Protein AF-A0A955E9S6-F1 (afdb_monomer_lite)

Secondary structure (DSSP, 8-state):
-B-TTT--B-TT-SSSB-TTT--B--GGGS-B-TT-EEEE-TTT--EEE--STTS--SSSEEE-TTT--EEEGGGSEEEEPTT--GGGTB----GGG-TTS-HHHHHHHHHHHHHH-HHHHHHH--TTS-HHHHHHHHHHHHHHIIIIIIHHHHHHHHHHHHHTT---HHHHHHHHHHHHHHHHHHHHHHHHHHHHHHHHHHHHHHTTS---S-HHHHHHHHHHT-GGGGGGGSTTTIIIIIHHHHHHHHHHHHHHHHHHHH---HHHHHHHHHHHHHHHHHHHHHHHHHHHHHHHHHHHHHHHHHHHHHHHHHHHHHHHHHHHHHHHHHHHSTT-PPPSSTTHHHHTSSS-TGGGSGGG-HHHHHH-EETTEEGGGGGT-HHHHHHHHHTSPTTEEEEEETTEEE--TT--TTS-TTSEEEEE---GGG-BTTB--SEEEEEETTS-EEEEETTTHHHHHHHHHHHHHHTTPPPP--GGG-BTTB-EE-

Sequence (490 aa):
MRCKTCEYPLWTIRSRVCPECGSSFAPSDYEFNLNSVRFCCPHCDQQYFGTAPNGHLEPRAFECRNCRRFIDMDEMVLLPREGIDERMTEVRRLPWGNEERSFFSRFFGQVGWGMTRPQEVGRGITEQTSASSALGFGLLINIVSLVFGVGALVLLFVLPLAMGRGGGGAAVGGGLFGIGFVVGVSILGWLIGVAIWGALTHWFIGGIGRERVTIGQTVSALCLTSGPMLLIAVPCLGPYLLLSPATIWWVVSSVLAMHALHGCGGLRATLATIAPPLVLVAAIATLFFVVMFGAVATARTAATAAMTRANSRMDEFSAMALAGTVASYRMQQRGGQFPVHGVELMGGGALNAATMVSGGDPAREYGAKVNGHALGEFASDPALVREAIDALPSGVIAHRVGDFVFTWHGITPSTDPNLWIAVMVPPPSNAGPFGSSTTWWAVEADGDVTEVPLSTRASDLAAQNRLRAGYGLAPLPDLETVLDDQPATR

Structure (mmCIF, N/CA/C/O backbone):
data_AF-A0A955E9S6-F1
#
_entry.id   AF-A0A955E9S6-F1
#
loop_
_atom_site.group_PDB
_atom_site.id
_atom_site.type_symbol
_atom_site.label_atom_id
_atom_site.label_alt_id
_atom_site.label_comp_id
_atom_site.label_asym_id
_atom_site.label_entity_id
_atom_site.label_seq_id
_atom_site.pdbx_PDB_ins_code
_atom_site.Cartn_x
_atom_site.Cartn_y
_atom_site.Cartn_z
_atom_site.occupancy
_atom_site.B_iso_or_equiv
_atom_site.auth_seq_id
_atom_site.auth_comp_id
_atom_site.auth_asym_id
_atom_site.auth_atom_id
_atom_site.pdbx_PDB_model_num
ATOM 1 N N . MET A 1 1 ? -25.625 -4.772 43.532 1.00 91.56 1 MET A N 1
ATOM 2 C CA . MET A 1 1 ? -25.068 -4.501 44.880 1.00 91.56 1 MET A CA 1
ATOM 3 C C . MET A 1 1 ? -24.588 -5.816 45.484 1.00 91.56 1 MET A C 1
ATOM 5 O O . MET A 1 1 ? -25.411 -6.615 45.919 1.00 91.56 1 MET A O 1
ATOM 9 N N . ARG A 1 2 ? -23.280 -6.082 45.456 1.00 93.81 2 ARG A N 1
ATOM 10 C CA . ARG A 1 2 ? -22.671 -7.338 45.933 1.00 93.81 2 ARG A CA 1
ATOM 11 C C . ARG A 1 2 ? -21.598 -7.043 46.967 1.00 93.81 2 ARG A C 1
ATOM 13 O O . ARG A 1 2 ? -20.935 -6.023 46.856 1.00 93.81 2 ARG A O 1
ATOM 20 N N . CYS A 1 3 ? -21.420 -7.910 47.958 1.00 94.56 3 CYS A N 1
ATOM 21 C CA . CYS A 1 3 ? -20.398 -7.725 48.982 1.00 94.56 3 CYS A CA 1
ATOM 22 C C . CYS A 1 3 ? -19.001 -7.629 48.355 1.00 94.56 3 CYS A C 1
ATOM 24 O O . CYS A 1 3 ? -18.579 -8.552 47.665 1.00 94.56 3 CYS A O 1
ATOM 26 N N . LYS A 1 4 ? -18.255 -6.559 48.657 1.00 91.88 4 LYS A N 1
ATOM 27 C CA . LYS A 1 4 ? -16.885 -6.350 48.149 1.00 91.88 4 LYS A CA 1
ATOM 28 C C . LYS A 1 4 ? -15.878 -7.424 48.602 1.00 91.88 4 LYS A C 1
ATOM 30 O O . LYS A 1 4 ? -14.788 -7.494 48.047 1.00 91.88 4 LYS A O 1
ATOM 35 N N . THR A 1 5 ? -16.224 -8.235 49.607 1.00 92.56 5 THR A N 1
ATOM 36 C CA . THR A 1 5 ? -15.367 -9.305 50.145 1.00 92.56 5 THR A CA 1
ATOM 37 C C . THR A 1 5 ? -15.713 -10.685 49.582 1.00 92.56 5 THR A C 1
ATOM 39 O O . THR A 1 5 ? -14.802 -11.436 49.249 1.00 92.56 5 THR A O 1
ATOM 42 N N . CYS A 1 6 ? -17.001 -11.039 49.473 1.00 92.25 6 CYS A N 1
ATOM 43 C CA . CYS A 1 6 ? -17.437 -12.392 49.084 1.00 92.25 6 CYS A CA 1
ATOM 44 C C . CYS A 1 6 ? -18.441 -12.451 47.917 1.00 92.25 6 CYS A C 1
ATOM 46 O O . CYS A 1 6 ? -18.948 -13.525 47.610 1.00 92.25 6 CYS A O 1
ATOM 48 N N . GLU A 1 7 ? -18.762 -11.322 47.277 1.00 92.62 7 GLU A N 1
ATO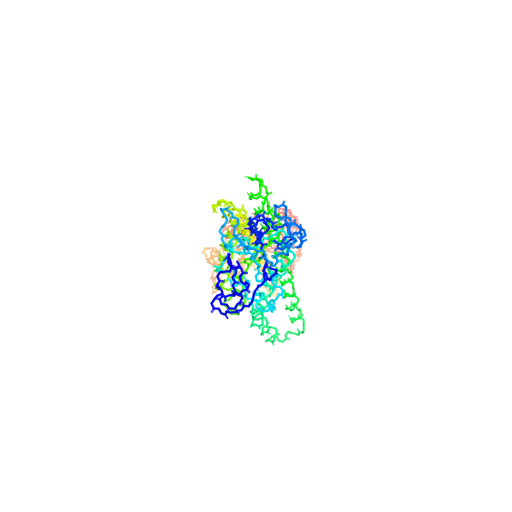M 49 C CA . GLU A 1 7 ? -19.683 -11.212 46.129 1.00 92.62 7 GLU A CA 1
ATOM 50 C C . GLU A 1 7 ? -21.154 -11.618 46.392 1.00 92.62 7 GLU A C 1
ATOM 52 O O . GLU A 1 7 ? -21.964 -11.672 45.454 1.00 92.62 7 GLU A O 1
ATOM 57 N N . TYR A 1 8 ? -21.538 -11.851 47.657 1.00 94.81 8 TYR A N 1
ATOM 58 C CA . TYR A 1 8 ? -22.924 -12.146 48.048 1.00 94.81 8 TYR A CA 1
ATOM 59 C C . TYR A 1 8 ? -23.863 -10.966 47.717 1.00 94.81 8 TYR A C 1
ATOM 61 O O . TYR A 1 8 ? -23.512 -9.824 48.033 1.00 94.81 8 TYR A O 1
ATOM 69 N N . PRO A 1 9 ? -25.042 -11.183 47.099 1.00 95.31 9 PRO A N 1
ATOM 70 C CA . PRO A 1 9 ? -26.005 -10.117 46.812 1.00 95.31 9 PRO A CA 1
ATOM 71 C C . PRO A 1 9 ? -26.537 -9.460 48.093 1.00 95.31 9 PRO A C 1
ATOM 73 O O . PRO A 1 9 ? -27.079 -10.127 48.966 1.00 95.31 9 PRO A O 1
ATOM 76 N N . LEU A 1 10 ? -26.423 -8.136 48.204 1.00 96.44 10 LEU A N 1
ATOM 77 C CA . LEU A 1 10 ? -26.766 -7.390 49.426 1.00 96.44 10 LEU A CA 1
ATOM 78 C C . LEU A 1 10 ? -28.153 -6.727 49.381 1.00 96.44 10 LEU A C 1
ATOM 80 O O . LEU A 1 10 ? -28.447 -5.811 50.152 1.00 96.44 10 LEU A O 1
ATOM 84 N N . TRP A 1 11 ? -29.017 -7.175 48.474 1.00 96.31 11 TRP A N 1
ATOM 85 C CA . TRP A 1 11 ? -30.380 -6.665 48.336 1.00 96.31 11 TRP A CA 1
ATOM 86 C C . TRP A 1 11 ? -31.237 -7.057 49.536 1.00 96.31 11 TRP A C 1
ATOM 88 O O . TRP A 1 11 ? -31.080 -8.144 50.081 1.00 96.31 11 TRP A O 1
ATOM 98 N N . THR A 1 12 ? -32.177 -6.200 49.941 1.00 95.75 12 THR A N 1
ATOM 99 C CA . THR A 1 12 ? -33.111 -6.432 51.071 1.00 95.75 12 THR A CA 1
ATOM 100 C C . THR A 1 12 ? -32.506 -6.551 52.480 1.00 95.75 12 THR A C 1
ATOM 102 O O . THR A 1 12 ? -33.250 -6.681 53.452 1.00 95.75 12 THR A O 1
ATOM 105 N N . ILE A 1 13 ? -31.184 -6.442 52.641 1.00 96.31 13 ILE A N 1
ATOM 106 C CA . ILE A 1 13 ? -30.520 -6.642 53.937 1.00 96.31 13 ILE A CA 1
ATOM 107 C C . ILE A 1 13 ? -30.574 -5.368 54.789 1.00 96.31 13 ILE A C 1
ATOM 109 O O . ILE A 1 13 ? -29.967 -4.350 54.458 1.00 96.31 13 ILE A O 1
ATOM 113 N N . ARG A 1 14 ? -31.273 -5.445 55.927 1.00 96.06 14 ARG A N 1
ATOM 114 C CA . ARG A 1 14 ? -31.440 -4.332 56.882 1.00 96.06 14 ARG A CA 1
ATOM 115 C C . ARG A 1 14 ? -30.284 -4.191 57.878 1.00 96.06 14 ARG A C 1
ATOM 117 O O . ARG A 1 14 ? -30.044 -3.094 58.363 1.00 96.06 14 ARG A O 1
ATOM 124 N N . SER A 1 15 ? -29.568 -5.276 58.178 1.00 95.75 15 SER A N 1
ATOM 125 C CA . SER A 1 15 ? -28.539 -5.323 59.232 1.00 95.75 15 SER A CA 1
ATOM 126 C C . SER A 1 15 ? -27.234 -4.596 58.894 1.00 95.75 15 SER A C 1
ATOM 128 O O . SER A 1 15 ? -26.414 -4.427 59.787 1.00 95.75 15 SER A O 1
ATOM 130 N N . ARG A 1 16 ? -27.014 -4.197 57.628 1.00 96.12 16 ARG A N 1
ATOM 131 C CA . ARG A 1 16 ? -25.745 -3.605 57.135 1.00 96.12 16 ARG A CA 1
ATOM 132 C C . ARG A 1 16 ? -24.512 -4.475 57.341 1.00 96.12 16 ARG A C 1
ATOM 134 O O . ARG A 1 16 ? -23.386 -3.989 57.327 1.00 96.12 16 ARG A O 1
ATOM 141 N N . VAL A 1 17 ? -24.736 -5.774 57.485 1.00 97.38 17 VAL A N 1
ATOM 142 C CA . VAL A 1 17 ? -23.702 -6.787 57.649 1.00 97.38 17 VAL A CA 1
ATOM 143 C C . VAL A 1 17 ? -23.971 -7.888 56.636 1.00 97.38 17 VAL A C 1
ATOM 145 O O . VAL A 1 17 ? -25.097 -8.379 56.534 1.00 97.38 17 VAL A O 1
ATOM 148 N N . CYS A 1 18 ? -22.953 -8.244 55.855 1.00 97.50 18 CYS A N 1
ATOM 149 C CA . CYS A 1 18 ? -23.033 -9.347 54.910 1.00 97.50 18 CYS A CA 1
ATOM 150 C C . CYS A 1 18 ? -23.301 -10.655 55.677 1.00 97.50 18 CYS A C 1
ATOM 152 O O . CYS A 1 18 ? -22.519 -10.989 56.568 1.00 97.50 18 CYS A O 1
ATOM 154 N N . PRO A 1 19 ? -24.362 -11.410 55.349 1.00 97.56 19 PRO A N 1
ATOM 155 C CA . PRO A 1 19 ? -24.728 -12.614 56.089 1.00 97.56 19 PRO A CA 1
ATOM 156 C C . PRO A 1 19 ? -23.727 -13.756 55.885 1.00 97.56 19 PRO A C 1
ATOM 158 O O . PRO A 1 19 ? -23.633 -14.620 56.746 1.00 97.56 19 PRO A O 1
ATOM 161 N N . GLU A 1 20 ? -22.966 -13.742 54.786 1.00 97.81 20 GLU A N 1
ATOM 162 C CA . GLU A 1 20 ? -21.970 -14.779 54.492 1.00 97.81 20 GLU A CA 1
ATOM 163 C C . GLU A 1 20 ? -20.633 -14.539 55.198 1.00 97.81 20 GLU A C 1
ATOM 165 O O . GLU A 1 20 ? -20.075 -15.443 55.810 1.00 97.81 20 GLU A O 1
ATOM 170 N N . CYS A 1 21 ? -20.086 -13.321 55.118 1.00 97.31 21 CYS A N 1
ATOM 171 C CA . CYS A 1 21 ? -18.725 -13.040 55.597 1.00 97.31 21 CYS A CA 1
ATOM 172 C C . CYS A 1 21 ? -18.655 -12.083 56.793 1.00 97.31 21 CYS A C 1
ATOM 174 O O . CYS A 1 21 ? -17.562 -11.786 57.269 1.00 97.31 21 CYS A O 1
ATOM 176 N N . GLY A 1 22 ? -19.787 -11.550 57.259 1.00 97.75 22 GLY A N 1
ATOM 177 C CA . GLY A 1 22 ? -19.842 -10.619 58.389 1.00 97.75 22 GLY A CA 1
ATOM 178 C C . GLY A 1 22 ? -19.282 -9.219 58.108 1.00 97.75 22 GLY A C 1
ATOM 179 O O . GLY A 1 22 ? -19.270 -8.379 59.004 1.00 97.75 22 GLY A O 1
ATOM 180 N N . SER A 1 23 ? -18.823 -8.929 56.888 1.00 97.56 23 SER A N 1
ATOM 181 C CA . SER A 1 23 ? -18.311 -7.601 56.532 1.00 97.56 23 SER A CA 1
ATOM 182 C C . SER A 1 23 ? -19.436 -6.567 56.539 1.00 97.56 23 SER A C 1
ATOM 184 O O . SER A 1 23 ? -20.510 -6.809 55.980 1.00 97.56 23 SER A O 1
ATOM 186 N N . SER A 1 24 ? -19.191 -5.409 57.155 1.00 97.69 24 SER A N 1
ATOM 187 C CA . SER A 1 24 ? -20.121 -4.284 57.099 1.00 97.69 24 SER A CA 1
ATOM 188 C C . SER A 1 24 ? -20.188 -3.698 55.689 1.00 97.69 24 SER A C 1
ATOM 190 O O . SER A 1 24 ? -19.247 -3.811 54.901 1.00 97.69 24 SER A O 1
ATOM 192 N N . PHE A 1 25 ? -21.322 -3.090 55.358 1.00 97.44 25 PHE A N 1
ATOM 193 C CA . PHE A 1 25 ? -21.488 -2.366 54.104 1.00 97.44 25 PHE A CA 1
ATOM 194 C C . PHE A 1 25 ? -22.510 -1.240 54.251 1.00 97.44 25 PHE A C 1
ATOM 196 O O . PHE A 1 25 ? -23.492 -1.365 54.987 1.00 97.44 25 PHE A O 1
ATOM 203 N N . ALA A 1 26 ? -22.328 -0.185 53.469 1.00 97.31 26 ALA A N 1
ATOM 204 C CA . ALA A 1 26 ? -23.259 0.919 53.336 1.00 97.31 26 ALA A CA 1
ATOM 205 C C . ALA A 1 26 ? -23.747 1.050 51.878 1.00 97.31 26 ALA A C 1
ATOM 207 O O . ALA A 1 26 ? -22.996 0.781 50.942 1.00 97.31 26 ALA A O 1
ATOM 208 N N . PRO A 1 27 ? -25.007 1.450 51.643 1.00 96.62 27 PRO A N 1
ATOM 209 C CA . PRO A 1 27 ? -25.515 1.859 50.330 1.00 96.62 27 PRO A CA 1
ATOM 210 C C . PRO A 1 27 ? -24.592 2.824 49.582 1.00 96.62 27 PRO A C 1
ATOM 212 O O . PRO A 1 27 ? -24.361 2.642 48.388 1.00 96.62 27 PRO A O 1
ATOM 215 N N . SER A 1 28 ? -24.025 3.797 50.296 1.00 96.50 28 SER A N 1
ATOM 216 C CA . SER A 1 28 ? -23.095 4.788 49.760 1.00 96.50 28 SER A CA 1
ATOM 217 C C . SER A 1 28 ? -21.751 4.209 49.295 1.00 96.50 28 SER A C 1
ATOM 219 O O . SER A 1 28 ? -21.069 4.853 48.500 1.00 96.50 28 SER A O 1
ATOM 221 N N . ASP A 1 29 ? -21.402 2.977 49.687 1.00 95.56 29 ASP A N 1
ATOM 222 C CA . ASP A 1 29 ? -20.187 2.288 49.227 1.00 95.56 29 ASP A CA 1
ATOM 223 C C . ASP A 1 29 ? -20.284 1.784 47.777 1.00 95.56 29 ASP A C 1
ATOM 225 O O . ASP A 1 29 ? -19.287 1.305 47.224 1.00 95.56 29 ASP A O 1
ATOM 229 N N . TYR A 1 30 ? -21.473 1.818 47.173 1.00 95.31 30 TYR A N 1
ATOM 230 C CA . TYR A 1 30 ? -21.754 1.267 45.848 1.00 95.31 30 TYR A CA 1
ATOM 231 C C . TYR A 1 30 ? -22.271 2.351 44.923 1.00 95.31 30 TYR A C 1
ATOM 233 O O . TYR A 1 30 ? -23.063 3.183 45.338 1.00 95.31 30 TYR A O 1
ATOM 241 N N . GLU A 1 31 ? -21.893 2.306 43.653 1.00 93.19 31 GLU A N 1
ATOM 242 C CA . GLU A 1 31 ? -22.473 3.177 42.632 1.00 93.19 31 GLU A CA 1
ATOM 243 C C . GLU A 1 31 ? -23.549 2.440 41.848 1.00 93.19 31 GLU A C 1
ATOM 245 O O . GLU A 1 31 ? -23.433 1.239 41.571 1.00 93.19 31 GLU A O 1
ATOM 250 N N . PHE A 1 32 ? -24.579 3.183 41.453 1.00 94.25 32 PHE A N 1
ATOM 251 C CA . PHE A 1 32 ? -25.708 2.650 40.711 1.00 94.25 32 PHE A CA 1
ATOM 252 C C . PHE A 1 32 ? -25.941 3.414 39.414 1.00 94.25 32 PHE A C 1
ATOM 254 O O . PHE A 1 32 ? -25.647 4.602 39.303 1.00 94.25 32 PHE A O 1
ATOM 261 N N . ASN A 1 33 ? -26.526 2.746 38.421 1.00 90.12 33 ASN A N 1
ATOM 262 C CA . ASN A 1 33 ? -27.067 3.470 37.275 1.00 90.12 33 ASN A CA 1
ATOM 263 C C . ASN A 1 33 ? -28.235 4.356 37.742 1.00 90.12 33 ASN A C 1
ATOM 265 O O . ASN A 1 33 ? -29.043 3.946 38.584 1.00 90.12 33 ASN A O 1
ATOM 269 N N . LEU A 1 34 ? -28.350 5.561 37.182 1.00 90.19 34 LEU A N 1
ATOM 270 C CA . LEU A 1 34 ? -29.425 6.507 37.495 1.00 90.19 34 LEU A CA 1
ATOM 271 C C . LEU A 1 34 ? -30.805 5.842 37.413 1.00 90.19 34 LEU A C 1
ATOM 273 O O . LEU A 1 34 ? -31.121 5.165 36.434 1.00 90.19 34 LEU A O 1
ATOM 277 N N . ASN A 1 35 ? -31.644 6.051 38.431 1.00 91.44 35 ASN A N 1
ATOM 278 C CA . ASN A 1 35 ? -33.005 5.506 38.510 1.00 91.44 35 ASN A CA 1
ATOM 279 C C . ASN A 1 35 ? -33.121 3.969 38.377 1.00 91.44 35 ASN A C 1
ATOM 281 O O . ASN A 1 35 ? -34.210 3.464 38.078 1.00 91.44 35 ASN A O 1
ATOM 285 N N . SER A 1 36 ? -32.030 3.218 38.575 1.00 94.00 36 SER A N 1
ATOM 286 C CA . SER A 1 36 ? -32.030 1.749 38.481 1.00 94.00 36 SER A CA 1
ATOM 287 C C . SER A 1 36 ? -32.334 1.050 39.810 1.00 94.00 36 SER A C 1
ATOM 289 O O . SER A 1 36 ? -32.806 -0.089 39.820 1.00 94.00 36 SER A O 1
ATOM 291 N N . VAL A 1 37 ? -32.120 1.747 40.928 1.00 96.81 37 VAL A N 1
ATOM 292 C CA . VAL A 1 37 ? -32.301 1.225 42.286 1.00 96.81 37 VAL A CA 1
ATOM 293 C C . VAL A 1 37 ? -33.347 2.032 43.042 1.00 96.81 37 VAL A C 1
ATOM 295 O O . VAL A 1 37 ? -33.407 3.260 42.952 1.00 96.81 37 VAL A O 1
ATOM 298 N N . ARG A 1 38 ? -34.177 1.308 43.789 1.00 97.56 38 ARG A N 1
ATOM 299 C CA . ARG A 1 38 ? -35.128 1.822 44.766 1.00 97.56 38 ARG A CA 1
ATOM 300 C C . ARG A 1 38 ? -34.473 1.849 46.133 1.00 97.56 38 ARG A C 1
ATOM 302 O O . ARG A 1 38 ? -34.083 0.806 46.654 1.00 97.56 38 ARG A O 1
ATOM 309 N N . PHE A 1 39 ? -34.430 3.026 46.729 1.00 98.25 39 PHE A N 1
ATOM 310 C CA . PHE A 1 39 ? -34.092 3.222 48.126 1.00 98.25 39 PHE A CA 1
ATOM 311 C C . PHE A 1 39 ? -35.399 3.246 48.915 1.00 98.25 39 PHE A C 1
ATOM 313 O O . PHE A 1 39 ? -36.206 4.162 48.762 1.00 98.25 39 PHE A O 1
ATOM 320 N N . CYS A 1 40 ? -35.642 2.221 49.725 1.00 98.31 40 CYS A N 1
ATOM 321 C CA . CYS A 1 40 ? -36.877 2.065 50.485 1.00 98.31 40 CYS A CA 1
ATOM 322 C C . CYS A 1 40 ? -36.664 2.533 51.927 1.00 98.31 40 CYS A C 1
ATOM 324 O O . CYS A 1 40 ? -35.723 2.098 52.595 1.00 98.31 40 CYS A O 1
ATOM 326 N N . CYS A 1 41 ? -37.534 3.422 52.411 1.00 97.94 41 CYS A N 1
ATOM 327 C CA . CYS A 1 41 ? -37.496 3.907 53.788 1.00 97.94 41 CYS A CA 1
ATOM 328 C C . CYS A 1 41 ? -37.539 2.722 54.770 1.00 97.94 41 CYS A C 1
ATOM 330 O O . CYS A 1 41 ? -38.464 1.913 54.683 1.00 97.94 41 CYS A O 1
ATOM 332 N N . PRO A 1 42 ? -36.622 2.629 55.750 1.00 97.31 42 PRO A N 1
ATOM 333 C 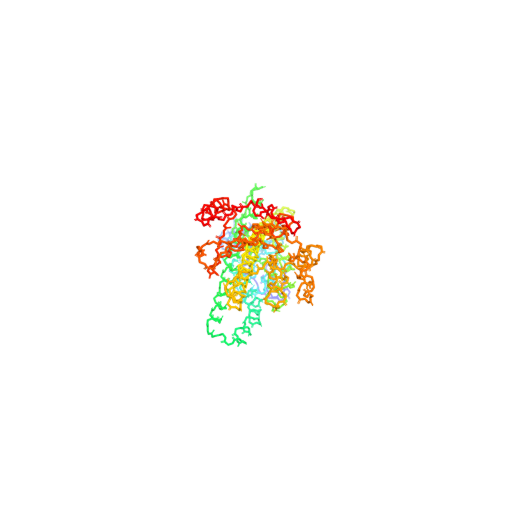CA . PRO A 1 42 ? -36.568 1.482 56.656 1.00 97.31 42 PRO A CA 1
ATOM 334 C C . PRO A 1 42 ? -37.804 1.356 57.562 1.00 97.31 42 PRO A C 1
ATOM 336 O O . PRO A 1 42 ? -38.026 0.291 58.134 1.00 97.31 42 PRO A O 1
ATOM 339 N N . HIS A 1 43 ? -38.608 2.416 57.699 1.00 97.56 43 HIS A N 1
ATOM 340 C CA . HIS A 1 43 ? -39.755 2.467 58.610 1.00 97.56 43 HIS A CA 1
ATOM 341 C C . HIS A 1 43 ? -41.116 2.226 57.949 1.00 97.56 43 HIS A C 1
ATOM 343 O O . HIS A 1 43 ? -42.051 1.840 58.642 1.00 97.56 43 HIS A O 1
ATOM 349 N N . CYS A 1 44 ? -41.257 2.507 56.650 1.00 97.62 44 CYS A N 1
ATOM 350 C CA . CYS A 1 44 ? -42.550 2.427 55.955 1.00 97.62 44 CYS A CA 1
ATOM 351 C C . CYS A 1 44 ? -42.459 1.939 54.503 1.00 97.62 44 CYS A C 1
ATOM 353 O O . CYS A 1 44 ? -43.442 2.035 53.775 1.00 97.62 44 CYS A O 1
ATOM 355 N N . ASP A 1 45 ? -41.275 1.503 54.064 1.00 97.81 45 ASP A N 1
ATOM 356 C CA . ASP A 1 45 ? -40.980 0.992 52.720 1.00 97.81 45 ASP A CA 1
ATOM 357 C C . ASP A 1 45 ? -41.315 1.953 51.554 1.00 97.81 45 ASP A C 1
ATOM 359 O O . ASP A 1 45 ? -41.290 1.561 50.387 1.00 97.81 45 ASP A O 1
ATOM 363 N N . GLN A 1 46 ? -41.553 3.243 51.840 1.00 98.12 46 GLN A N 1
ATOM 364 C CA . GLN A 1 46 ? -41.694 4.284 50.819 1.00 98.12 46 GLN A CA 1
ATOM 365 C C . GLN A 1 46 ? -40.449 4.321 49.926 1.00 98.12 46 GLN A C 1
ATOM 367 O O . GLN A 1 46 ? -39.326 4.429 50.423 1.00 98.12 46 GLN A O 1
ATOM 372 N N . GLN A 1 47 ? -40.664 4.262 48.614 1.00 98.00 47 GLN A N 1
ATOM 373 C CA . GLN A 1 47 ? -39.607 4.144 47.613 1.00 98.00 47 GLN A CA 1
ATOM 374 C C . GLN A 1 47 ? -39.138 5.520 47.130 1.00 98.00 47 GLN A C 1
ATOM 376 O O . GLN A 1 47 ? -39.953 6.418 46.895 1.00 98.00 47 GLN A O 1
ATOM 381 N N . TYR A 1 48 ? -37.828 5.639 46.940 1.00 97.94 48 TYR A N 1
ATOM 382 C CA . TYR A 1 48 ? -37.128 6.779 46.354 1.00 97.94 48 TYR A CA 1
ATOM 383 C C . TYR A 1 48 ? -36.138 6.274 45.300 1.00 97.94 48 TYR A C 1
ATOM 385 O O . TYR A 1 48 ? -35.699 5.125 45.363 1.00 97.94 48 TYR A O 1
ATOM 393 N N . PHE A 1 49 ? -35.781 7.115 44.332 1.00 97.19 49 PHE A N 1
ATOM 394 C CA . PHE A 1 49 ? -34.863 6.754 43.252 1.00 97.19 49 PHE A CA 1
ATOM 395 C C . PHE A 1 49 ? -33.653 7.673 43.264 1.00 97.19 49 PHE A C 1
ATOM 397 O O . PHE A 1 49 ? -33.789 8.877 43.473 1.00 97.19 49 PHE A O 1
ATOM 404 N N . GLY A 1 50 ? -32.479 7.087 43.045 1.00 93.50 50 GLY A N 1
ATOM 405 C CA . GLY A 1 50 ? -31.239 7.839 42.982 1.00 93.50 50 GLY A CA 1
ATOM 406 C C . GLY A 1 50 ? -31.129 8.650 41.695 1.00 93.50 50 GLY A C 1
ATOM 407 O O . GLY A 1 50 ? -31.157 8.086 40.595 1.00 93.50 50 GLY A O 1
ATOM 408 N N . THR A 1 51 ? -31.008 9.965 41.853 1.00 91.88 51 THR A N 1
ATOM 409 C CA . THR A 1 51 ? -30.889 10.951 40.772 1.00 91.88 51 THR A CA 1
ATOM 410 C C . THR A 1 51 ? -29.515 11.615 40.712 1.00 91.88 51 THR A C 1
ATOM 412 O O . THR A 1 51 ? -29.241 12.309 39.736 1.00 91.88 51 THR A O 1
ATOM 415 N N . ALA A 1 52 ? -28.654 11.402 41.713 1.00 92.56 52 ALA A N 1
ATOM 416 C CA . ALA A 1 52 ? -27.282 11.904 41.706 1.00 92.56 52 ALA A CA 1
ATOM 417 C C . ALA A 1 52 ? -26.447 11.205 40.611 1.00 92.56 52 ALA A C 1
ATOM 419 O O . ALA A 1 52 ? -26.755 10.064 40.259 1.00 92.56 52 ALA A O 1
ATOM 420 N N . PRO A 1 53 ? -25.352 11.805 40.104 1.00 85.44 53 PRO A N 1
ATOM 421 C CA . PRO A 1 53 ? -24.545 11.236 39.013 1.00 85.44 53 PRO A CA 1
ATOM 422 C C . PRO A 1 53 ? -24.026 9.804 39.231 1.00 85.44 53 PRO A C 1
ATOM 424 O O . PRO A 1 53 ? -23.786 9.090 38.261 1.00 85.44 53 PRO A O 1
ATOM 427 N N . ASN A 1 54 ? -23.869 9.377 40.484 1.00 89.94 54 ASN A N 1
ATOM 428 C CA . ASN A 1 54 ? -23.456 8.029 40.894 1.00 89.94 54 ASN A CA 1
ATOM 429 C C . ASN A 1 54 ? -24.644 7.097 41.237 1.00 89.94 54 ASN A C 1
ATOM 431 O O . ASN A 1 54 ? -24.459 6.043 41.848 1.00 89.94 54 ASN A O 1
ATOM 435 N N . GLY A 1 55 ? -25.871 7.508 40.903 1.00 93.50 55 GLY A N 1
ATOM 436 C CA . GLY A 1 55 ? -27.112 6.791 41.193 1.00 93.50 55 GLY A CA 1
ATOM 437 C C . GLY A 1 55 ? -27.544 6.828 42.658 1.00 93.50 55 GLY A C 1
ATOM 438 O O . GLY A 1 55 ? -28.354 5.994 43.065 1.00 93.50 55 GLY A O 1
ATOM 439 N N . HIS A 1 56 ? -27.015 7.757 43.459 1.00 96.94 56 HIS A N 1
ATOM 440 C CA . HIS A 1 56 ? -27.420 7.979 44.855 1.00 96.94 56 HIS A CA 1
ATOM 441 C C . HIS A 1 56 ? -28.608 8.938 44.973 1.00 96.94 56 HIS A C 1
ATOM 443 O O . HIS A 1 56 ? -29.011 9.585 44.005 1.00 96.94 56 HIS A O 1
ATOM 449 N N . LEU A 1 57 ? -29.186 9.024 46.173 1.00 97.19 57 LEU A N 1
ATOM 450 C CA . LEU A 1 57 ? -30.223 10.005 46.495 1.00 97.19 57 LEU A CA 1
ATOM 451 C C . LEU A 1 57 ? -29.633 11.413 46.608 1.00 97.19 57 LEU A C 1
ATOM 453 O O . LEU A 1 57 ? -28.572 11.609 47.198 1.00 97.19 57 LEU A O 1
ATOM 457 N N . GLU A 1 58 ? -30.368 12.396 46.092 1.00 96.44 58 GLU A N 1
ATOM 458 C CA . GLU A 1 58 ? -30.056 13.814 46.246 1.00 96.44 58 GLU A CA 1
ATOM 459 C C . GLU A 1 58 ? -31.323 14.552 46.722 1.00 96.44 58 GLU A C 1
ATOM 461 O O . GLU A 1 58 ? -32.289 14.646 45.960 1.00 96.44 58 GLU A O 1
ATOM 466 N N . PRO A 1 59 ? -31.378 15.030 47.983 1.00 97.06 59 PRO A N 1
ATOM 467 C CA . PRO A 1 59 ? -30.332 14.976 49.016 1.00 97.06 59 PRO A CA 1
ATOM 468 C C . PRO A 1 59 ? -30.109 13.567 49.610 1.00 97.06 59 PRO A C 1
ATOM 470 O O . PRO A 1 59 ? -31.007 12.727 49.592 1.00 97.06 59 PRO A O 1
ATOM 473 N N . ARG A 1 60 ? -28.921 13.331 50.194 1.00 97.62 60 ARG A N 1
ATOM 474 C CA . ARG A 1 60 ? -28.543 12.049 50.837 1.00 97.62 60 ARG A CA 1
ATOM 475 C C . ARG A 1 60 ? -29.370 11.727 52.087 1.00 97.62 60 ARG A C 1
ATOM 477 O O . ARG A 1 60 ? -29.687 10.565 52.319 1.00 97.62 60 ARG A O 1
ATOM 484 N N . ALA A 1 61 ? -29.712 12.742 52.874 1.00 98.19 61 ALA A N 1
ATOM 485 C CA . ALA A 1 61 ? -30.524 12.612 54.079 1.00 98.19 61 ALA A CA 1
ATOM 486 C C . ALA A 1 61 ? -31.721 13.561 54.000 1.00 98.19 61 ALA A C 1
ATOM 488 O O . ALA A 1 61 ? -31.585 14.706 53.559 1.00 98.19 61 ALA A O 1
ATOM 489 N N . PHE A 1 62 ? -32.899 13.080 54.385 1.00 98.19 62 PHE A N 1
ATOM 490 C CA . PHE A 1 62 ? -34.144 13.840 54.293 1.00 98.19 62 PHE A CA 1
ATOM 491 C C . PHE A 1 62 ? -35.239 13.245 55.178 1.00 98.19 62 PHE A C 1
ATOM 493 O O . PHE A 1 62 ? -35.131 12.142 55.705 1.00 98.19 62 PHE A O 1
ATOM 500 N N . GLU A 1 63 ? -36.337 13.977 55.326 1.00 98.56 63 GLU A N 1
ATOM 501 C CA . GLU A 1 63 ? -37.524 13.492 56.021 1.00 98.56 63 GLU A CA 1
ATOM 502 C C . GLU A 1 63 ? -38.406 12.654 55.082 1.00 98.56 63 GLU A C 1
ATOM 504 O O . GLU A 1 63 ? -38.850 13.121 54.027 1.00 98.56 63 GLU A O 1
ATOM 509 N N . CYS A 1 64 ? -38.686 11.402 55.455 1.00 98.38 64 CYS A N 1
ATOM 510 C CA . CYS A 1 64 ? -39.539 10.524 54.663 1.00 98.38 64 CYS A CA 1
ATOM 511 C C . CYS A 1 64 ? -40.938 11.132 54.493 1.00 98.38 64 CYS A C 1
ATOM 513 O O . CYS A 1 64 ? -41.659 11.366 55.460 1.00 98.38 64 CYS A O 1
ATOM 515 N N . ARG A 1 65 ? -41.367 11.311 53.242 1.00 98.12 65 ARG A N 1
ATOM 516 C CA . ARG A 1 65 ? -42.670 11.904 52.898 1.00 98.12 65 ARG A CA 1
ATOM 517 C C . ARG A 1 65 ? -43.877 11.149 53.458 1.00 98.12 65 ARG A C 1
ATOM 519 O O . ARG A 1 65 ? -44.912 11.775 53.658 1.00 98.12 65 ARG A O 1
ATOM 526 N N . ASN A 1 66 ? -43.754 9.841 53.684 1.00 98.25 66 ASN A N 1
ATOM 527 C CA . ASN A 1 66 ? -44.849 9.022 54.199 1.00 98.25 66 ASN A CA 1
ATOM 528 C C . ASN A 1 66 ? -44.858 8.996 55.738 1.00 98.25 66 ASN A C 1
ATOM 530 O O . ASN A 1 66 ? -45.815 9.443 56.359 1.00 98.25 66 ASN A O 1
ATOM 534 N N . CYS A 1 67 ? -43.772 8.533 56.370 1.00 98.19 67 CYS A N 1
ATOM 535 C CA . CYS A 1 67 ? -43.735 8.344 57.826 1.00 98.19 67 CYS A CA 1
ATOM 536 C C . CYS A 1 67 ? -43.133 9.509 58.627 1.00 98.19 67 CYS A C 1
ATOM 538 O O . CYS A 1 67 ? -43.030 9.394 59.846 1.00 98.19 67 CYS A O 1
ATOM 540 N N . ARG A 1 68 ? -42.689 10.591 57.970 1.00 98.19 68 ARG A N 1
ATOM 541 C CA . ARG A 1 68 ? -42.144 11.815 58.595 1.00 98.19 68 ARG A CA 1
ATOM 542 C C . ARG A 1 68 ? -40.894 11.624 59.464 1.00 98.19 68 ARG A C 1
ATOM 544 O O . ARG A 1 68 ? -40.502 12.506 60.217 1.00 98.19 68 ARG A O 1
ATOM 551 N N . ARG A 1 69 ? -40.236 10.466 59.377 1.00 98.38 69 ARG A N 1
ATOM 552 C CA . ARG A 1 69 ? -38.962 10.221 60.069 1.00 98.38 69 ARG A CA 1
ATOM 553 C C . ARG A 1 69 ? -37.810 10.740 59.223 1.00 98.38 69 ARG A C 1
ATOM 555 O O . ARG A 1 69 ? -37.813 10.538 58.009 1.00 98.38 69 ARG A O 1
ATOM 562 N N . PHE A 1 70 ? -36.841 11.382 59.867 1.00 98.25 70 PHE A N 1
ATOM 563 C CA . PHE A 1 70 ? -35.565 11.706 59.240 1.00 98.25 70 PHE A CA 1
ATOM 564 C C . PHE A 1 70 ? -34.821 10.404 58.937 1.00 98.25 70 PHE A C 1
ATOM 566 O O . PHE A 1 70 ? -34.738 9.542 59.809 1.00 98.25 70 PHE A O 1
ATOM 573 N N . ILE A 1 71 ? -34.360 10.244 57.700 1.00 98.06 71 ILE A N 1
ATOM 574 C CA . ILE A 1 71 ? -33.670 9.047 57.221 1.00 98.06 71 ILE A CA 1
ATOM 575 C C . ILE A 1 71 ? -32.409 9.447 56.457 1.00 98.06 71 ILE A C 1
ATOM 577 O O . ILE A 1 71 ? -32.425 10.416 55.693 1.00 98.06 71 ILE A O 1
ATOM 581 N N . ASP A 1 72 ? -31.335 8.683 56.644 1.00 98.38 72 ASP A N 1
ATOM 582 C CA . ASP A 1 72 ? -30.144 8.739 55.790 1.00 98.38 72 ASP A CA 1
ATOM 583 C C . ASP A 1 72 ? -30.197 7.623 54.737 1.00 98.38 72 ASP A C 1
ATOM 585 O O . ASP A 1 72 ? -30.694 6.524 55.002 1.00 98.38 72 ASP A O 1
ATOM 589 N N . MET A 1 73 ? -29.676 7.883 53.535 1.00 98.00 73 MET A N 1
ATOM 590 C CA . MET A 1 73 ? -29.572 6.896 52.458 1.00 98.00 73 MET A CA 1
ATOM 591 C C . MET A 1 73 ? -28.935 5.579 52.921 1.00 98.00 73 MET A C 1
ATOM 593 O O . MET A 1 73 ? -29.370 4.511 52.480 1.00 98.00 73 MET A O 1
ATOM 597 N N . ASP A 1 74 ? -27.948 5.629 53.822 1.00 98.12 74 ASP A N 1
ATOM 598 C CA . ASP A 1 74 ? -27.271 4.427 54.302 1.00 98.12 74 ASP A CA 1
ATOM 599 C C . ASP A 1 74 ? -28.141 3.545 55.205 1.00 98.12 74 ASP A C 1
ATOM 601 O O . ASP A 1 74 ? -27.860 2.358 55.375 1.00 98.12 74 ASP A O 1
ATOM 605 N N . GLU A 1 75 ? -29.248 4.075 55.723 1.00 97.19 75 GLU A N 1
ATOM 606 C CA . GLU A 1 75 ? -30.231 3.337 56.518 1.00 97.19 75 GLU A CA 1
ATOM 607 C C . GLU A 1 75 ? -31.309 2.675 55.645 1.00 97.19 75 GLU A C 1
ATOM 609 O O . GLU A 1 75 ? -32.005 1.765 56.102 1.00 97.19 75 GLU A O 1
ATOM 614 N N . MET A 1 76 ? -31.406 3.029 54.358 1.00 97.94 76 MET A N 1
ATOM 615 C CA . MET A 1 76 ? -32.487 2.609 53.454 1.00 97.94 76 MET A CA 1
ATOM 616 C C . MET A 1 76 ? -32.276 1.246 52.793 1.00 97.94 76 MET A C 1
ATOM 618 O O . MET A 1 76 ? -31.177 0.898 52.365 1.00 97.94 76 MET A O 1
ATOM 622 N N . VAL A 1 77 ? -33.336 0.451 52.672 1.00 97.38 77 VAL A N 1
ATOM 623 C CA . VAL A 1 77 ? -33.270 -0.886 52.062 1.00 97.38 77 VAL A CA 1
ATOM 624 C C . VAL A 1 77 ? -33.253 -0.758 50.542 1.00 97.38 77 VAL A C 1
ATOM 626 O O . VAL A 1 77 ? -34.134 -0.122 49.969 1.00 97.38 77 VAL A O 1
ATOM 629 N N . LEU A 1 78 ? -32.266 -1.364 49.880 1.00 97.56 78 LEU A N 1
ATOM 630 C CA . LEU A 1 78 ? -32.116 -1.266 48.430 1.00 97.56 78 LEU A CA 1
ATOM 631 C C . LEU A 1 78 ? -32.792 -2.446 47.746 1.00 97.56 78 LEU A C 1
ATOM 633 O O . LEU A 1 78 ? -32.634 -3.603 48.150 1.00 97.56 78 LEU A O 1
ATOM 637 N N . LEU A 1 79 ? -33.511 -2.125 46.679 1.00 96.75 79 LEU A N 1
ATOM 638 C CA . LEU A 1 79 ? -34.157 -3.066 45.778 1.00 96.75 79 LEU A CA 1
ATOM 639 C C . LEU A 1 79 ? -33.905 -2.622 44.336 1.00 96.75 79 LEU A C 1
ATOM 641 O O . LEU A 1 79 ? -33.990 -1.426 44.059 1.00 96.75 79 LEU A O 1
ATOM 645 N N . PRO A 1 80 ? -33.686 -3.535 43.382 1.00 96.19 80 PRO A N 1
ATOM 646 C CA . PRO A 1 80 ? -33.776 -3.180 41.972 1.00 96.19 80 PRO A CA 1
ATOM 647 C C . PRO A 1 80 ? -35.146 -2.565 41.671 1.00 96.19 80 PRO A C 1
ATOM 649 O O . PRO A 1 80 ? -36.166 -2.919 42.287 1.00 96.19 80 PRO A O 1
ATOM 652 N N . ARG A 1 81 ? -35.184 -1.616 40.737 1.00 95.62 81 ARG A N 1
ATOM 653 C CA . ARG A 1 81 ? -36.447 -1.108 40.199 1.00 95.62 81 ARG A CA 1
ATOM 654 C C . ARG A 1 81 ? -37.220 -2.244 39.531 1.00 95.62 81 ARG A C 1
ATOM 656 O O . ARG A 1 81 ? -36.635 -3.141 38.934 1.00 95.62 81 ARG A O 1
ATOM 663 N N . GLU A 1 82 ? -38.545 -2.199 39.624 1.00 93.94 82 GLU A N 1
ATOM 664 C CA . GLU A 1 82 ? -39.401 -3.183 38.959 1.00 93.94 82 GLU A CA 1
ATOM 665 C C . GLU A 1 82 ? -39.112 -3.250 37.457 1.00 93.94 82 GLU A C 1
ATOM 667 O O . GLU A 1 82 ? -39.010 -2.224 36.781 1.00 93.94 82 GLU A O 1
ATOM 672 N N . GLY A 1 83 ? -38.936 -4.475 36.957 1.00 91.38 83 GLY A N 1
ATOM 673 C CA . GLY A 1 83 ? -38.569 -4.744 35.567 1.00 91.38 83 GLY A CA 1
ATOM 674 C C . GLY A 1 83 ? -37.086 -4.547 35.227 1.00 91.38 83 GLY A C 1
ATOM 675 O O . GLY A 1 83 ? -36.713 -4.783 34.081 1.00 91.38 83 GLY A O 1
ATOM 676 N N . ILE A 1 84 ? -36.235 -4.145 36.181 1.00 88.94 84 ILE A N 1
ATOM 677 C CA . ILE A 1 84 ? -34.786 -4.009 35.985 1.00 88.94 84 ILE A CA 1
ATOM 678 C C . ILE A 1 84 ? -34.062 -5.180 36.660 1.00 88.94 84 ILE A C 1
ATOM 680 O O . ILE A 1 84 ? -34.210 -5.406 37.859 1.00 88.94 84 ILE A O 1
ATOM 684 N N . ASP A 1 85 ? -33.259 -5.917 35.888 1.00 87.50 85 ASP A N 1
ATOM 685 C CA . ASP A 1 85 ? -32.380 -6.974 36.406 1.00 87.50 85 ASP A CA 1
ATOM 686 C C . ASP A 1 85 ? -31.308 -6.366 37.329 1.00 87.50 85 ASP A C 1
ATOM 688 O O . ASP A 1 85 ? -30.744 -5.312 37.027 1.00 87.50 85 ASP A O 1
ATOM 692 N N . GLU A 1 86 ? -30.977 -7.041 38.433 1.00 88.25 86 GLU A N 1
ATOM 693 C CA . GLU A 1 86 ? -29.928 -6.623 39.372 1.00 88.25 86 GLU A CA 1
ATOM 694 C C . GLU A 1 86 ? -28.614 -6.236 38.678 1.00 88.25 86 GLU A C 1
ATOM 696 O O . GLU A 1 86 ? -27.962 -5.271 39.073 1.00 88.25 86 GLU A O 1
ATOM 701 N N . ARG A 1 87 ? -28.226 -6.941 37.613 1.00 80.94 87 ARG A N 1
ATOM 702 C CA . ARG A 1 87 ? -26.991 -6.682 36.854 1.00 80.94 87 ARG A CA 1
ATOM 703 C C . ARG A 1 87 ? -27.002 -5.341 36.126 1.00 80.94 87 ARG A C 1
ATOM 705 O O . ARG A 1 87 ? -25.935 -4.820 35.816 1.00 80.94 87 ARG A O 1
ATOM 712 N N . MET A 1 88 ? -28.183 -4.799 35.834 1.00 82.12 88 MET A N 1
ATOM 713 C CA . MET A 1 88 ? -28.349 -3.481 35.217 1.00 82.12 88 MET A CA 1
ATOM 714 C C . MET A 1 88 ? -28.281 -2.347 36.243 1.00 82.12 88 MET A C 1
ATOM 716 O O . MET A 1 88 ? -28.263 -1.182 35.856 1.00 82.12 88 MET A O 1
ATOM 720 N N . THR A 1 89 ? -28.245 -2.660 37.541 1.00 88.19 89 THR A N 1
ATOM 721 C CA . THR A 1 89 ? -28.086 -1.643 38.587 1.00 88.19 89 THR A CA 1
ATOM 722 C C . THR A 1 89 ? -26.634 -1.232 38.793 1.00 88.19 89 THR A C 1
ATOM 724 O O . THR A 1 89 ? -26.385 -0.129 39.260 1.00 88.19 89 THR A O 1
ATOM 727 N N . GLU A 1 90 ? -25.674 -2.084 38.427 1.00 86.50 90 GLU A N 1
ATOM 728 C CA . GLU A 1 90 ? -24.247 -1.827 38.622 1.00 86.50 90 GLU A CA 1
ATOM 729 C C . GLU A 1 90 ? -23.704 -0.846 37.576 1.00 86.50 90 GLU A C 1
ATOM 731 O O . GLU A 1 90 ? -23.898 -1.028 36.368 1.00 86.50 90 GLU A O 1
ATOM 736 N N . VAL A 1 91 ? -22.964 0.168 38.037 1.00 83.44 91 VAL A N 1
ATOM 737 C CA . VAL A 1 91 ? -22.176 1.032 37.149 1.00 83.44 91 VAL A CA 1
ATOM 738 C C . VAL A 1 91 ? -21.012 0.213 36.604 1.00 83.44 91 VAL A C 1
ATOM 740 O O . VAL A 1 91 ? -20.001 -0.015 37.271 1.00 83.44 91 VAL A O 1
ATOM 743 N N . ARG A 1 92 ? -21.148 -0.265 35.366 1.00 83.56 92 ARG A N 1
ATOM 744 C CA . ARG A 1 92 ? -20.064 -0.972 34.679 1.00 83.56 92 ARG A CA 1
ATOM 745 C C . ARG A 1 92 ? -19.016 0.028 34.215 1.00 83.56 92 ARG A C 1
ATOM 747 O O . ARG A 1 92 ? -19.066 0.525 33.095 1.00 83.56 92 ARG A O 1
ATOM 754 N N . ARG A 1 93 ? -18.038 0.294 35.080 1.00 89.31 93 ARG A N 1
ATOM 755 C CA . ARG A 1 93 ? -16.853 1.074 34.715 1.00 89.31 93 ARG A CA 1
ATOM 756 C C . ARG A 1 93 ? -15.974 0.265 33.763 1.00 89.31 93 ARG A C 1
ATOM 758 O O . ARG A 1 93 ? -15.559 -0.854 34.074 1.00 89.31 93 ARG A O 1
ATOM 765 N N . LEU A 1 94 ? -15.660 0.850 32.612 1.00 95.88 94 LEU A N 1
ATOM 766 C CA . LEU A 1 94 ? -14.698 0.281 31.674 1.00 95.88 94 LEU A CA 1
ATOM 767 C C . LEU A 1 94 ? -13.314 0.186 32.335 1.00 95.88 94 LEU A C 1
ATOM 769 O O . LEU A 1 94 ? -12.910 1.142 33.004 1.00 95.88 94 LEU A O 1
ATOM 773 N N . PRO A 1 95 ? -12.550 -0.905 32.129 1.00 97.12 95 PRO A N 1
ATOM 774 C CA . PRO A 1 95 ? -11.219 -1.043 32.710 1.00 97.12 95 PRO A CA 1
ATOM 775 C C . PRO A 1 95 ? -10.310 0.157 32.440 1.00 97.12 95 PRO A C 1
ATOM 777 O O . PRO A 1 95 ? -9.630 0.605 33.356 1.00 97.12 95 PRO A O 1
ATOM 780 N N . TRP A 1 96 ? -10.334 0.717 31.225 1.00 97.69 96 TRP A N 1
ATOM 781 C CA . TRP A 1 96 ? -9.505 1.876 30.887 1.00 97.69 96 TRP A CA 1
ATOM 782 C C . TRP A 1 96 ? -9.880 3.143 31.660 1.00 97.69 96 TRP A C 1
ATOM 784 O O . TRP A 1 96 ? -8.992 3.905 32.029 1.00 97.69 96 TRP A O 1
ATOM 794 N N . GLY A 1 97 ? -11.165 3.361 31.942 1.00 94.75 97 GLY A N 1
ATOM 795 C CA . GLY A 1 97 ? -11.658 4.537 32.667 1.00 94.75 97 GLY A CA 1
ATOM 796 C C . GLY A 1 97 ? -11.613 4.406 34.192 1.00 94.75 97 GLY A C 1
ATOM 797 O O . GLY A 1 97 ? -11.915 5.369 34.883 1.00 94.75 97 GLY A O 1
ATOM 798 N N . ASN A 1 98 ? -11.261 3.236 34.731 1.00 93.88 98 ASN A N 1
ATOM 799 C CA . ASN A 1 98 ? -11.273 3.008 36.173 1.00 93.88 98 ASN A CA 1
ATOM 800 C C . ASN A 1 98 ? -9.957 3.460 36.830 1.00 93.88 98 ASN A C 1
ATOM 802 O O . ASN A 1 98 ? -8.974 2.720 36.824 1.00 93.88 98 ASN A O 1
ATOM 806 N N . GLU A 1 99 ? -9.953 4.658 37.413 1.00 92.38 99 GLU A N 1
ATOM 807 C CA . GLU A 1 99 ? -8.784 5.263 38.070 1.00 92.38 99 GLU A CA 1
ATOM 808 C C . GLU A 1 99 ? -8.323 4.527 39.336 1.00 92.38 99 GLU A C 1
ATOM 810 O O . GLU A 1 99 ? -7.157 4.631 39.704 1.00 92.38 99 GLU A O 1
ATOM 815 N N . GLU A 1 100 ? -9.184 3.711 39.952 1.00 91.12 100 GLU A N 1
ATOM 816 C CA . GLU A 1 100 ? -8.832 2.896 41.126 1.00 91.12 100 GLU A CA 1
ATOM 817 C C . GLU A 1 100 ? -7.871 1.747 40.773 1.00 91.12 100 GLU A C 1
ATOM 819 O O . GLU A 1 100 ? -7.247 1.147 41.649 1.00 91.12 100 GLU A O 1
ATOM 824 N N . ARG A 1 101 ? -7.744 1.408 39.483 1.00 92.94 101 ARG A N 1
ATOM 825 C CA . ARG A 1 101 ? -6.836 0.363 38.998 1.00 92.94 101 ARG A CA 1
ATOM 826 C C . ARG A 1 101 ? -5.499 0.960 38.563 1.00 92.94 101 ARG A C 1
ATOM 828 O O . ARG A 1 101 ? -5.435 2.031 37.966 1.00 92.94 101 ARG A O 1
ATOM 835 N N . SER A 1 102 ? -4.417 0.206 38.761 1.00 97.00 102 SER A N 1
ATOM 836 C CA . SER A 1 102 ? -3.104 0.570 38.214 1.00 97.00 102 SER A CA 1
ATOM 837 C C . SER A 1 102 ? -3.137 0.652 36.684 1.00 97.00 102 SER A C 1
ATOM 839 O O . SER A 1 102 ? -3.922 -0.039 36.031 1.00 97.00 102 SER A O 1
ATOM 841 N N . PHE A 1 103 ? -2.251 1.456 36.094 1.00 97.00 103 PHE A N 1
ATOM 842 C CA . PHE A 1 103 ? -2.188 1.656 34.641 1.00 97.00 103 PHE A CA 1
ATOM 843 C C . PHE A 1 103 ? -2.151 0.339 33.846 1.00 97.00 103 PHE A C 1
ATOM 845 O O . PHE A 1 103 ? -2.945 0.154 32.927 1.00 97.00 103 PHE A O 1
ATOM 852 N N . PHE A 1 104 ? -1.294 -0.613 34.230 1.00 97.25 104 PHE A N 1
ATOM 853 C CA . PHE A 1 104 ? -1.198 -1.908 33.548 1.00 97.25 104 PHE A CA 1
ATOM 854 C C . PHE A 1 104 ? -2.473 -2.746 33.692 1.00 97.25 104 PHE A C 1
ATOM 856 O O . PHE A 1 104 ? -2.908 -3.368 32.726 1.00 97.25 104 PHE A O 1
ATOM 863 N N . SER A 1 105 ? -3.108 -2.727 34.868 1.00 96.94 105 SER A N 1
ATOM 864 C CA . SER A 1 105 ? -4.383 -3.418 35.098 1.00 96.94 105 SER A CA 1
ATOM 865 C C . SER A 1 105 ? -5.515 -2.813 34.258 1.00 96.94 105 SER A C 1
ATOM 867 O O . SER A 1 105 ? -6.316 -3.543 33.673 1.00 96.94 105 SER A O 1
ATOM 869 N N . ARG A 1 106 ? -5.544 -1.480 34.119 1.00 97.50 106 ARG A N 1
ATOM 870 C CA . ARG A 1 106 ? -6.465 -0.761 33.223 1.00 97.50 106 ARG A CA 1
ATOM 871 C C . ARG A 1 106 ? -6.219 -1.134 31.764 1.00 97.50 106 ARG A C 1
ATOM 873 O O . ARG A 1 106 ? -7.158 -1.505 31.065 1.00 97.50 106 ARG A O 1
ATOM 880 N N . PHE A 1 107 ? -4.962 -1.071 31.327 1.00 98.25 107 PHE A N 1
ATOM 881 C CA . PHE A 1 107 ? -4.547 -1.340 29.952 1.00 98.25 107 PHE A CA 1
ATOM 882 C C . PHE A 1 107 ? -4.860 -2.779 29.530 1.00 98.25 107 PHE A C 1
ATOM 884 O O . PHE A 1 107 ? -5.654 -2.991 28.615 1.00 98.25 107 PHE A O 1
ATOM 891 N N . PHE A 1 108 ? -4.305 -3.777 30.224 1.00 98.06 108 PHE A N 1
ATOM 892 C CA . PHE A 1 108 ? -4.530 -5.183 29.881 1.00 98.06 108 PHE A CA 1
ATOM 893 C C . PHE A 1 108 ? -5.965 -5.630 30.170 1.00 98.06 108 PHE A C 1
ATOM 895 O O . PHE A 1 108 ? -6.512 -6.447 29.430 1.00 98.06 108 PHE A O 1
ATOM 902 N N . GLY A 1 109 ? -6.617 -5.049 31.183 1.00 97.88 109 GLY A N 1
ATOM 903 C CA . GLY A 1 109 ? -8.044 -5.247 31.419 1.00 97.88 109 GLY A CA 1
ATOM 904 C C . GLY A 1 109 ? -8.891 -4.781 30.235 1.00 97.88 109 GLY A C 1
ATOM 905 O O . GLY A 1 109 ? -9.790 -5.505 29.809 1.00 97.88 109 GLY A O 1
ATOM 906 N N . GLN A 1 110 ? -8.578 -3.613 29.662 1.00 98.44 110 GLN A N 1
ATOM 907 C CA . GLN A 1 110 ? -9.283 -3.087 28.494 1.00 98.44 110 GLN A CA 1
ATOM 908 C C . GLN A 1 110 ? -8.988 -3.905 27.237 1.00 98.44 110 GLN A C 1
ATOM 910 O O . GLN A 1 110 ? -9.915 -4.200 26.489 1.00 98.44 110 GLN A O 1
ATOM 915 N N . VAL A 1 111 ? -7.736 -4.324 27.026 1.00 98.38 111 VAL A N 1
ATOM 916 C CA . VAL A 1 111 ? -7.364 -5.237 25.932 1.00 98.38 111 VAL A CA 1
ATOM 917 C C . VAL A 1 111 ? -8.188 -6.523 26.015 1.00 98.38 111 VAL A C 1
ATOM 919 O O . VAL A 1 111 ? -8.864 -6.884 25.052 1.00 98.38 111 VAL A O 1
ATOM 922 N N . GLY A 1 112 ? -8.217 -7.165 27.188 1.00 98.06 112 GLY A N 1
ATOM 923 C CA . GLY A 1 112 ? -8.991 -8.385 27.412 1.00 98.06 112 GLY A CA 1
ATOM 924 C C . GLY A 1 112 ? -10.490 -8.188 27.180 1.00 98.06 112 GLY A C 1
ATOM 925 O O . GLY A 1 112 ? -11.128 -9.025 26.538 1.00 98.06 112 GLY A O 1
ATOM 926 N N . TRP A 1 113 ? -11.058 -7.066 27.634 1.00 98.12 113 TRP A N 1
ATOM 927 C CA . TRP A 1 113 ? -12.466 -6.731 27.392 1.00 98.12 113 TRP A CA 1
ATOM 928 C C . TRP A 1 113 ? -12.761 -6.469 25.914 1.00 98.12 113 TRP A C 1
ATOM 930 O O . TRP A 1 113 ? -13.737 -7.005 25.396 1.00 98.12 113 TRP A O 1
ATOM 940 N N . GLY A 1 114 ? -11.909 -5.718 25.215 1.00 97.94 114 GLY A N 1
ATOM 941 C CA . GLY A 1 114 ? -12.053 -5.461 23.782 1.00 97.94 114 GLY A CA 1
ATOM 942 C C . GLY A 1 114 ? -11.999 -6.741 22.942 1.00 97.94 114 GLY A C 1
ATOM 943 O O . GLY A 1 114 ? -12.697 -6.844 21.937 1.00 97.94 114 GLY A O 1
ATOM 944 N N . MET A 1 115 ? -11.227 -7.740 23.376 1.00 97.75 115 MET A N 1
ATOM 945 C CA . MET A 1 115 ? -11.097 -9.032 22.693 1.00 97.75 115 MET A CA 1
ATOM 946 C C . MET A 1 115 ? -12.237 -10.010 23.014 1.00 97.75 115 MET A C 1
ATOM 948 O O . MET A 1 115 ? -12.746 -10.673 22.114 1.00 97.75 115 MET A O 1
ATOM 952 N N . THR A 1 116 ? -12.629 -10.124 24.288 1.00 98.06 116 THR A N 1
ATOM 953 C CA . THR A 1 116 ? -13.494 -11.224 24.770 1.00 98.06 116 THR A CA 1
ATOM 954 C C . THR A 1 116 ? -14.895 -10.790 25.191 1.00 98.06 116 THR A C 1
ATOM 956 O O . THR A 1 116 ? -15.801 -11.618 25.261 1.00 98.06 116 THR A O 1
ATOM 959 N N . ARG A 1 117 ? -15.099 -9.500 25.484 1.00 97.44 117 ARG A N 1
ATOM 960 C CA . ARG A 1 117 ? -16.373 -8.938 25.961 1.00 97.44 117 ARG A CA 1
ATOM 961 C C . ARG A 1 117 ? -16.729 -7.617 25.257 1.00 97.44 117 ARG A C 1
ATOM 963 O O . ARG A 1 117 ? -17.092 -6.651 25.929 1.00 97.44 117 ARG A O 1
ATOM 970 N N . PRO A 1 118 ? -16.679 -7.537 23.915 1.00 97.81 118 PRO A N 1
ATOM 971 C CA . PRO A 1 118 ? -16.896 -6.279 23.199 1.00 97.81 118 PRO A CA 1
ATOM 972 C C . PRO A 1 118 ? -18.284 -5.662 23.432 1.00 97.81 118 PRO A C 1
ATOM 974 O O . PRO A 1 118 ? -18.412 -4.444 23.504 1.00 97.81 118 PRO A O 1
ATOM 977 N N . GLN A 1 119 ? -19.325 -6.478 23.626 1.00 96.94 119 GLN A N 1
ATOM 978 C CA . GLN A 1 119 ? -20.658 -5.968 23.975 1.00 96.94 119 GLN A CA 1
ATOM 979 C C . GLN A 1 119 ? -20.657 -5.213 25.310 1.00 96.94 119 GLN A C 1
ATOM 981 O O . GLN A 1 119 ? -21.364 -4.222 25.456 1.00 96.94 119 GLN A O 1
ATOM 986 N N . GLU A 1 120 ? -19.847 -5.660 26.273 1.00 95.00 120 GLU A N 1
ATOM 987 C CA . GLU A 1 120 ? -19.713 -4.983 27.563 1.00 95.00 120 GLU A CA 1
ATOM 988 C C . GLU A 1 120 ? -18.948 -3.671 27.448 1.00 95.00 120 GLU A C 1
ATOM 990 O O . GLU A 1 120 ? -19.275 -2.715 28.146 1.00 95.00 120 GLU A O 1
ATOM 995 N N . VAL A 1 121 ? -17.999 -3.590 26.509 1.00 97.56 121 VAL A N 1
ATOM 996 C CA . VAL A 1 121 ? -17.374 -2.315 26.143 1.00 97.56 121 VAL A CA 1
ATOM 997 C C . VAL A 1 121 ? -18.426 -1.351 25.593 1.00 97.56 121 VAL A C 1
ATOM 999 O O . VAL A 1 121 ? -18.502 -0.221 26.057 1.00 97.56 121 VAL A O 1
ATOM 1002 N N . GLY A 1 122 ? -19.282 -1.804 24.671 1.00 96.25 122 GLY A N 1
ATOM 1003 C CA . GLY A 1 122 ? -20.362 -0.984 24.112 1.00 96.25 122 GLY A CA 1
ATOM 1004 C C . GLY A 1 122 ? -21.357 -0.476 25.162 1.00 96.25 122 GLY A C 1
ATOM 1005 O O . GLY A 1 122 ? -21.677 0.707 25.170 1.00 96.25 122 GLY A O 1
ATOM 1006 N N . ARG A 1 123 ? -21.806 -1.341 26.085 1.00 93.19 123 ARG A N 1
ATOM 1007 C CA . ARG A 1 123 ? -22.739 -0.962 27.170 1.00 93.19 123 ARG A CA 1
ATOM 1008 C C . ARG A 1 123 ? -22.111 -0.061 28.232 1.00 93.19 123 ARG A C 1
ATOM 1010 O O . ARG A 1 123 ? -22.823 0.716 28.853 1.00 93.19 123 ARG A O 1
ATOM 1017 N N . GLY A 1 124 ? -20.807 -0.199 28.473 1.00 93.25 124 GLY A N 1
ATOM 1018 C CA . GLY A 1 124 ? -20.080 0.599 29.463 1.00 93.25 124 GLY A CA 1
ATOM 1019 C C . GLY A 1 124 ? -19.766 2.026 29.007 1.00 93.25 124 GLY A C 1
ATOM 1020 O O . GLY A 1 124 ? -19.317 2.830 29.819 1.00 93.25 124 GLY A O 1
ATOM 1021 N N . ILE A 1 125 ? -19.982 2.353 27.728 1.00 95.31 125 ILE A N 1
ATOM 1022 C CA . ILE A 1 125 ? -19.803 3.710 27.206 1.00 95.31 125 ILE A CA 1
ATOM 1023 C C . ILE A 1 125 ? -21.028 4.553 27.569 1.00 95.31 125 ILE A C 1
ATOM 1025 O O . ILE A 1 125 ? -22.135 4.327 27.088 1.00 95.31 125 ILE A O 1
ATOM 1029 N N . THR A 1 126 ? -20.803 5.562 28.402 1.00 91.38 126 THR A N 1
ATOM 1030 C CA . THR A 1 126 ? -21.810 6.521 28.879 1.00 91.38 126 THR A CA 1
ATOM 1031 C C . THR A 1 126 ? -21.512 7.927 28.355 1.00 91.38 126 THR A C 1
ATOM 1033 O O . THR A 1 126 ? -20.509 8.141 27.674 1.00 91.38 126 THR A O 1
ATOM 1036 N N . GLU A 1 127 ? -22.368 8.910 28.641 1.00 89.12 127 GLU A N 1
ATOM 1037 C CA . GLU A 1 127 ? -22.109 10.3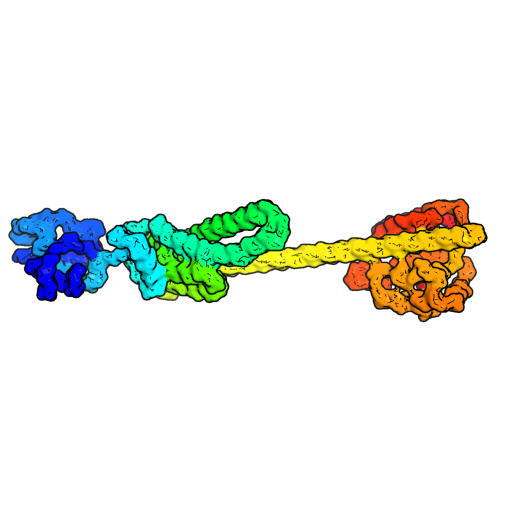25 28.302 1.00 89.12 127 GLU A CA 1
ATOM 1038 C C . GLU A 1 127 ? -20.860 10.879 29.005 1.00 89.12 127 GLU A C 1
ATOM 1040 O O . GLU A 1 127 ? -20.206 11.785 28.501 1.00 89.12 127 GLU A O 1
ATOM 1045 N N . GLN A 1 128 ? -20.484 10.287 30.142 1.00 88.44 128 GLN A N 1
ATOM 1046 C CA . GLN A 1 128 ? -19.279 10.644 30.894 1.00 88.44 128 GLN A CA 1
ATOM 1047 C C . GLN A 1 128 ? -18.005 10.015 30.306 1.00 88.44 128 GLN A C 1
ATOM 1049 O O . GLN A 1 128 ? -16.895 10.352 30.720 1.00 88.44 128 GLN A O 1
ATOM 1054 N N . THR A 1 129 ? -18.126 9.089 29.347 1.00 93.56 129 THR A N 1
ATOM 1055 C CA . THR A 1 129 ? -16.957 8.460 28.725 1.00 93.56 129 THR A CA 1
ATOM 1056 C C . THR A 1 129 ? -16.257 9.457 27.807 1.00 93.56 129 THR A C 1
ATOM 1058 O O . THR A 1 129 ? -16.717 9.750 26.705 1.00 93.56 129 THR A O 1
ATOM 1061 N N . SER A 1 130 ? -15.109 9.964 28.257 1.00 95.44 130 SER A N 1
ATOM 1062 C CA . SER A 1 130 ? -14.296 10.902 27.486 1.00 95.44 130 SER A CA 1
ATOM 1063 C C . SER A 1 130 ? -13.744 10.267 26.203 1.00 95.44 130 SER A C 1
ATOM 1065 O O . SER A 1 130 ? -12.939 9.331 26.246 1.00 95.44 130 SER A O 1
ATOM 1067 N N . ALA A 1 131 ? -14.121 10.832 25.052 1.00 96.38 131 ALA A N 1
ATOM 1068 C CA . ALA A 1 131 ? -13.629 10.404 23.743 1.00 96.38 131 ALA A CA 1
ATOM 1069 C C . ALA A 1 131 ? -12.107 10.557 23.601 1.00 96.38 131 ALA A C 1
ATOM 1071 O O . ALA A 1 131 ? -11.462 9.714 22.979 1.00 96.38 131 ALA A O 1
ATOM 1072 N N . SER A 1 132 ? -11.507 11.585 24.212 1.00 96.69 132 SER A N 1
ATOM 1073 C CA . SER A 1 132 ? -10.051 11.773 24.188 1.00 96.69 132 SER A CA 1
ATOM 1074 C C . SER A 1 132 ? -9.321 10.697 24.992 1.00 96.69 132 SER A C 1
ATOM 1076 O O . SER A 1 132 ? -8.279 10.213 24.553 1.00 96.69 132 SER A O 1
ATOM 1078 N N . SER A 1 133 ? -9.891 10.254 26.119 1.00 97.31 133 SER A N 1
ATOM 1079 C CA . SER A 1 133 ? -9.345 9.136 26.900 1.00 97.31 133 SER A CA 1
ATOM 1080 C C . SER A 1 133 ? -9.380 7.829 26.104 1.00 97.31 133 SER A C 1
ATOM 1082 O O . SER A 1 133 ? -8.387 7.100 26.060 1.00 97.31 133 SER A O 1
ATOM 1084 N N . ALA A 1 134 ? -10.489 7.556 25.408 1.00 97.81 134 ALA A N 1
ATOM 1085 C CA . ALA A 1 134 ? -10.611 6.391 24.536 1.00 97.81 134 ALA A CA 1
ATOM 1086 C C . ALA A 1 134 ? -9.651 6.455 23.334 1.00 97.81 134 ALA A C 1
ATOM 1088 O O . ALA A 1 134 ? -8.979 5.469 23.039 1.00 97.81 134 ALA A O 1
ATOM 1089 N N . LEU A 1 135 ? -9.527 7.616 22.678 1.00 97.75 135 LEU A N 1
ATOM 1090 C CA . LEU A 1 135 ? -8.526 7.850 21.629 1.00 97.75 135 LEU A CA 1
ATOM 1091 C C . LEU A 1 135 ? -7.103 7.610 22.143 1.00 97.75 135 LEU A C 1
ATOM 1093 O O . LEU A 1 135 ? -6.317 6.971 21.450 1.00 97.75 135 LEU A O 1
ATOM 1097 N N . GLY A 1 136 ? -6.791 8.045 23.367 1.00 97.75 136 GLY A N 1
ATOM 1098 C CA . GLY A 1 136 ? -5.511 7.778 24.021 1.00 97.75 136 GLY A CA 1
ATOM 1099 C C . GLY A 1 136 ? -5.215 6.282 24.169 1.00 97.75 136 GLY A C 1
ATOM 1100 O O . GLY A 1 136 ? -4.097 5.857 23.885 1.00 97.75 136 GLY A O 1
ATOM 1101 N N . PHE A 1 137 ? -6.212 5.466 24.534 1.00 98.38 137 PHE A N 1
ATOM 1102 C CA . PHE A 1 137 ? -6.066 4.005 24.566 1.00 98.38 137 PHE A CA 1
ATOM 1103 C C . PHE A 1 137 ? -5.767 3.423 23.180 1.00 98.38 137 PHE A C 1
ATOM 1105 O O . PHE A 1 137 ? -4.808 2.668 23.021 1.00 98.38 137 PHE A O 1
ATOM 1112 N N . GLY A 1 138 ? -6.564 3.790 22.172 1.00 97.94 138 GLY A N 1
ATOM 1113 C CA . GLY A 1 138 ? -6.371 3.293 20.808 1.00 97.94 138 GLY A CA 1
ATOM 1114 C C . GLY A 1 138 ? -5.012 3.702 20.227 1.00 97.94 138 GLY A C 1
ATOM 1115 O O . GLY A 1 138 ? -4.323 2.879 19.624 1.00 97.94 138 GLY A O 1
ATOM 1116 N N . LEU A 1 139 ? -4.580 4.942 20.486 1.00 97.56 139 LEU A N 1
ATOM 1117 C CA . LEU A 1 139 ? -3.276 5.456 20.074 1.00 97.56 139 LEU A CA 1
ATOM 1118 C C . LEU A 1 139 ? -2.137 4.710 20.772 1.00 97.56 139 LEU A C 1
ATOM 1120 O O . LEU A 1 139 ? -1.164 4.343 20.121 1.00 97.56 139 LEU A O 1
ATOM 1124 N N . LEU A 1 140 ? -2.262 4.436 22.072 1.00 97.62 140 LEU A N 1
ATOM 1125 C CA . LEU A 1 140 ? -1.282 3.639 22.807 1.00 97.62 140 LEU A CA 1
ATOM 1126 C C . LEU A 1 140 ? -1.145 2.233 22.207 1.00 97.62 140 LEU A C 1
ATOM 1128 O O . LEU A 1 140 ? -0.028 1.774 21.984 1.00 97.62 140 LEU A O 1
ATOM 1132 N N . ILE A 1 141 ? -2.261 1.569 21.889 1.00 97.62 141 ILE A N 1
ATOM 1133 C CA . ILE A 1 141 ? -2.248 0.265 21.210 1.00 97.62 141 ILE A CA 1
ATOM 1134 C C . ILE A 1 141 ? -1.553 0.361 19.847 1.00 97.62 141 ILE A C 1
ATOM 1136 O O . ILE A 1 141 ? -0.738 -0.504 19.515 1.00 97.62 141 ILE A O 1
ATOM 1140 N N . ASN A 1 142 ? -1.835 1.411 19.071 1.00 95.69 142 ASN A N 1
ATOM 1141 C CA . ASN A 1 142 ? -1.200 1.642 17.776 1.00 95.69 142 ASN A CA 1
ATOM 1142 C C . ASN A 1 142 ? 0.320 1.840 17.916 1.00 95.69 142 ASN A C 1
ATOM 1144 O O . ASN A 1 142 ? 1.084 1.151 17.244 1.00 95.69 142 ASN A O 1
ATOM 1148 N N . ILE A 1 143 ? 0.759 2.695 18.845 1.00 95.56 143 ILE A N 1
ATOM 1149 C CA . ILE A 1 143 ? 2.178 2.961 19.118 1.00 95.56 143 ILE A CA 1
ATOM 1150 C C . ILE A 1 143 ? 2.895 1.683 19.552 1.00 95.56 143 ILE A C 1
ATOM 1152 O O . ILE A 1 143 ? 3.951 1.372 19.013 1.00 95.56 143 ILE A O 1
ATOM 1156 N N . VAL A 1 144 ? 2.327 0.912 20.483 1.00 95.75 144 VAL A N 1
ATOM 1157 C CA . VAL A 1 144 ? 2.916 -0.363 20.928 1.00 95.75 144 VAL A CA 1
ATOM 1158 C C . VAL A 1 144 ? 3.040 -1.333 19.747 1.00 95.75 144 VAL A C 1
ATOM 1160 O O . VAL A 1 144 ? 4.103 -1.911 19.528 1.00 95.75 144 VAL A O 1
ATOM 1163 N N . SER A 1 145 ? 1.996 -1.458 18.929 1.00 94.56 145 SER A N 1
ATOM 1164 C CA . SER A 1 145 ? 2.012 -2.327 17.743 1.00 94.56 145 SER A CA 1
ATOM 1165 C C . SER A 1 145 ? 3.076 -1.908 16.726 1.00 94.56 145 SER A C 1
ATOM 1167 O O . SER A 1 145 ? 3.769 -2.750 16.159 1.00 94.56 145 SER A O 1
ATOM 1169 N N . LEU A 1 146 ? 3.249 -0.605 16.525 1.00 92.38 146 LEU A N 1
ATOM 1170 C CA . LEU A 1 146 ? 4.209 -0.036 15.589 1.00 92.38 146 LEU A CA 1
ATOM 1171 C C . LEU A 1 146 ? 5.654 -0.174 16.087 1.00 92.38 146 LEU A C 1
ATOM 1173 O O . LEU A 1 146 ? 6.520 -0.634 15.347 1.00 92.38 146 LEU A O 1
ATOM 1177 N N . VAL A 1 147 ? 5.913 0.172 17.349 1.00 92.06 147 VAL A N 1
ATOM 1178 C CA . VAL A 1 147 ? 7.252 0.113 17.952 1.00 92.06 147 VAL A CA 1
ATOM 1179 C C . VAL A 1 147 ? 7.751 -1.327 18.034 1.00 92.06 147 VAL A C 1
ATOM 1181 O O . VAL A 1 147 ? 8.867 -1.605 17.603 1.00 92.06 147 VAL A O 1
ATOM 1184 N N . PHE A 1 148 ? 6.938 -2.258 18.539 1.00 93.88 148 PHE A N 1
ATOM 1185 C CA . PHE A 1 148 ? 7.382 -3.643 18.721 1.00 93.88 148 PHE A CA 1
ATOM 1186 C C . PHE A 1 148 ? 7.215 -4.500 17.461 1.00 93.88 148 PHE A C 1
ATOM 1188 O O . PHE A 1 148 ? 8.083 -5.320 17.167 1.00 93.88 148 PHE A O 1
ATOM 1195 N N . GLY A 1 149 ? 6.153 -4.289 16.680 1.00 90.88 149 GLY A N 1
ATOM 1196 C CA . GLY A 1 149 ? 5.921 -5.026 15.438 1.00 90.88 149 GLY A CA 1
ATOM 1197 C C . GLY A 1 149 ? 6.832 -4.551 14.306 1.00 90.88 149 GLY A C 1
ATOM 1198 O O . GLY A 1 149 ? 7.650 -5.316 13.795 1.00 90.88 149 GLY A O 1
ATOM 1199 N N . VAL A 1 150 ? 6.713 -3.277 13.916 1.00 86.31 150 VAL A N 1
ATOM 1200 C CA . VAL A 1 150 ? 7.464 -2.703 12.782 1.00 86.31 150 VAL A CA 1
ATOM 1201 C C . VAL A 1 150 ? 8.887 -2.323 13.184 1.00 86.31 150 VAL A C 1
ATOM 1203 O O . VAL A 1 150 ? 9.824 -2.598 12.436 1.00 86.31 150 VAL A O 1
ATOM 1206 N N . GLY A 1 151 ? 9.080 -1.745 14.372 1.00 87.56 151 GLY A N 1
ATOM 1207 C CA . GLY A 1 151 ? 10.410 -1.346 14.844 1.00 87.56 151 GLY A CA 1
ATOM 1208 C C . GLY A 1 151 ? 11.393 -2.517 14.942 1.00 87.56 151 GLY A C 1
ATOM 1209 O O . GLY A 1 151 ? 12.557 -2.365 14.575 1.00 87.56 151 GLY A O 1
ATOM 1210 N N . ALA A 1 152 ? 10.929 -3.713 15.320 1.00 88.69 152 ALA A N 1
ATOM 1211 C CA . ALA A 1 152 ? 11.768 -4.912 15.311 1.00 88.69 152 ALA A CA 1
ATOM 1212 C C . ALA A 1 152 ? 12.246 -5.292 13.897 1.00 88.69 152 ALA A C 1
ATOM 1214 O O . ALA A 1 152 ? 13.403 -5.665 13.721 1.00 88.69 152 ALA A O 1
ATOM 1215 N N . LEU A 1 153 ? 11.394 -5.154 12.875 1.00 84.31 153 LEU A N 1
ATOM 1216 C CA . LEU A 1 153 ? 11.773 -5.426 11.482 1.00 84.31 153 LEU A CA 1
ATOM 1217 C C . LEU A 1 153 ? 12.776 -4.409 10.962 1.00 84.31 153 LEU A C 1
ATOM 1219 O O . LEU A 1 153 ? 13.753 -4.767 10.313 1.00 84.31 153 LEU A O 1
ATOM 1223 N N . VAL A 1 154 ? 12.558 -3.142 11.287 1.00 83.12 154 VAL A N 1
ATOM 1224 C CA . VAL A 1 154 ? 13.500 -2.079 10.957 1.00 83.12 154 VAL A CA 1
ATOM 1225 C C . VAL A 1 154 ? 14.875 -2.380 11.557 1.00 83.12 154 VAL A C 1
ATOM 1227 O O . VAL A 1 154 ? 15.873 -2.338 10.842 1.00 83.12 154 VAL A O 1
ATOM 1230 N N . LEU A 1 155 ? 14.938 -2.744 12.840 1.00 85.06 155 LEU A N 1
ATOM 1231 C CA . LEU A 1 155 ? 16.197 -3.109 13.490 1.00 85.06 155 LEU A CA 1
ATOM 1232 C C . LEU A 1 155 ? 16.853 -4.334 12.841 1.00 85.06 155 LEU A C 1
ATOM 1234 O O . LEU A 1 155 ? 18.068 -4.344 12.672 1.00 85.06 155 LEU A O 1
ATOM 1238 N N . LEU A 1 156 ? 16.072 -5.340 12.443 1.00 85.25 156 LEU A N 1
ATOM 1239 C CA . LEU A 1 156 ? 16.597 -6.566 11.835 1.00 85.25 156 LEU A CA 1
ATOM 1240 C C . LEU A 1 156 ? 17.083 -6.383 10.392 1.00 85.25 156 LEU A C 1
ATOM 1242 O O . LEU A 1 156 ? 18.062 -7.016 10.011 1.00 85.25 156 LEU A O 1
ATOM 1246 N N . PHE A 1 157 ? 16.430 -5.543 9.585 1.00 81.19 157 PHE A N 1
ATOM 1247 C CA . PHE A 1 157 ? 16.729 -5.429 8.152 1.00 81.19 157 PHE A CA 1
ATOM 1248 C C . PHE A 1 157 ? 17.479 -4.149 7.782 1.00 81.19 157 PHE A C 1
ATOM 1250 O O . PHE A 1 157 ? 18.400 -4.188 6.970 1.00 81.19 157 PHE A O 1
ATOM 1257 N N . VAL A 1 158 ? 17.123 -3.008 8.375 1.00 78.75 158 VAL A N 1
ATOM 1258 C CA . VAL A 1 158 ? 17.700 -1.707 8.003 1.00 78.75 158 VAL A CA 1
ATOM 1259 C C . VAL A 1 158 ? 19.058 -1.506 8.667 1.00 78.75 158 VAL A C 1
ATOM 1261 O O . VAL A 1 158 ? 19.984 -1.015 8.023 1.00 78.75 158 VAL A O 1
ATOM 1264 N N . LEU A 1 159 ? 19.213 -1.922 9.929 1.00 79.81 159 LEU A N 1
ATOM 1265 C CA . LEU A 1 159 ? 20.458 -1.708 10.669 1.00 79.81 159 LEU A CA 1
ATOM 1266 C C . LEU A 1 159 ? 21.650 -2.478 10.063 1.00 79.81 159 LEU A C 1
ATOM 1268 O O . LEU A 1 159 ? 22.691 -1.851 9.856 1.00 79.81 159 LEU A O 1
ATOM 1272 N N . PRO A 1 160 ? 21.532 -3.767 9.677 1.00 81.25 160 PRO A N 1
ATOM 1273 C CA . PRO A 1 160 ? 22.638 -4.470 9.026 1.00 81.25 160 PRO A CA 1
ATOM 1274 C C . PRO A 1 160 ? 22.962 -3.919 7.635 1.00 81.25 160 PRO A C 1
ATOM 1276 O O . PRO A 1 160 ? 24.130 -3.867 7.265 1.00 81.25 160 PRO A O 1
ATOM 1279 N N . LEU A 1 161 ? 21.961 -3.457 6.874 1.00 74.88 161 LEU A N 1
ATOM 1280 C CA . LEU A 1 161 ? 22.189 -2.812 5.575 1.00 74.88 161 LEU A CA 1
ATOM 1281 C C . LEU A 1 161 ? 22.927 -1.475 5.720 1.00 74.88 161 LEU A C 1
ATOM 1283 O O . LEU A 1 161 ? 23.788 -1.161 4.899 1.00 74.88 161 LEU A O 1
ATOM 1287 N N . ALA A 1 162 ? 22.625 -0.716 6.774 1.00 71.88 162 ALA A N 1
ATOM 1288 C CA . ALA A 1 162 ? 23.314 0.531 7.084 1.00 71.88 162 ALA A CA 1
ATOM 1289 C C . ALA A 1 162 ? 24.751 0.295 7.586 1.00 71.88 162 ALA A C 1
ATOM 1291 O O . ALA A 1 162 ? 25.646 1.065 7.252 1.00 71.88 162 ALA A O 1
ATOM 1292 N N . MET A 1 163 ? 24.992 -0.776 8.351 1.00 78.75 163 MET A N 1
ATOM 1293 C CA . MET A 1 163 ? 26.319 -1.104 8.890 1.00 78.75 163 MET A CA 1
ATOM 1294 C C . MET A 1 163 ? 27.220 -1.865 7.903 1.00 78.75 163 MET A C 1
ATOM 1296 O O . MET A 1 163 ? 28.437 -1.706 7.932 1.00 78.75 163 MET A O 1
ATOM 1300 N N . GLY A 1 164 ? 26.650 -2.684 7.016 1.00 72.75 164 GLY A N 1
ATOM 1301 C CA . GLY A 1 164 ? 27.394 -3.647 6.197 1.00 72.75 164 GLY A CA 1
ATOM 1302 C C . GLY A 1 164 ? 28.037 -3.092 4.926 1.00 72.75 164 GLY A C 1
ATOM 1303 O O . GLY A 1 164 ? 28.727 -3.834 4.231 1.00 72.75 164 GLY A O 1
ATOM 1304 N N . ARG A 1 165 ? 27.817 -1.817 4.578 1.00 57.19 165 ARG A N 1
ATOM 1305 C CA . ARG A 1 165 ? 28.179 -1.301 3.248 1.00 57.19 165 ARG A CA 1
ATOM 1306 C C . ARG A 1 165 ? 29.004 -0.023 3.235 1.00 57.19 165 ARG A C 1
ATOM 1308 O O . ARG A 1 165 ? 28.851 0.751 2.305 1.00 57.19 165 ARG A O 1
ATOM 1315 N N . GLY A 1 166 ? 29.843 0.234 4.242 1.00 64.31 166 GLY A N 1
ATOM 1316 C CA . GLY A 1 166 ? 30.772 1.385 4.252 1.00 64.31 166 GLY A CA 1
ATOM 1317 C C . GLY A 1 166 ? 30.122 2.762 4.018 1.00 64.31 166 GLY A C 1
ATOM 1318 O O . GLY A 1 166 ? 30.818 3.756 3.828 1.00 64.31 166 GLY A O 1
ATOM 1319 N N . GLY A 1 167 ? 28.789 2.825 4.007 1.00 52.22 167 GLY A N 1
ATOM 1320 C CA . GLY A 1 167 ? 28.006 4.017 3.768 1.00 52.22 167 GLY A CA 1
ATOM 1321 C C . GLY A 1 167 ? 27.984 4.789 5.065 1.00 52.22 167 GLY A C 1
ATOM 1322 O O . GLY A 1 167 ? 27.394 4.337 6.042 1.00 52.22 167 GLY A O 1
ATOM 1323 N N . GLY A 1 168 ? 28.680 5.923 5.084 1.00 57.59 168 GLY A N 1
ATOM 1324 C CA . GLY A 1 168 ? 28.766 6.802 6.243 1.00 57.59 168 GLY A CA 1
ATOM 1325 C C . GLY A 1 168 ? 27.401 7.280 6.754 1.00 57.59 168 GLY A C 1
ATOM 1326 O O . GLY A 1 168 ? 26.342 6.920 6.237 1.00 57.59 168 GLY A O 1
ATOM 1327 N N . GLY A 1 169 ? 27.429 8.152 7.766 1.00 72.44 169 GLY A N 1
ATOM 1328 C CA . GLY A 1 169 ? 26.255 8.620 8.519 1.00 72.44 169 GLY A CA 1
ATOM 1329 C C . GLY A 1 169 ? 25.045 9.107 7.703 1.00 72.44 169 GLY A C 1
ATOM 1330 O O . GLY A 1 169 ? 23.946 9.148 8.246 1.00 72.44 169 GLY A O 1
ATOM 1331 N N . ALA A 1 170 ? 25.192 9.394 6.406 1.00 73.75 170 ALA A N 1
ATOM 1332 C CA . ALA A 1 170 ? 24.086 9.670 5.490 1.00 73.75 170 ALA A CA 1
ATOM 1333 C C . ALA A 1 170 ? 23.100 8.491 5.331 1.00 73.75 170 ALA A C 1
ATOM 1335 O O . ALA A 1 170 ? 21.893 8.720 5.294 1.00 73.75 170 ALA A O 1
ATOM 1336 N N . ALA A 1 171 ? 23.571 7.237 5.290 1.00 70.12 171 ALA A N 1
ATOM 1337 C CA . ALA A 1 171 ? 22.691 6.068 5.169 1.00 70.12 171 ALA A CA 1
ATOM 1338 C C . ALA A 1 171 ? 21.884 5.831 6.457 1.00 70.12 171 ALA A C 1
ATOM 1340 O O . ALA A 1 171 ? 20.679 5.585 6.412 1.00 70.12 171 ALA A O 1
ATOM 1341 N N . VAL A 1 172 ? 22.537 5.986 7.614 1.00 76.88 172 VAL A N 1
ATOM 1342 C CA . VAL A 1 172 ? 21.888 5.918 8.933 1.00 76.88 172 VAL A CA 1
ATOM 1343 C C . VAL A 1 172 ? 20.889 7.066 9.102 1.00 76.88 172 VAL A C 1
ATOM 1345 O O . VAL A 1 172 ? 19.756 6.833 9.516 1.00 76.88 172 VAL A O 1
ATOM 1348 N N . GLY A 1 173 ? 21.272 8.291 8.723 1.00 79.38 173 GLY A N 1
ATOM 1349 C CA . GLY A 1 173 ? 20.400 9.466 8.768 1.00 79.38 173 GLY A CA 1
ATOM 1350 C C . GLY A 1 173 ? 19.163 9.320 7.880 1.00 79.38 173 GLY A C 1
ATOM 1351 O O . GLY A 1 173 ? 18.049 9.566 8.340 1.00 79.38 173 GLY A O 1
ATOM 1352 N N . GLY A 1 174 ? 19.334 8.839 6.643 1.00 79.44 174 GLY A N 1
ATOM 1353 C CA . GLY A 1 174 ? 18.224 8.539 5.736 1.00 79.44 174 GLY A CA 1
ATOM 1354 C C . GLY A 1 174 ? 17.301 7.439 6.270 1.00 79.44 174 GLY A C 1
ATOM 1355 O O . GLY A 1 174 ? 16.080 7.576 6.203 1.00 79.44 174 GLY A O 1
ATOM 1356 N N . GLY A 1 175 ? 17.868 6.388 6.873 1.00 76.94 175 GLY A N 1
ATOM 1357 C CA . GLY A 1 175 ? 17.104 5.320 7.521 1.00 76.94 175 GLY A CA 1
ATOM 1358 C C . GLY A 1 175 ? 16.254 5.826 8.690 1.00 76.94 175 GLY A C 1
ATOM 1359 O O . GLY A 1 175 ? 15.050 5.580 8.722 1.00 76.94 175 GLY A O 1
ATOM 1360 N N . LEU A 1 176 ? 16.850 6.586 9.616 1.00 82.00 176 LEU A N 1
ATOM 1361 C CA . LEU A 1 176 ? 16.144 7.171 10.765 1.00 82.00 176 LEU A CA 1
ATOM 1362 C C . LEU A 1 176 ? 15.039 8.141 10.339 1.00 82.00 176 LEU A C 1
ATOM 1364 O O . LEU A 1 176 ? 13.935 8.082 10.884 1.00 82.00 176 LEU A O 1
ATOM 1368 N N . PHE A 1 177 ? 15.303 8.988 9.340 1.00 83.25 177 PHE A N 1
ATOM 1369 C CA . PHE A 1 177 ? 14.286 9.870 8.773 1.00 83.25 177 PHE A CA 1
ATOM 1370 C C . PHE A 1 177 ? 13.127 9.075 8.159 1.00 83.25 177 PHE A C 1
ATOM 1372 O O . PHE A 1 177 ? 11.967 9.365 8.446 1.00 83.25 177 PHE A O 1
ATOM 1379 N N . GLY A 1 178 ? 13.427 8.032 7.377 1.00 77.75 178 GLY A N 1
ATOM 1380 C CA . GLY A 1 178 ? 12.415 7.156 6.787 1.00 77.75 178 GLY A CA 1
ATOM 1381 C C . GLY A 1 178 ? 11.532 6.482 7.840 1.00 77.75 178 GLY A C 1
ATOM 1382 O O . GLY A 1 178 ? 10.312 6.463 7.696 1.00 77.75 178 GLY A O 1
ATOM 1383 N N . ILE A 1 179 ? 12.122 6.003 8.939 1.00 82.25 179 ILE A N 1
ATOM 1384 C CA . ILE A 1 179 ? 11.379 5.410 10.062 1.00 82.25 179 ILE A CA 1
ATOM 1385 C C . ILE A 1 179 ? 10.476 6.453 10.719 1.00 82.25 179 ILE A C 1
ATOM 1387 O O . ILE A 1 179 ? 9.288 6.198 10.902 1.00 82.25 179 ILE A O 1
ATOM 1391 N N . GLY A 1 180 ? 11.017 7.632 11.046 1.00 84.12 180 GLY A N 1
ATOM 1392 C CA . GLY A 1 180 ? 10.246 8.721 11.646 1.00 84.12 180 GLY A CA 1
ATOM 1393 C C . GLY A 1 180 ? 9.072 9.151 10.765 1.00 84.12 180 GLY A C 1
ATOM 1394 O O . GLY A 1 180 ? 7.961 9.331 11.262 1.00 84.12 180 GLY A O 1
ATOM 1395 N N . PHE A 1 181 ? 9.291 9.227 9.451 1.00 84.56 181 PHE A N 1
ATOM 1396 C CA . PHE A 1 181 ? 8.252 9.530 8.473 1.00 84.56 181 PHE A CA 1
ATOM 1397 C C . PHE A 1 181 ? 7.169 8.445 8.431 1.00 84.56 181 PHE A C 1
ATOM 1399 O O . PHE A 1 181 ? 5.990 8.763 8.566 1.00 84.56 181 PHE A O 1
ATOM 1406 N N . VAL A 1 182 ? 7.545 7.165 8.318 1.00 83.81 182 VAL A N 1
ATOM 1407 C CA . VAL A 1 182 ? 6.588 6.042 8.314 1.00 83.81 182 VAL A CA 1
ATOM 1408 C C . VAL A 1 182 ? 5.785 6.004 9.610 1.00 83.81 182 VAL A C 1
ATOM 1410 O O . VAL A 1 182 ? 4.568 5.824 9.567 1.00 83.81 182 VAL A O 1
ATOM 1413 N N . VAL A 1 183 ? 6.431 6.217 10.758 1.00 87.50 183 VAL A N 1
ATOM 1414 C CA . VAL A 1 183 ? 5.764 6.247 12.063 1.00 87.50 183 VAL A CA 1
ATOM 1415 C C . VAL A 1 183 ? 4.779 7.409 12.153 1.00 87.50 183 VAL A C 1
ATOM 1417 O O . VAL A 1 183 ? 3.620 7.202 12.510 1.00 87.50 183 VAL A O 1
ATOM 1420 N N . GLY A 1 184 ? 5.209 8.615 11.775 1.00 88.81 184 GLY A N 1
ATOM 1421 C CA . GLY A 1 184 ? 4.367 9.810 11.790 1.00 88.81 184 GLY A CA 1
ATOM 1422 C C . GLY A 1 184 ? 3.155 9.682 10.868 1.00 88.81 184 GLY A C 1
ATOM 1423 O O . GLY A 1 184 ? 2.029 9.940 11.293 1.00 88.81 184 GLY A O 1
ATOM 1424 N N . VAL A 1 185 ? 3.364 9.208 9.636 1.00 90.00 185 VAL A N 1
ATOM 1425 C CA . VAL A 1 185 ? 2.286 8.956 8.668 1.00 90.00 185 VAL A CA 1
ATOM 1426 C C . VAL A 1 185 ? 1.348 7.854 9.159 1.00 90.00 185 VAL A C 1
ATOM 1428 O O . VAL A 1 185 ? 0.138 7.986 9.000 1.00 90.00 185 VAL A O 1
ATOM 1431 N N . SER A 1 186 ? 1.863 6.803 9.803 1.00 89.12 186 SER A N 1
ATOM 1432 C CA . SER A 1 186 ? 1.034 5.717 10.346 1.00 89.12 186 SER A CA 1
ATOM 1433 C C . SER A 1 186 ? 0.148 6.190 11.498 1.00 89.12 186 SER A C 1
ATOM 1435 O O . SER A 1 186 ? -1.042 5.880 11.516 1.00 89.12 186 SER A O 1
ATOM 1437 N N . ILE A 1 187 ? 0.692 6.979 12.431 1.00 93.44 187 ILE A N 1
ATOM 1438 C CA . ILE A 1 187 ? -0.069 7.547 13.554 1.00 93.44 187 ILE A CA 1
ATOM 1439 C C . ILE A 1 187 ? -1.130 8.524 13.040 1.00 93.44 187 ILE A C 1
ATOM 1441 O O . ILE A 1 187 ? -2.301 8.418 13.409 1.00 93.44 187 ILE A O 1
ATOM 1445 N N . LEU A 1 188 ? -0.742 9.454 12.163 1.00 93.88 188 LEU A N 1
ATOM 1446 C CA . LEU A 1 188 ? -1.664 10.430 11.587 1.00 93.88 188 LEU A CA 1
ATOM 1447 C C . LEU A 1 188 ? -2.753 9.742 10.753 1.00 93.88 188 LEU A C 1
ATOM 1449 O O . LEU A 1 188 ? -3.934 10.048 10.903 1.00 93.88 188 LEU A O 1
ATOM 1453 N N . GLY A 1 189 ? -2.365 8.778 9.919 1.00 91.94 189 GLY A N 1
ATOM 1454 C CA . GLY A 1 189 ? -3.277 7.971 9.116 1.00 91.94 189 GLY A CA 1
ATOM 1455 C C . GLY A 1 189 ? -4.247 7.162 9.973 1.00 91.94 189 GLY A C 1
ATOM 1456 O O . GLY A 1 189 ? -5.429 7.105 9.650 1.00 91.94 189 GLY A O 1
ATOM 1457 N N . TRP A 1 190 ? -3.794 6.601 11.099 1.00 95.00 190 TRP A N 1
ATOM 1458 C CA . TRP A 1 190 ? -4.666 5.911 12.051 1.00 95.00 190 TRP A CA 1
ATOM 1459 C C . TRP A 1 190 ? -5.666 6.868 12.713 1.00 95.00 190 TRP A C 1
ATOM 1461 O O . TRP A 1 190 ? -6.852 6.551 12.769 1.00 95.00 190 TRP A O 1
ATOM 1471 N N . LEU A 1 191 ? -5.224 8.053 13.155 1.00 95.50 191 LEU A N 1
ATOM 1472 C CA . LEU A 1 191 ? -6.102 9.065 13.758 1.00 95.50 191 LEU A CA 1
ATOM 1473 C C . LEU A 1 191 ? -7.185 9.532 12.779 1.00 95.50 191 LEU A C 1
ATOM 1475 O O . LEU A 1 191 ? -8.370 9.527 13.115 1.00 95.50 191 LEU A O 1
ATOM 1479 N N . ILE A 1 192 ? -6.784 9.888 11.556 1.00 94.50 192 ILE A N 1
ATOM 1480 C CA . ILE A 1 192 ? -7.707 10.273 10.483 1.00 94.50 192 ILE A CA 1
ATOM 1481 C C . ILE A 1 192 ? -8.634 9.099 10.147 1.00 94.50 192 ILE A C 1
ATOM 1483 O O . ILE A 1 192 ? -9.845 9.280 10.035 1.00 94.50 192 ILE A O 1
ATOM 1487 N N . GLY A 1 193 ? -8.087 7.887 10.044 1.00 93.25 193 GLY A N 1
ATOM 1488 C CA . GLY A 1 193 ? -8.830 6.672 9.729 1.00 93.25 193 GLY A CA 1
ATOM 1489 C C . GLY A 1 193 ? -9.915 6.356 10.755 1.00 93.25 193 GLY A C 1
ATOM 1490 O O . GLY A 1 193 ? -11.057 6.130 10.371 1.00 93.25 193 GLY A O 1
ATOM 1491 N N . VAL A 1 194 ? -9.603 6.398 12.054 1.00 95.81 194 VAL A N 1
ATOM 1492 C CA . VAL A 1 194 ? -10.586 6.179 13.128 1.00 95.81 194 VAL A CA 1
ATOM 1493 C C . VAL A 1 194 ? -11.623 7.300 13.178 1.00 95.81 194 VAL A C 1
ATOM 1495 O O . VAL A 1 194 ? -12.799 7.014 13.394 1.00 95.81 194 VAL A O 1
ATOM 1498 N N . ALA A 1 195 ? -11.232 8.555 12.941 1.00 95.44 195 ALA A N 1
ATOM 1499 C CA . ALA A 1 195 ? -12.176 9.670 12.883 1.00 95.44 195 ALA A CA 1
ATOM 1500 C C . ALA A 1 195 ? -13.172 9.510 11.722 1.00 95.44 195 ALA A C 1
ATOM 1502 O O . ALA A 1 195 ? -14.382 9.590 11.937 1.00 95.44 195 ALA A O 1
ATOM 1503 N N . ILE A 1 196 ? -12.681 9.210 10.513 1.00 95.06 196 ILE A N 1
ATOM 1504 C CA . ILE A 1 196 ? -13.517 8.947 9.332 1.00 95.06 196 ILE A CA 1
ATOM 1505 C C . ILE A 1 196 ? -14.384 7.706 9.560 1.00 95.06 196 ILE A C 1
ATOM 1507 O O . ILE A 1 196 ? -15.587 7.740 9.307 1.00 95.06 196 ILE A O 1
ATOM 1511 N N . TRP A 1 197 ? -13.808 6.619 10.076 1.00 96.75 197 TRP A N 1
ATOM 1512 C CA . TRP A 1 197 ? -14.540 5.381 10.332 1.00 96.75 197 TRP A CA 1
ATOM 1513 C C . TRP A 1 197 ? -15.642 5.579 11.377 1.00 96.75 197 TRP A C 1
ATOM 1515 O O . TRP A 1 197 ? -16.777 5.148 11.165 1.00 96.75 197 TRP A O 1
ATOM 1525 N N . GLY A 1 198 ? -15.343 6.281 12.471 1.00 96.69 198 GLY A N 1
ATOM 1526 C CA . GLY A 1 198 ? -16.309 6.638 13.503 1.00 96.69 198 GLY A CA 1
ATOM 1527 C C . GLY A 1 198 ? -17.426 7.526 12.966 1.00 96.69 198 GLY A C 1
ATOM 1528 O O . GLY A 1 198 ? -18.591 7.224 13.206 1.00 96.69 198 GLY A O 1
ATOM 1529 N N . ALA A 1 199 ? -17.092 8.559 12.186 1.00 95.88 199 ALA A N 1
ATOM 1530 C CA . ALA A 1 199 ? -18.067 9.460 11.574 1.00 95.88 199 ALA A CA 1
ATOM 1531 C C . ALA A 1 199 ? -18.994 8.734 10.592 1.00 95.88 199 ALA A C 1
ATOM 1533 O O . ALA A 1 199 ? -20.210 8.892 10.670 1.00 95.88 199 ALA A O 1
ATOM 1534 N N . LEU A 1 200 ? -18.444 7.896 9.709 1.00 95.25 200 LEU A N 1
ATOM 1535 C CA . LEU A 1 200 ? -19.237 7.124 8.754 1.00 95.25 200 LEU A CA 1
ATOM 1536 C C . LEU A 1 200 ? -20.107 6.083 9.464 1.00 95.25 200 LEU A C 1
ATOM 1538 O O . LEU A 1 200 ? -21.299 6.007 9.186 1.00 95.25 200 LEU A O 1
ATOM 1542 N N . THR A 1 201 ? -19.553 5.330 10.421 1.00 95.94 201 THR A N 1
ATOM 1543 C CA . THR A 1 201 ? -20.326 4.359 11.219 1.00 95.94 201 THR A CA 1
ATOM 1544 C C . THR A 1 201 ? -21.472 5.056 11.948 1.00 95.94 201 THR A C 1
ATOM 1546 O O . THR A 1 201 ? -22.609 4.586 11.912 1.00 95.94 201 THR A O 1
ATOM 1549 N N . HIS A 1 202 ? -21.183 6.200 12.573 1.00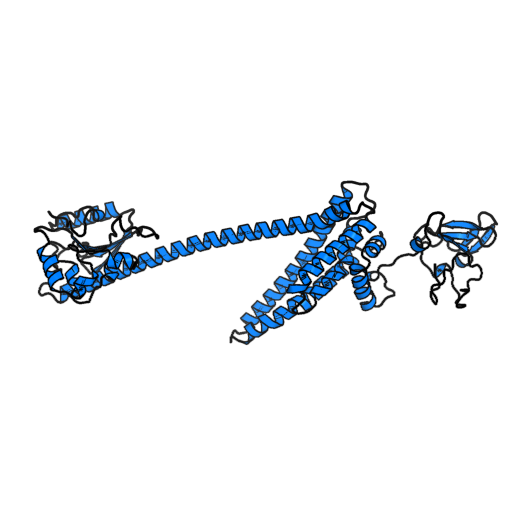 96.25 202 HIS A N 1
ATOM 1550 C CA . HIS A 1 202 ? -22.172 7.012 13.264 1.00 96.25 202 HIS A CA 1
ATOM 1551 C C . HIS A 1 202 ? -23.255 7.501 12.302 1.00 96.25 202 HIS A C 1
ATOM 1553 O O . HIS A 1 202 ? -24.422 7.293 12.585 1.00 96.25 202 HIS A O 1
ATOM 1559 N N . TRP A 1 203 ? -22.892 8.041 11.136 1.00 94.69 203 TRP A N 1
ATOM 1560 C CA . TRP A 1 203 ? -23.843 8.506 10.124 1.00 94.69 203 TRP A CA 1
ATOM 1561 C C . TRP A 1 203 ? -24.729 7.378 9.570 1.00 94.69 203 TRP A C 1
ATOM 1563 O O . TRP A 1 203 ? -25.942 7.547 9.472 1.00 94.69 203 TRP A O 1
ATOM 1573 N N . PHE A 1 204 ? -24.169 6.200 9.275 1.00 92.94 204 PHE A N 1
ATOM 1574 C CA . PHE A 1 204 ? -24.940 5.042 8.799 1.00 92.94 204 PHE A CA 1
ATOM 1575 C C . PHE A 1 204 ? -25.934 4.521 9.849 1.00 92.94 204 PHE A C 1
ATOM 1577 O O . PHE A 1 204 ? -27.036 4.083 9.509 1.00 92.94 204 PHE A O 1
ATOM 1584 N N . ILE A 1 205 ? -25.563 4.552 11.133 1.00 93.12 205 ILE A N 1
ATOM 1585 C CA . ILE A 1 205 ? -26.471 4.167 12.220 1.00 93.12 205 ILE A CA 1
ATOM 1586 C C . ILE A 1 205 ? -27.430 5.314 12.561 1.00 93.12 205 ILE A C 1
ATOM 1588 O O . ILE A 1 205 ? -28.585 5.053 12.862 1.00 93.12 205 ILE A O 1
ATOM 1592 N N . GLY A 1 206 ? -27.012 6.566 12.479 1.00 88.00 206 GLY A N 1
ATOM 1593 C CA . GLY A 1 206 ? -27.777 7.747 12.864 1.00 88.00 206 GLY A CA 1
ATOM 1594 C C . GLY A 1 206 ? -28.828 8.164 11.842 1.00 88.00 206 GLY A C 1
ATOM 1595 O O . GLY A 1 206 ? -29.993 8.352 12.179 1.00 88.00 206 GLY A O 1
ATOM 1596 N N . GLY A 1 207 ? -28.476 8.160 10.554 1.00 83.94 207 GLY A N 1
ATOM 1597 C CA . GLY A 1 207 ? -29.348 8.597 9.457 1.00 83.94 207 GLY A CA 1
ATOM 1598 C C . GLY A 1 207 ? -30.646 7.795 9.285 1.00 83.94 207 GLY A C 1
ATOM 1599 O O . GLY A 1 207 ? -31.526 8.209 8.537 1.00 83.94 207 GLY A O 1
ATOM 1600 N N . ILE A 1 208 ? -30.797 6.662 9.982 1.00 72.56 208 ILE A N 1
ATOM 1601 C CA . ILE A 1 208 ? -31.976 5.781 9.922 1.00 72.56 208 ILE A CA 1
ATOM 1602 C C . ILE A 1 208 ? -32.697 5.727 11.299 1.00 72.56 208 ILE A C 1
ATOM 1604 O O . ILE A 1 208 ? -33.451 4.797 11.585 1.00 72.56 208 ILE A O 1
ATOM 1608 N N . GLY A 1 209 ? -32.452 6.654 12.238 1.00 68.44 209 GLY A N 1
ATOM 1609 C CA . GLY A 1 209 ? -33.131 6.645 13.545 1.00 68.44 209 GLY A CA 1
ATOM 1610 C C . GLY A 1 209 ? -32.922 7.890 14.414 1.00 68.44 209 GLY A C 1
ATOM 1611 O O . GLY A 1 209 ? -32.146 8.773 14.090 1.00 68.44 209 GLY A O 1
ATOM 1612 N N . ARG A 1 210 ? -33.635 7.973 15.548 1.00 64.75 210 ARG A N 1
ATOM 1613 C CA . ARG A 1 210 ? -33.392 9.011 16.567 1.00 64.75 210 ARG A CA 1
ATOM 1614 C C . ARG A 1 210 ? -32.131 8.662 17.358 1.00 64.75 210 ARG A C 1
ATOM 1616 O O . ARG A 1 210 ? -32.104 7.635 18.035 1.00 64.75 210 ARG A O 1
ATOM 1623 N N . GLU A 1 211 ? -31.117 9.515 17.288 1.00 67.88 211 GLU A N 1
ATOM 1624 C CA . GLU A 1 211 ? -29.838 9.305 17.968 1.00 67.88 211 GLU A CA 1
ATOM 1625 C C . GLU A 1 211 ? -29.958 9.558 19.478 1.00 67.88 211 GLU A C 1
ATOM 1627 O O . GLU A 1 211 ? -30.322 10.646 19.919 1.00 67.88 211 GLU A O 1
ATOM 1632 N N . ARG A 1 212 ? -29.648 8.533 20.281 1.00 84.81 212 ARG A N 1
ATOM 1633 C CA . ARG A 1 212 ? -29.375 8.660 21.729 1.00 84.81 212 ARG A CA 1
ATOM 1634 C C . ARG A 1 212 ? -27.876 8.634 22.045 1.00 84.81 212 ARG A C 1
ATOM 1636 O O . ARG A 1 212 ? -27.494 8.784 23.196 1.00 84.81 212 ARG A O 1
ATOM 1643 N N . VAL A 1 213 ? -27.047 8.382 21.034 1.00 94.31 213 VAL A N 1
ATOM 1644 C CA . VAL A 1 213 ? -25.606 8.155 21.152 1.00 94.31 213 VAL A CA 1
ATOM 1645 C C . VAL A 1 213 ? -24.898 9.233 20.350 1.00 94.31 213 VAL A C 1
ATOM 1647 O O . VAL A 1 213 ? -25.289 9.507 19.225 1.00 94.31 213 VAL A O 1
ATOM 1650 N N . THR A 1 214 ? -23.848 9.823 20.905 1.00 95.31 214 THR A N 1
ATOM 1651 C CA . THR A 1 214 ? -23.029 10.844 20.242 1.00 95.31 214 THR A CA 1
ATOM 1652 C C . THR A 1 214 ? -21.951 10.222 19.345 1.00 95.31 214 THR A C 1
ATOM 1654 O O . THR A 1 214 ? -21.518 9.077 19.535 1.00 95.31 214 THR A O 1
ATOM 1657 N N . ILE A 1 215 ? -21.427 11.001 18.394 1.00 96.44 215 ILE A N 1
ATOM 1658 C CA . ILE A 1 215 ? -20.255 10.598 17.600 1.00 96.44 215 ILE A CA 1
ATOM 1659 C C . ILE A 1 215 ? -19.046 10.259 18.488 1.00 96.44 215 ILE A C 1
ATOM 1661 O O . ILE A 1 215 ? -18.343 9.285 18.222 1.00 96.44 215 ILE A O 1
ATOM 1665 N N . GLY A 1 216 ? -18.845 10.996 19.588 1.00 97.19 216 GLY A N 1
ATOM 1666 C CA . GLY A 1 216 ? -17.761 10.749 20.540 1.00 97.19 216 GLY A CA 1
ATOM 1667 C C . GLY A 1 216 ? -17.851 9.366 21.185 1.00 97.19 216 GLY A C 1
ATOM 1668 O O . GLY A 1 216 ? -16.842 8.678 21.302 1.00 97.19 216 GLY A O 1
ATOM 1669 N N . GLN A 1 217 ? -19.056 8.906 21.523 1.00 97.19 217 GLN A N 1
ATOM 1670 C CA . GLN A 1 217 ? -19.281 7.553 22.045 1.00 97.19 217 GLN A CA 1
ATOM 1671 C C . GLN A 1 217 ? -19.034 6.472 20.983 1.00 97.19 217 GLN A C 1
ATOM 1673 O O . GLN A 1 217 ? -18.482 5.417 21.295 1.00 97.19 217 GLN A O 1
ATOM 1678 N N . THR A 1 218 ? -19.366 6.752 19.720 1.00 97.62 218 THR A N 1
ATOM 1679 C CA . THR A 1 218 ? -19.067 5.847 18.596 1.00 97.62 218 THR A CA 1
ATOM 1680 C C . THR A 1 218 ? -17.551 5.708 18.404 1.00 97.62 218 THR A C 1
ATOM 1682 O O . THR A 1 218 ? -17.025 4.597 18.369 1.00 97.62 218 THR A O 1
ATOM 1685 N N . VAL A 1 219 ? -16.814 6.821 18.369 1.00 97.88 219 VAL A N 1
ATOM 1686 C CA . VAL A 1 219 ? -15.342 6.803 18.297 1.00 97.88 219 VAL A CA 1
ATOM 1687 C C . VAL A 1 219 ? -14.742 6.085 19.510 1.00 97.88 219 VAL A C 1
ATOM 1689 O O . VAL A 1 219 ? -13.861 5.240 19.345 1.00 97.88 219 VAL A O 1
ATOM 1692 N N . SER A 1 220 ? -15.267 6.338 20.714 1.00 98.06 220 SER A N 1
ATOM 1693 C CA . SER A 1 220 ? -14.851 5.636 21.932 1.00 98.06 220 SER A CA 1
ATOM 1694 C C . SER A 1 220 ? -14.977 4.120 21.797 1.00 98.06 220 SER A C 1
ATOM 1696 O O . SER A 1 220 ? -14.045 3.406 22.157 1.00 98.06 220 SER A O 1
ATOM 1698 N N . ALA A 1 221 ? -16.078 3.616 21.230 1.00 98.19 221 ALA A N 1
ATOM 1699 C CA . ALA A 1 221 ? -16.278 2.183 21.017 1.00 98.19 221 ALA A CA 1
ATOM 1700 C C . ALA A 1 221 ? -15.245 1.577 20.058 1.00 98.19 221 ALA A C 1
ATOM 1702 O O . ALA A 1 221 ? -14.704 0.508 20.351 1.00 98.19 221 ALA A O 1
ATOM 1703 N N . LEU A 1 222 ? -14.923 2.253 18.949 1.00 98.00 222 LEU A N 1
ATOM 1704 C CA . LEU A 1 222 ? -13.893 1.784 18.011 1.00 98.00 222 LEU A CA 1
ATOM 1705 C C . LEU A 1 222 ? -12.522 1.687 18.687 1.00 98.00 222 LEU A C 1
ATOM 1707 O O . LEU A 1 222 ? -11.855 0.656 18.589 1.00 98.00 222 LEU A O 1
ATOM 1711 N N . CYS A 1 223 ? -12.127 2.728 19.422 1.00 98.38 223 CYS A N 1
ATOM 1712 C CA . CYS A 1 223 ? -10.840 2.759 20.111 1.00 98.38 223 CYS A CA 1
ATOM 1713 C C . CYS A 1 223 ? -10.770 1.734 21.246 1.00 98.38 223 CYS A C 1
ATOM 1715 O O . CYS A 1 223 ? -9.822 0.969 21.334 1.00 98.38 223 CYS A O 1
ATOM 1717 N N . LEU A 1 224 ? -11.785 1.663 22.107 1.00 98.44 224 LEU A N 1
ATOM 1718 C CA . LEU A 1 224 ? -11.782 0.770 23.271 1.00 98.44 224 LEU A CA 1
ATOM 1719 C C . LEU A 1 224 ? -11.904 -0.714 22.898 1.00 98.44 224 LEU A C 1
ATOM 1721 O O . LEU A 1 224 ? -11.577 -1.579 23.714 1.00 98.44 224 LEU A O 1
ATOM 1725 N N . THR A 1 225 ? -12.343 -1.017 21.674 1.00 98.44 225 THR A N 1
ATOM 1726 C CA . THR A 1 225 ? -12.342 -2.377 21.117 1.00 98.44 225 THR A CA 1
ATOM 1727 C C . THR A 1 225 ? -11.064 -2.733 20.363 1.00 98.44 225 THR A C 1
ATOM 1729 O O . THR A 1 225 ? -10.943 -3.876 19.933 1.00 98.44 225 THR A O 1
ATOM 1732 N N . SER A 1 226 ? -10.074 -1.836 20.258 1.00 98.12 226 SER A N 1
ATOM 1733 C CA . SER A 1 226 ? -8.829 -2.081 19.511 1.00 98.12 226 SER A CA 1
ATOM 1734 C C . SER A 1 226 ? -7.863 -3.067 20.175 1.00 98.12 226 SER A C 1
ATOM 1736 O O . SER A 1 226 ? -6.779 -3.294 19.650 1.00 98.12 226 SER A O 1
ATOM 1738 N N . GLY A 1 227 ? -8.239 -3.688 21.298 1.00 97.69 227 GLY A N 1
ATOM 1739 C CA . GLY A 1 227 ? -7.438 -4.692 22.010 1.00 97.69 227 GLY A CA 1
ATOM 1740 C C . GLY A 1 227 ? -6.796 -5.772 21.121 1.00 97.69 227 GLY A C 1
ATOM 1741 O O . GLY A 1 227 ? -5.595 -5.996 21.272 1.00 97.69 227 GLY A O 1
ATOM 1742 N N . PRO A 1 228 ? -7.513 -6.387 20.152 1.00 98.31 228 PRO A N 1
ATOM 1743 C CA . PRO A 1 228 ? -6.928 -7.381 19.250 1.00 98.31 228 PRO A CA 1
ATOM 1744 C C . PRO A 1 228 ? -5.707 -6.883 18.462 1.00 98.31 228 PRO A C 1
ATOM 1746 O O . PRO A 1 228 ? -4.838 -7.685 18.130 1.00 98.31 228 PRO A O 1
ATOM 1749 N N . MET A 1 229 ? -5.598 -5.574 18.197 1.00 97.50 229 MET A N 1
ATOM 1750 C CA . MET A 1 229 ? -4.455 -4.990 17.480 1.00 97.50 229 MET A CA 1
ATOM 1751 C C . MET A 1 229 ? -3.130 -5.194 18.214 1.00 97.50 229 MET A C 1
ATOM 1753 O O . MET A 1 229 ? -2.093 -5.243 17.563 1.00 97.50 229 MET A O 1
ATOM 1757 N N . LEU A 1 230 ? -3.143 -5.405 19.536 1.00 97.25 230 LEU A N 1
ATOM 1758 C CA . LEU A 1 230 ? -1.930 -5.686 20.304 1.00 97.25 230 LEU A CA 1
ATOM 1759 C C . LEU A 1 230 ? -1.198 -6.951 19.817 1.00 97.25 230 LEU A C 1
ATOM 1761 O O . LEU A 1 230 ? 0.012 -7.056 19.988 1.00 97.25 230 LEU A O 1
ATOM 1765 N N . LEU A 1 231 ? -1.892 -7.887 19.156 1.00 96.44 231 LEU A N 1
ATOM 1766 C CA . LEU A 1 231 ? -1.269 -9.070 18.547 1.00 96.44 231 LEU A CA 1
ATOM 1767 C C . LEU A 1 231 ? -0.261 -8.707 17.439 1.00 96.44 231 LEU A C 1
ATOM 1769 O O . LEU A 1 231 ? 0.663 -9.471 17.172 1.00 96.44 231 LEU A O 1
ATOM 1773 N N . ILE A 1 232 ? -0.386 -7.525 16.829 1.00 96.06 232 ILE A N 1
ATOM 1774 C CA . ILE A 1 232 ? 0.550 -7.014 15.815 1.00 96.06 232 ILE A CA 1
ATOM 1775 C C . ILE A 1 232 ? 1.888 -6.604 16.451 1.00 96.06 232 ILE A C 1
ATOM 1777 O O . ILE A 1 232 ? 2.912 -6.580 15.772 1.00 96.06 232 ILE A O 1
ATOM 1781 N N . ALA A 1 233 ? 1.912 -6.342 17.761 1.00 95.94 233 ALA A N 1
ATOM 1782 C CA . ALA A 1 233 ? 3.131 -6.000 18.488 1.00 95.94 233 ALA A CA 1
ATOM 1783 C C . ALA A 1 233 ? 4.119 -7.174 18.602 1.00 95.94 233 ALA A C 1
ATOM 1785 O O . ALA A 1 233 ? 5.264 -6.955 18.983 1.00 95.94 233 ALA A O 1
ATOM 1786 N N . VAL A 1 234 ? 3.707 -8.412 18.293 1.00 95.62 234 VAL A N 1
ATOM 1787 C CA . VAL A 1 234 ? 4.598 -9.578 18.330 1.00 95.62 234 VAL A CA 1
ATOM 1788 C C . VAL A 1 234 ? 5.671 -9.429 17.242 1.00 95.62 234 VAL A C 1
ATOM 1790 O O . VAL A 1 234 ? 5.330 -9.436 16.056 1.00 95.62 234 VAL A O 1
ATOM 1793 N N . PRO A 1 235 ? 6.967 -9.331 17.590 1.00 92.50 235 PRO A N 1
ATOM 1794 C CA . PRO A 1 235 ? 8.028 -9.184 16.600 1.00 92.50 235 PRO A CA 1
ATOM 1795 C C . PRO A 1 235 ? 8.012 -10.325 15.578 1.00 92.50 235 PRO A C 1
ATOM 1797 O O . PRO A 1 235 ? 7.816 -11.484 15.939 1.00 92.50 235 PRO A O 1
ATOM 1800 N N . CYS A 1 236 ? 8.238 -10.001 14.303 1.00 86.44 236 CYS A N 1
ATOM 1801 C CA . CYS A 1 236 ? 8.307 -10.936 13.165 1.00 86.44 236 CYS A CA 1
ATOM 1802 C C . CYS A 1 236 ? 7.027 -11.722 12.821 1.00 86.44 236 CYS A C 1
ATOM 1804 O O . CYS A 1 236 ? 6.841 -12.062 11.661 1.00 86.44 236 CYS A O 1
ATOM 1806 N N . LEU A 1 237 ? 6.131 -12.005 13.768 1.00 92.00 237 LEU A N 1
ATOM 1807 C CA . LEU A 1 237 ? 4.850 -12.675 13.497 1.00 92.00 237 LEU A CA 1
ATOM 1808 C C . LEU A 1 237 ? 3.716 -11.667 13.315 1.00 92.00 237 LEU A C 1
ATOM 1810 O O . LEU A 1 237 ? 2.819 -11.882 12.504 1.00 92.00 237 LEU A O 1
ATOM 1814 N N . GLY A 1 238 ? 3.774 -10.558 14.050 1.00 91.50 238 GLY A N 1
ATOM 1815 C CA . GLY A 1 238 ? 2.745 -9.533 14.125 1.00 91.50 238 GLY A CA 1
ATOM 1816 C C . GLY A 1 238 ? 2.380 -8.955 12.759 1.00 91.50 238 GLY A C 1
ATOM 1817 O O . GLY A 1 238 ? 1.282 -9.223 12.272 1.00 91.50 238 GLY A O 1
ATOM 1818 N N . PRO A 1 239 ? 3.296 -8.226 12.096 1.00 89.31 239 PRO A N 1
ATOM 1819 C CA . PRO A 1 239 ? 3.016 -7.590 10.808 1.00 89.31 239 PRO A CA 1
ATOM 1820 C C . PRO A 1 239 ? 2.674 -8.552 9.659 1.00 89.31 239 PRO A C 1
ATOM 1822 O O . PRO A 1 239 ? 2.021 -8.134 8.709 1.00 89.31 239 PRO A O 1
ATOM 1825 N N . TYR A 1 240 ? 3.095 -9.820 9.730 1.00 86.38 240 TYR A N 1
ATOM 1826 C CA . TYR A 1 240 ? 2.950 -10.771 8.620 1.00 86.38 240 TYR A CA 1
ATOM 1827 C C . TYR A 1 240 ? 1.791 -11.752 8.803 1.00 86.38 240 TYR A C 1
ATOM 1829 O O . TYR A 1 240 ? 0.981 -11.919 7.898 1.00 86.38 240 TYR A O 1
ATOM 1837 N N . LEU A 1 241 ? 1.717 -12.418 9.958 1.00 91.94 241 LEU A N 1
ATOM 1838 C CA . LEU A 1 241 ? 0.765 -13.505 10.205 1.00 91.94 241 LEU A CA 1
ATOM 1839 C C . LEU A 1 241 ? -0.415 -13.061 11.063 1.00 91.94 241 LEU A C 1
ATOM 1841 O O . LEU A 1 241 ? -1.525 -13.553 10.875 1.00 91.94 241 LEU A O 1
ATOM 1845 N N . LEU A 1 242 ? -0.188 -12.147 12.011 1.00 94.25 242 LEU A N 1
ATOM 1846 C CA . LEU A 1 242 ? -1.222 -11.737 12.963 1.00 94.25 242 LEU A CA 1
ATOM 1847 C C . LEU A 1 242 ? -1.953 -10.461 12.548 1.00 94.25 242 LEU A C 1
ATOM 1849 O O . LEU A 1 242 ? -3.024 -10.210 13.090 1.00 94.25 242 LEU A O 1
ATOM 1853 N N . LEU A 1 243 ? -1.453 -9.706 11.563 1.00 94.25 243 LEU A N 1
ATOM 1854 C CA . LEU A 1 243 ? -2.099 -8.493 11.062 1.00 94.25 243 LEU A CA 1
ATOM 1855 C C . LEU A 1 243 ? -3.533 -8.767 10.598 1.00 94.25 243 LEU A C 1
ATOM 1857 O O . LEU A 1 243 ? -4.469 -8.174 11.128 1.00 94.25 243 LEU A O 1
ATOM 1861 N N . SER A 1 244 ? -3.735 -9.707 9.669 1.00 93.62 244 SER A N 1
ATOM 1862 C CA . SER A 1 244 ? -5.075 -9.990 9.140 1.00 93.62 244 SER A CA 1
ATOM 1863 C C . SER A 1 244 ? -6.028 -10.564 10.201 1.00 93.62 244 SER A C 1
ATOM 1865 O O . SER A 1 244 ? -7.122 -10.013 10.349 1.00 93.62 244 SER A O 1
ATOM 1867 N N . PRO A 1 245 ? -5.654 -11.593 10.995 1.00 96.50 245 PRO A N 1
ATOM 1868 C CA . PRO A 1 245 ? -6.512 -12.095 12.069 1.00 96.50 245 PRO A CA 1
ATOM 1869 C C . PRO A 1 245 ? -6.838 -11.037 13.128 1.00 96.50 245 PRO A C 1
ATOM 1871 O O . PRO A 1 245 ? -7.989 -10.938 13.549 1.00 96.50 245 PRO A O 1
ATOM 1874 N N . ALA A 1 246 ? -5.862 -10.214 13.529 1.00 96.50 246 ALA A N 1
ATOM 1875 C CA . ALA A 1 246 ? -6.083 -9.140 14.491 1.00 96.50 246 ALA A CA 1
ATOM 1876 C C . ALA A 1 246 ? -7.072 -8.106 13.947 1.00 96.50 246 ALA A C 1
ATOM 1878 O O . ALA A 1 246 ? -7.972 -7.690 14.676 1.00 96.50 246 ALA A O 1
ATOM 1879 N N . THR A 1 247 ? -6.938 -7.694 12.679 1.00 95.31 247 THR A N 1
ATOM 1880 C CA . THR A 1 247 ? -7.829 -6.695 12.062 1.00 95.31 247 THR A CA 1
ATOM 1881 C C . THR A 1 247 ? -9.244 -7.225 11.930 1.00 95.31 247 THR A C 1
ATOM 1883 O O . THR A 1 247 ? -10.185 -6.527 12.300 1.00 95.31 247 THR A O 1
ATOM 1886 N N . ILE A 1 248 ? -9.404 -8.473 11.490 1.00 95.75 248 ILE A N 1
ATOM 1887 C CA . ILE A 1 248 ? -10.716 -9.124 11.424 1.00 95.75 248 ILE A CA 1
ATOM 1888 C C . ILE A 1 248 ? -11.339 -9.199 12.823 1.00 95.75 248 ILE A C 1
ATOM 1890 O O . ILE A 1 248 ? -12.499 -8.828 12.997 1.00 95.75 248 ILE A O 1
ATOM 1894 N N . TRP A 1 249 ? -10.569 -9.609 13.835 1.00 98.00 249 TRP A N 1
ATOM 1895 C CA . TRP A 1 249 ? -11.057 -9.680 15.212 1.00 98.00 249 TRP A CA 1
ATOM 1896 C C . TRP A 1 249 ? -11.452 -8.298 15.743 1.00 98.00 249 TRP A C 1
ATOM 1898 O O . TRP A 1 249 ? -12.540 -8.149 16.291 1.00 98.00 249 TRP A O 1
ATOM 1908 N N . TRP A 1 250 ? -10.642 -7.261 15.522 1.00 97.94 250 TRP A N 1
ATOM 1909 C CA . TRP A 1 250 ? -11.001 -5.897 15.917 1.00 97.94 250 TRP A CA 1
ATOM 1910 C C . TRP A 1 250 ? -12.306 -5.441 15.270 1.00 97.94 250 TRP A C 1
ATOM 1912 O O . TRP A 1 250 ? -13.187 -4.963 15.978 1.00 97.94 250 TRP A O 1
ATOM 1922 N N . VAL A 1 251 ? -12.480 -5.665 13.965 1.00 97.50 251 VAL A N 1
ATOM 1923 C CA . VAL A 1 251 ? -13.721 -5.323 13.259 1.00 97.50 251 VAL A CA 1
ATOM 1924 C C . VAL A 1 251 ? -14.921 -6.057 13.866 1.00 97.50 251 VAL A C 1
ATOM 1926 O O . VAL A 1 251 ? -15.942 -5.428 14.139 1.00 97.50 251 VAL A O 1
ATOM 1929 N N . VAL A 1 252 ? -14.802 -7.359 14.151 1.00 97.88 252 VAL A N 1
ATOM 1930 C CA . VAL A 1 252 ? -15.864 -8.137 14.818 1.00 97.88 252 VAL A CA 1
ATOM 1931 C C . VAL A 1 252 ? -16.175 -7.574 16.209 1.00 97.88 252 VAL A C 1
ATOM 1933 O O . VAL A 1 252 ? -17.343 -7.373 16.548 1.00 97.88 252 VAL A O 1
ATOM 1936 N N . SER A 1 253 ? -15.150 -7.262 17.005 1.00 98.31 253 SER A N 1
ATOM 1937 C CA . SER A 1 253 ? -15.312 -6.637 18.319 1.00 98.31 253 SER A CA 1
ATOM 1938 C C . SER A 1 253 ? -16.002 -5.276 18.222 1.00 98.31 253 SER A C 1
ATOM 1940 O O . SER A 1 253 ? -16.920 -4.995 18.992 1.00 98.31 253 SER A O 1
ATOM 1942 N N . SER A 1 254 ? -15.629 -4.447 17.249 1.00 98.25 254 SER A N 1
ATOM 1943 C CA . SER A 1 254 ? -16.281 -3.165 17.000 1.00 98.25 254 SER A CA 1
ATOM 1944 C C . SER A 1 254 ? -17.753 -3.343 16.619 1.00 98.25 254 SER A C 1
ATOM 1946 O O . SER A 1 254 ? -18.594 -2.669 17.202 1.00 98.25 254 SER A O 1
ATOM 1948 N N . VAL A 1 255 ? -18.105 -4.292 15.743 1.00 98.31 255 VAL A N 1
ATOM 1949 C CA . VAL A 1 255 ? -19.509 -4.590 15.385 1.00 98.31 255 VAL A CA 1
ATOM 1950 C C . VAL A 1 255 ? -20.340 -4.941 16.622 1.00 98.31 255 VAL A C 1
ATOM 1952 O O . VAL A 1 255 ? -21.431 -4.402 16.818 1.00 98.31 255 VAL A O 1
ATOM 1955 N N . LEU A 1 256 ? -19.824 -5.825 17.482 1.00 97.94 256 LEU A N 1
ATOM 1956 C CA . LEU A 1 256 ? -20.518 -6.257 18.698 1.00 97.94 256 LEU A CA 1
ATOM 1957 C C . LEU A 1 256 ? -20.674 -5.118 19.716 1.00 97.94 256 LEU A C 1
ATOM 1959 O O . LEU A 1 256 ? -21.725 -5.008 20.352 1.00 97.94 256 LEU A O 1
ATOM 1963 N N . ALA A 1 257 ? -19.661 -4.260 19.855 1.00 97.88 257 ALA A N 1
ATOM 1964 C CA . ALA A 1 257 ? -19.746 -3.071 20.696 1.00 97.88 257 ALA A CA 1
ATOM 1965 C C . ALA A 1 257 ? -20.745 -2.048 20.139 1.00 97.88 257 ALA A C 1
ATOM 1967 O O . ALA A 1 257 ? -21.544 -1.517 20.902 1.00 97.88 257 ALA A O 1
ATOM 1968 N N . MET A 1 258 ? -20.763 -1.818 18.822 1.00 97.38 258 MET A N 1
ATOM 1969 C CA . MET A 1 258 ? -21.703 -0.898 18.171 1.00 97.38 258 MET A CA 1
ATOM 1970 C C . MET A 1 258 ? -23.147 -1.366 18.292 1.00 97.38 258 MET A C 1
ATOM 1972 O O . MET A 1 258 ? -24.021 -0.559 18.597 1.00 97.38 258 MET A O 1
ATOM 1976 N N . HIS A 1 259 ? -23.394 -2.666 18.112 1.00 96.25 259 HIS A N 1
ATOM 1977 C CA . HIS A 1 259 ? -24.703 -3.271 18.346 1.00 96.25 259 HIS A CA 1
ATOM 1978 C C . HIS A 1 259 ? -25.207 -2.975 19.764 1.00 96.25 259 HIS A C 1
ATOM 1980 O O . HIS A 1 259 ? -26.345 -2.545 19.943 1.00 96.25 259 HIS A O 1
ATOM 1986 N N . ALA A 1 260 ? -24.344 -3.166 20.765 1.00 94.94 260 ALA A N 1
ATOM 1987 C CA . ALA A 1 260 ? -24.700 -2.963 22.161 1.00 94.94 260 ALA A CA 1
ATOM 1988 C C . ALA A 1 260 ? -24.842 -1.477 22.541 1.00 94.94 260 ALA A C 1
ATOM 1990 O O . ALA A 1 260 ? -25.761 -1.137 23.280 1.00 94.94 260 ALA A O 1
ATOM 1991 N N . LEU A 1 261 ? -23.969 -0.609 22.021 1.00 95.12 261 LEU A N 1
ATOM 1992 C CA . LEU A 1 261 ? -23.972 0.834 22.276 1.00 95.12 261 LEU A CA 1
ATOM 1993 C C . LEU A 1 261 ? -25.193 1.521 21.651 1.00 95.12 261 LEU A C 1
ATOM 1995 O O . LEU A 1 261 ? -25.889 2.282 22.313 1.00 95.12 261 LEU A O 1
ATOM 1999 N N . HIS A 1 262 ? -25.464 1.251 20.372 1.00 94.44 262 HIS A N 1
ATOM 2000 C CA . HIS A 1 262 ? -26.553 1.900 19.632 1.00 94.44 262 HIS A CA 1
ATOM 2001 C C . HIS A 1 262 ? -27.905 1.200 19.797 1.00 94.44 262 HIS A C 1
ATOM 2003 O O . HIS A 1 262 ? -28.928 1.750 19.393 1.00 94.44 262 HIS A O 1
ATOM 2009 N N . GLY A 1 263 ? -27.932 -0.021 20.344 1.00 92.00 263 GLY A N 1
ATOM 2010 C CA . GLY A 1 263 ? -29.157 -0.816 20.492 1.00 92.00 263 GLY A CA 1
ATOM 2011 C C . GLY A 1 263 ? -29.833 -1.159 19.159 1.00 92.00 263 GLY A C 1
ATOM 2012 O O . GLY A 1 263 ? -31.043 -1.375 19.112 1.00 92.00 263 GLY A O 1
ATOM 2013 N N . CYS A 1 264 ? -29.082 -1.159 18.055 1.00 93.50 264 CYS A N 1
ATOM 2014 C CA . CYS A 1 264 ? -29.598 -1.419 16.713 1.00 93.50 264 CYS A CA 1
ATOM 2015 C C . CYS A 1 264 ? -29.530 -2.915 16.362 1.00 93.50 264 CYS A C 1
ATOM 2017 O O . CYS A 1 264 ? -28.849 -3.685 17.028 1.00 93.50 264 CYS A O 1
ATOM 2019 N N . GLY A 1 265 ? -30.224 -3.366 15.312 1.00 94.50 265 GLY A N 1
ATOM 2020 C CA . GLY A 1 265 ? -30.137 -4.765 14.868 1.00 94.50 265 GLY A CA 1
ATOM 2021 C C . GLY A 1 265 ? -28.715 -5.159 14.437 1.00 94.50 265 GLY A C 1
ATOM 2022 O O . GLY A 1 265 ? -27.997 -4.343 13.859 1.00 94.50 265 GLY A O 1
ATOM 2023 N N . GLY A 1 266 ? -28.321 -6.417 14.671 1.00 94.69 266 GLY A N 1
ATOM 2024 C CA . GLY A 1 266 ? -26.961 -6.905 14.395 1.00 94.69 266 GLY A CA 1
ATOM 2025 C C . GLY A 1 266 ? -26.491 -6.648 12.958 1.00 94.69 266 GLY A C 1
ATOM 2026 O O . GLY A 1 266 ? -25.416 -6.094 12.767 1.00 94.69 266 GLY A O 1
ATOM 2027 N N . LEU A 1 267 ? -27.336 -6.926 11.955 1.00 95.62 267 LEU A N 1
ATOM 2028 C CA . LEU A 1 267 ? -27.016 -6.677 10.541 1.00 95.62 267 LEU A CA 1
ATOM 2029 C C . LEU A 1 267 ? -26.710 -5.197 10.251 1.00 95.62 267 LEU A C 1
ATOM 2031 O O . LEU A 1 267 ? -25.792 -4.893 9.494 1.00 95.62 267 LEU A O 1
ATOM 2035 N N . ARG A 1 268 ? -27.449 -4.269 10.873 1.00 94.75 268 ARG A N 1
ATOM 2036 C CA . ARG A 1 268 ? -27.229 -2.824 10.707 1.00 94.75 268 ARG A CA 1
ATOM 2037 C C . ARG A 1 268 ? -25.900 -2.395 11.322 1.00 94.75 268 ARG A C 1
ATOM 2039 O O . ARG A 1 268 ? -25.176 -1.640 10.684 1.00 94.75 268 ARG A O 1
ATOM 2046 N N . ALA A 1 269 ? -25.563 -2.904 12.510 1.00 96.31 269 ALA A N 1
ATOM 2047 C CA . ALA A 1 269 ? -24.251 -2.678 13.116 1.00 96.31 269 ALA A CA 1
ATOM 2048 C C . ALA A 1 269 ? -23.127 -3.234 12.226 1.00 96.31 269 ALA A C 1
ATOM 2050 O O . ALA A 1 269 ? -22.157 -2.534 11.955 1.00 96.31 269 ALA A O 1
ATOM 2051 N N . THR A 1 270 ? -23.288 -4.453 11.698 1.00 97.31 270 THR A N 1
ATOM 2052 C CA . THR A 1 270 ? -22.322 -5.076 10.783 1.00 97.31 270 THR A CA 1
ATOM 2053 C C . THR A 1 270 ? -22.081 -4.224 9.541 1.00 97.31 270 THR A C 1
ATOM 2055 O O . THR A 1 270 ? -20.937 -3.883 9.257 1.00 97.31 270 THR A O 1
ATOM 2058 N N . LEU A 1 271 ? -23.138 -3.839 8.818 1.00 96.06 271 LEU A N 1
ATOM 2059 C CA . LEU A 1 271 ? -23.004 -3.045 7.594 1.00 96.06 271 LEU A CA 1
ATOM 2060 C C . LEU A 1 271 ? -22.388 -1.669 7.872 1.00 96.06 271 LEU A C 1
ATOM 2062 O O . LEU A 1 271 ? -21.460 -1.272 7.173 1.00 96.06 271 LEU A O 1
ATOM 2066 N N . ALA A 1 272 ? -22.848 -0.971 8.914 1.00 96.00 272 ALA A N 1
ATOM 2067 C CA . ALA A 1 272 ? -22.347 0.360 9.251 1.00 96.00 272 ALA A CA 1
ATOM 2068 C C . ALA A 1 272 ? -20.871 0.354 9.670 1.00 96.00 272 ALA A C 1
ATOM 2070 O O . ALA A 1 272 ? -20.133 1.275 9.332 1.00 96.00 272 ALA A O 1
ATOM 2071 N N . THR A 1 273 ? -20.429 -0.678 10.393 1.00 96.69 273 THR A N 1
ATOM 2072 C CA . THR A 1 273 ? -19.042 -0.788 10.855 1.00 96.69 273 THR A CA 1
ATOM 2073 C C . THR A 1 273 ? -18.108 -1.345 9.776 1.00 96.69 273 THR A C 1
ATOM 2075 O O . THR A 1 273 ? -16.965 -0.912 9.706 1.00 96.69 273 THR A O 1
ATOM 2078 N N . ILE A 1 274 ? -18.550 -2.267 8.913 1.00 96.62 274 ILE A N 1
ATOM 2079 C CA . ILE A 1 274 ? -17.681 -2.909 7.905 1.00 96.62 274 ILE A CA 1
ATOM 2080 C C . ILE A 1 274 ? -17.604 -2.118 6.591 1.00 96.62 274 ILE A C 1
ATOM 2082 O O . ILE A 1 274 ? -16.558 -2.122 5.941 1.00 96.62 274 ILE A O 1
ATOM 2086 N N . ALA A 1 275 ? -18.670 -1.428 6.175 1.00 94.12 275 ALA A N 1
ATOM 2087 C CA . ALA A 1 275 ? -18.668 -0.731 4.888 1.00 94.12 275 ALA A CA 1
ATOM 2088 C C . ALA A 1 275 ? -17.550 0.330 4.763 1.00 94.12 275 ALA A C 1
ATOM 2090 O O . ALA A 1 275 ? -16.860 0.315 3.742 1.00 94.12 275 ALA A O 1
ATOM 2091 N N . PRO A 1 276 ? -17.283 1.193 5.769 1.00 92.00 276 PRO A N 1
ATOM 2092 C CA . PRO A 1 276 ? -16.217 2.190 5.666 1.00 92.00 276 PRO A CA 1
ATOM 2093 C C . PRO A 1 276 ? -14.812 1.611 5.405 1.00 92.00 276 PRO A C 1
ATOM 2095 O O . PRO A 1 276 ? -14.183 2.049 4.437 1.00 92.00 276 PRO A O 1
ATOM 2098 N N . PRO A 1 277 ? -14.301 0.622 6.174 1.00 91.12 277 PRO A N 1
ATOM 2099 C CA . PRO A 1 277 ? -12.991 0.046 5.884 1.00 91.12 277 PRO A CA 1
ATOM 2100 C C . PRO A 1 277 ? -12.953 -0.679 4.533 1.00 91.12 277 PRO A C 1
ATOM 2102 O O . PRO A 1 277 ? -11.936 -0.595 3.850 1.00 91.12 277 PRO A O 1
ATOM 2105 N N . LEU A 1 278 ? -14.041 -1.326 4.091 1.00 92.75 278 LEU A N 1
ATOM 2106 C CA . LEU A 1 278 ? -14.077 -1.956 2.763 1.00 92.75 278 LEU A CA 1
ATOM 2107 C C . LEU A 1 278 ? -13.985 -0.936 1.623 1.00 92.75 278 LEU A C 1
ATOM 2109 O O . LEU A 1 278 ? -13.226 -1.149 0.679 1.00 92.75 278 LEU A O 1
ATOM 2113 N N . VAL A 1 279 ? -14.714 0.180 1.717 1.00 91.19 279 VAL A N 1
ATOM 2114 C CA . VAL A 1 279 ? -14.637 1.267 0.726 1.00 91.19 279 VAL A CA 1
ATOM 2115 C C . VAL A 1 279 ? -13.232 1.866 0.697 1.00 91.19 279 VAL A C 1
ATOM 2117 O O . VAL A 1 279 ? -12.687 2.087 -0.383 1.00 91.19 279 VAL A O 1
ATOM 2120 N N . LEU A 1 280 ? -12.614 2.074 1.863 1.00 86.31 280 LEU A N 1
ATOM 2121 C CA . LEU A 1 280 ? -11.246 2.579 1.951 1.00 86.31 280 LEU A CA 1
ATOM 2122 C C . LEU A 1 280 ? -10.237 1.615 1.309 1.00 86.31 280 LEU A C 1
ATOM 2124 O O . LEU A 1 280 ? -9.403 2.047 0.517 1.00 86.31 280 LEU A O 1
ATOM 2128 N N . VAL A 1 281 ? -10.333 0.312 1.595 1.00 87.25 281 VAL A N 1
ATOM 2129 C CA . VAL A 1 281 ? -9.474 -0.715 0.979 1.00 87.25 281 VAL A CA 1
ATOM 2130 C C . VAL A 1 281 ? -9.664 -0.748 -0.538 1.00 87.25 281 VAL A C 1
ATOM 2132 O O . VAL A 1 281 ? -8.676 -0.765 -1.270 1.00 87.25 281 VAL A O 1
ATOM 2135 N N . ALA A 1 282 ? -10.906 -0.694 -1.027 1.00 90.81 282 ALA A N 1
ATOM 2136 C CA . ALA A 1 282 ? -11.195 -0.657 -2.459 1.00 90.81 282 ALA A CA 1
ATOM 2137 C C . ALA A 1 282 ? -10.629 0.605 -3.135 1.00 90.81 282 ALA A C 1
ATOM 2139 O O . ALA A 1 282 ? -10.053 0.515 -4.221 1.00 90.81 282 ALA A O 1
ATOM 2140 N N . ALA A 1 283 ? -10.735 1.770 -2.488 1.00 88.62 283 ALA A N 1
ATOM 2141 C CA . ALA A 1 283 ? -10.178 3.024 -2.988 1.00 88.62 283 ALA A CA 1
ATOM 2142 C C . ALA A 1 283 ? -8.642 2.988 -3.050 1.00 88.62 283 ALA A C 1
ATOM 2144 O O . ALA A 1 283 ? -8.064 3.356 -4.071 1.00 88.62 283 ALA A O 1
ATOM 2145 N N . ILE A 1 284 ? -7.981 2.486 -1.999 1.00 85.62 284 ILE A N 1
ATOM 2146 C CA . ILE A 1 284 ? -6.519 2.324 -1.962 1.00 85.62 284 ILE A CA 1
ATOM 2147 C C . ILE A 1 284 ? -6.059 1.333 -3.034 1.00 85.62 284 ILE A C 1
ATOM 2149 O O . ILE A 1 284 ? -5.118 1.629 -3.767 1.00 85.62 284 ILE A O 1
ATOM 2153 N N . ALA A 1 285 ? -6.730 0.185 -3.169 1.00 87.12 285 ALA A N 1
ATOM 2154 C CA . ALA A 1 285 ? -6.411 -0.801 -4.198 1.00 87.12 285 ALA A CA 1
ATOM 2155 C C . ALA A 1 285 ? -6.565 -0.205 -5.605 1.00 87.12 285 ALA A C 1
ATOM 2157 O O . ALA A 1 285 ? -5.672 -0.353 -6.436 1.00 87.12 285 ALA A O 1
ATOM 2158 N N . THR A 1 286 ? -7.652 0.529 -5.857 1.00 92.38 286 THR A N 1
ATOM 2159 C CA . THR A 1 286 ? -7.892 1.205 -7.141 1.00 92.38 286 THR A CA 1
ATOM 2160 C C . THR A 1 286 ? -6.798 2.227 -7.442 1.00 92.38 286 THR A C 1
ATOM 2162 O O . THR A 1 286 ? -6.224 2.203 -8.529 1.00 92.38 286 THR A O 1
ATOM 2165 N N . LEU A 1 287 ? -6.453 3.084 -6.475 1.00 89.38 287 LEU A N 1
ATOM 2166 C CA . LEU A 1 287 ? -5.372 4.060 -6.620 1.00 89.38 287 LEU A CA 1
ATOM 2167 C C . LEU A 1 287 ? -4.031 3.373 -6.904 1.00 89.38 287 LEU A C 1
ATOM 2169 O O . LEU A 1 287 ? -3.316 3.781 -7.816 1.00 89.38 287 LEU A O 1
ATOM 2173 N N . PHE A 1 288 ? -3.712 2.309 -6.164 1.00 85.06 288 PHE A N 1
ATOM 2174 C CA . PHE A 1 288 ? -2.502 1.520 -6.372 1.00 85.06 288 PHE A CA 1
ATOM 2175 C C . PHE A 1 288 ? -2.448 0.935 -7.786 1.00 85.06 288 PHE A C 1
ATOM 2177 O O . PHE A 1 288 ? -1.431 1.086 -8.460 1.00 85.06 288 PHE A O 1
ATOM 2184 N N . PHE A 1 289 ? -3.538 0.331 -8.271 1.00 91.31 289 PHE A N 1
ATOM 2185 C CA . PHE A 1 289 ? -3.606 -0.189 -9.637 1.00 91.31 289 PHE A CA 1
ATOM 2186 C C . PHE A 1 289 ? -3.404 0.916 -10.676 1.00 91.31 289 PHE A C 1
ATOM 2188 O O . PHE A 1 289 ? -2.584 0.746 -11.574 1.00 91.31 289 PHE A O 1
ATOM 2195 N N . VAL A 1 290 ? -4.078 2.061 -10.542 1.00 90.69 290 VAL A N 1
ATOM 2196 C CA . VAL A 1 290 ? -3.927 3.193 -11.472 1.00 90.69 290 VAL A CA 1
ATOM 2197 C C . VAL A 1 290 ? -2.477 3.683 -11.520 1.00 90.69 290 VAL A C 1
ATOM 2199 O O . VAL A 1 290 ? -1.917 3.838 -12.605 1.00 90.69 290 VAL A O 1
ATOM 2202 N N . VAL A 1 291 ? -1.844 3.872 -10.359 1.00 85.38 291 VAL A N 1
ATOM 2203 C CA . VAL A 1 291 ? -0.445 4.320 -10.272 1.00 85.38 291 VAL A CA 1
ATOM 2204 C C . VAL A 1 291 ? 0.508 3.274 -10.852 1.00 85.38 291 VAL A C 1
ATOM 2206 O O . VAL A 1 291 ? 1.381 3.625 -11.642 1.00 85.38 291 VAL A O 1
ATOM 2209 N N . MET A 1 292 ? 0.330 1.993 -10.519 1.00 82.50 292 MET A N 1
ATOM 2210 C CA . MET A 1 292 ? 1.181 0.909 -11.015 1.00 82.50 292 MET A CA 1
ATOM 2211 C C . MET A 1 292 ? 1.064 0.721 -12.528 1.00 82.50 292 MET A C 1
ATOM 2213 O O . MET A 1 292 ? 2.084 0.632 -13.208 1.00 82.50 292 MET A O 1
ATOM 2217 N N . PHE A 1 293 ? -0.151 0.696 -13.082 1.00 88.94 293 PHE A N 1
ATOM 2218 C CA . PHE A 1 293 ? -0.342 0.593 -14.531 1.00 88.94 293 PHE A CA 1
ATOM 2219 C C . PHE A 1 293 ? 0.208 1.822 -15.261 1.00 88.94 293 PHE A C 1
ATOM 2221 O O . PHE A 1 293 ? 0.851 1.667 -16.300 1.00 88.94 293 PHE A O 1
ATOM 2228 N N . GLY A 1 294 ? 0.040 3.020 -14.692 1.00 84.00 294 GLY A N 1
ATOM 2229 C CA . GLY A 1 294 ? 0.659 4.241 -15.206 1.00 84.00 294 GLY A CA 1
ATOM 2230 C C . GLY A 1 294 ? 2.188 4.161 -15.219 1.00 84.00 294 GLY A C 1
ATOM 2231 O O . GLY A 1 294 ? 2.804 4.429 -16.247 1.00 84.00 294 GLY A O 1
ATOM 2232 N N . ALA A 1 295 ? 2.802 3.721 -14.117 1.00 77.44 295 ALA A N 1
ATOM 2233 C CA . ALA A 1 295 ? 4.252 3.564 -14.001 1.00 77.44 295 ALA A CA 1
ATOM 2234 C C . ALA A 1 295 ? 4.816 2.495 -14.955 1.00 77.44 295 ALA A C 1
ATOM 2236 O O . ALA A 1 295 ? 5.874 2.685 -15.550 1.00 77.44 295 ALA A O 1
ATOM 2237 N N . VAL A 1 296 ? 4.109 1.377 -15.149 1.00 83.00 296 VAL A N 1
ATOM 2238 C CA . VAL A 1 296 ? 4.510 0.341 -16.116 1.00 83.00 296 VAL A CA 1
ATOM 2239 C C . VAL A 1 296 ? 4.407 0.861 -17.550 1.00 83.00 296 VAL A C 1
ATOM 2241 O O . VAL A 1 296 ? 5.293 0.591 -18.361 1.00 83.00 296 VAL A O 1
ATOM 2244 N N . ALA A 1 297 ? 3.359 1.621 -17.876 1.00 86.44 297 ALA A N 1
ATOM 2245 C CA . ALA A 1 297 ? 3.207 2.222 -19.197 1.00 86.44 297 ALA A CA 1
ATOM 2246 C C . ALA A 1 297 ? 4.330 3.229 -19.493 1.00 86.44 297 ALA A C 1
ATOM 2248 O O . ALA A 1 297 ? 4.963 3.143 -20.545 1.00 86.44 297 ALA A O 1
ATOM 2249 N N . THR A 1 298 ? 4.645 4.126 -18.553 1.00 80.00 298 THR A N 1
ATOM 2250 C CA . THR A 1 298 ? 5.744 5.090 -18.719 1.00 80.00 298 THR A CA 1
ATOM 2251 C C . THR A 1 298 ? 7.105 4.400 -18.804 1.00 80.00 298 THR A C 1
ATOM 2253 O O . THR A 1 298 ? 7.913 4.764 -19.659 1.00 80.00 298 THR A O 1
ATOM 2256 N N . ALA A 1 299 ? 7.344 3.359 -17.998 1.00 76.88 299 ALA A N 1
ATOM 2257 C CA . ALA A 1 299 ? 8.567 2.562 -18.062 1.00 76.88 299 ALA A CA 1
ATOM 2258 C C . ALA A 1 299 ? 8.739 1.862 -19.420 1.00 76.88 299 ALA A C 1
ATOM 2260 O O . ALA A 1 299 ? 9.838 1.866 -19.971 1.00 76.88 299 ALA A O 1
ATOM 2261 N N . ARG A 1 300 ? 7.664 1.310 -20.004 1.00 80.06 300 ARG A N 1
ATOM 2262 C CA . ARG A 1 300 ? 7.697 0.696 -21.345 1.00 80.06 300 ARG A CA 1
ATOM 2263 C C . ARG A 1 300 ? 8.023 1.711 -22.440 1.00 80.06 300 ARG A C 1
ATOM 2265 O O . ARG A 1 300 ? 8.863 1.425 -23.295 1.00 80.06 300 ARG A O 1
ATOM 2272 N N . THR A 1 301 ? 7.416 2.896 -22.401 1.00 81.75 301 THR A N 1
ATOM 2273 C CA . THR A 1 301 ? 7.717 3.975 -23.357 1.00 81.75 301 THR A CA 1
ATOM 2274 C C . THR A 1 301 ? 9.170 4.432 -23.234 1.00 81.75 301 THR A C 1
ATOM 2276 O O . THR A 1 301 ? 9.866 4.558 -24.241 1.00 81.75 301 THR A O 1
ATOM 2279 N N . ALA A 1 302 ? 9.663 4.617 -22.006 1.00 78.44 302 ALA A N 1
ATOM 2280 C CA . ALA A 1 302 ? 11.052 4.990 -21.758 1.00 78.44 302 ALA A CA 1
ATOM 2281 C C . ALA A 1 302 ? 12.038 3.908 -22.231 1.00 78.44 302 ALA A C 1
ATOM 2283 O O . ALA A 1 302 ? 13.036 4.239 -22.867 1.00 78.44 302 ALA A O 1
ATOM 2284 N N . ALA A 1 303 ? 11.742 2.629 -21.978 1.00 77.06 303 ALA A N 1
ATOM 2285 C CA . ALA A 1 303 ? 12.555 1.506 -22.438 1.00 77.06 303 ALA A CA 1
ATOM 2286 C C . ALA A 1 303 ? 12.609 1.430 -23.972 1.00 77.06 303 ALA A C 1
ATOM 2288 O O . ALA A 1 303 ? 13.690 1.308 -24.539 1.00 77.06 303 ALA A O 1
ATOM 2289 N N . THR A 1 304 ? 11.468 1.593 -24.647 1.00 82.44 304 THR A N 1
ATOM 2290 C CA . THR A 1 304 ? 11.391 1.603 -26.120 1.00 82.44 304 THR A CA 1
ATOM 2291 C C . THR A 1 304 ? 12.192 2.768 -26.710 1.00 82.44 304 THR A C 1
ATOM 2293 O O . THR A 1 304 ? 12.981 2.583 -27.637 1.00 82.44 304 THR A O 1
ATOM 2296 N N . ALA A 1 305 ? 12.067 3.966 -26.131 1.00 80.38 305 ALA A N 1
ATOM 2297 C CA . ALA A 1 305 ? 12.835 5.136 -26.553 1.00 80.38 305 ALA A CA 1
ATOM 2298 C C . ALA A 1 305 ? 14.344 4.987 -26.285 1.00 80.38 305 ALA A C 1
ATOM 2300 O O . ALA A 1 305 ? 15.158 5.505 -27.049 1.00 80.38 305 ALA A O 1
ATOM 2301 N N . ALA A 1 306 ? 14.730 4.303 -25.204 1.00 79.31 306 ALA A N 1
ATOM 2302 C CA . ALA A 1 306 ? 16.125 3.993 -24.906 1.00 79.31 306 ALA A CA 1
ATOM 2303 C C . ALA A 1 306 ? 16.703 2.972 -25.899 1.00 79.31 306 ALA A C 1
ATOM 2305 O O . ALA A 1 306 ? 17.804 3.188 -26.395 1.00 79.31 306 ALA A O 1
ATOM 2306 N N . MET A 1 307 ? 15.950 1.920 -26.241 1.00 82.88 307 MET A N 1
ATOM 2307 C CA . MET A 1 307 ? 16.338 0.940 -27.265 1.00 82.88 307 MET A CA 1
ATOM 2308 C C . MET A 1 307 ? 16.484 1.588 -28.647 1.00 82.88 307 MET A C 1
ATOM 2310 O O . MET A 1 307 ? 17.491 1.379 -29.310 1.00 82.88 307 MET A O 1
ATOM 2314 N N . THR A 1 308 ? 15.543 2.452 -29.044 1.00 83.38 308 THR A N 1
ATOM 2315 C CA . THR A 1 308 ? 15.620 3.195 -30.319 1.00 83.38 308 THR A CA 1
ATOM 2316 C C . THR A 1 308 ? 16.892 4.049 -30.390 1.00 83.38 308 THR A C 1
ATOM 2318 O O . THR A 1 308 ? 17.616 4.018 -31.381 1.00 83.38 308 THR A O 1
ATOM 2321 N N . ARG A 1 309 ? 17.219 4.763 -29.301 1.00 83.94 309 ARG A N 1
ATOM 2322 C CA . ARG A 1 309 ? 18.461 5.547 -29.195 1.00 83.94 309 ARG A CA 1
ATOM 2323 C C . ARG A 1 309 ? 19.720 4.680 -29.215 1.00 83.94 309 ARG A C 1
ATOM 2325 O O . ARG A 1 309 ? 20.729 5.111 -29.762 1.00 83.94 309 ARG A O 1
ATOM 2332 N N . ALA A 1 310 ? 19.683 3.495 -28.609 1.00 83.50 310 ALA A N 1
ATOM 2333 C CA . ALA A 1 310 ? 20.805 2.562 -28.642 1.00 83.50 310 ALA A CA 1
ATOM 2334 C C . ALA A 1 310 ? 21.067 2.054 -30.069 1.00 83.50 310 ALA A C 1
ATOM 2336 O O . ALA A 1 310 ? 22.209 2.106 -30.515 1.00 83.50 310 ALA A O 1
ATOM 2337 N N . ASN A 1 311 ? 20.016 1.670 -30.802 1.00 83.94 311 ASN A N 1
ATOM 2338 C CA . ASN A 1 311 ? 20.130 1.218 -32.192 1.00 83.94 311 ASN A CA 1
ATOM 2339 C C . ASN A 1 311 ? 20.681 2.322 -33.105 1.00 83.94 311 ASN A C 1
ATOM 2341 O O . ASN A 1 311 ? 21.637 2.083 -33.832 1.00 83.94 311 ASN A O 1
ATOM 2345 N N . SER A 1 312 ? 20.173 3.554 -32.985 1.00 86.19 312 SER A N 1
ATOM 2346 C CA . SER A 1 312 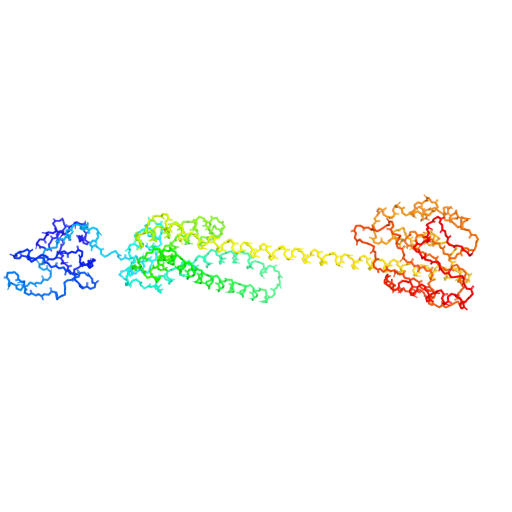? 20.676 4.693 -33.769 1.00 86.19 312 SER A CA 1
ATOM 2347 C C . SER A 1 312 ? 22.175 4.951 -33.564 1.00 86.19 312 SER A C 1
ATOM 2349 O O . SER A 1 312 ? 22.854 5.329 -34.510 1.00 86.19 312 SER A O 1
ATOM 2351 N N . ARG A 1 313 ? 22.703 4.735 -32.349 1.00 89.00 313 ARG A N 1
ATOM 2352 C CA . ARG A 1 313 ? 24.145 4.862 -32.061 1.00 89.00 313 ARG A CA 1
ATOM 2353 C C . ARG A 1 313 ? 24.972 3.710 -32.627 1.00 89.00 313 ARG A C 1
ATOM 2355 O O . ARG A 1 313 ? 26.139 3.900 -32.948 1.00 89.00 313 ARG A O 1
ATOM 2362 N N . MET A 1 314 ? 24.403 2.508 -32.705 1.00 89.25 314 MET A N 1
ATOM 2363 C CA . MET A 1 314 ? 25.069 1.378 -33.360 1.00 89.25 314 MET A CA 1
ATOM 2364 C C . MET A 1 314 ? 25.176 1.605 -34.869 1.00 89.25 314 MET A C 1
ATOM 2366 O O . MET A 1 314 ? 26.208 1.296 -35.463 1.00 89.25 314 MET A O 1
ATOM 2370 N N . ASP A 1 315 ? 24.140 2.190 -35.466 1.00 90.88 315 ASP A N 1
ATOM 2371 C CA . ASP A 1 315 ? 24.128 2.567 -36.877 1.00 90.88 315 ASP A CA 1
ATOM 2372 C C . ASP A 1 315 ? 25.172 3.662 -37.171 1.00 90.88 315 ASP A C 1
ATOM 2374 O O . ASP A 1 315 ? 25.971 3.514 -38.095 1.00 90.88 315 ASP A O 1
ATOM 2378 N N . GLU A 1 316 ? 25.250 4.694 -36.319 1.00 94.00 316 GLU A N 1
ATOM 2379 C CA . GLU A 1 316 ? 26.301 5.726 -36.356 1.00 94.00 316 GLU A CA 1
ATOM 2380 C C . GLU A 1 316 ? 27.702 5.105 -36.289 1.00 94.00 316 GLU A C 1
ATOM 2382 O O . GLU A 1 316 ? 28.552 5.368 -37.139 1.00 94.00 316 GLU A O 1
ATOM 2387 N N . PHE A 1 317 ? 27.937 4.218 -35.316 1.00 94.06 317 PHE A N 1
ATOM 2388 C CA . PHE A 1 317 ? 29.220 3.534 -35.162 1.00 94.06 317 PHE A CA 1
ATOM 2389 C C . PHE A 1 317 ? 29.587 2.707 -36.401 1.00 94.06 317 PHE A C 1
ATOM 2391 O O . PHE A 1 317 ? 30.748 2.682 -36.808 1.00 94.06 317 PHE A O 1
ATOM 2398 N N . SER A 1 318 ? 28.605 2.057 -37.025 1.00 93.88 318 SER A N 1
ATOM 2399 C CA . SER A 1 318 ? 28.814 1.271 -38.242 1.00 93.88 318 SER A CA 1
ATOM 2400 C C . SER A 1 318 ? 29.168 2.163 -39.434 1.00 93.88 318 SER A C 1
ATOM 2402 O O . SER A 1 318 ? 30.093 1.847 -40.183 1.00 93.88 318 SER A O 1
ATOM 2404 N N . ALA A 1 319 ? 28.510 3.319 -39.569 1.00 95.44 319 ALA A N 1
ATOM 2405 C CA . ALA A 1 319 ? 28.859 4.325 -40.569 1.00 95.44 319 ALA A CA 1
ATOM 2406 C C . ALA A 1 319 ? 30.268 4.907 -40.335 1.00 95.44 319 ALA A C 1
ATOM 2408 O O . ALA A 1 319 ? 31.039 5.031 -41.285 1.00 95.44 319 ALA A O 1
ATOM 2409 N N . MET A 1 320 ? 30.661 5.170 -39.082 1.00 96.56 320 MET A N 1
ATOM 2410 C CA . MET A 1 320 ? 32.022 5.613 -38.734 1.00 96.56 320 MET A CA 1
ATOM 2411 C C . MET A 1 320 ? 33.083 4.543 -39.026 1.00 96.56 320 MET A C 1
ATOM 2413 O O . MET A 1 320 ? 34.158 4.853 -39.543 1.00 96.56 320 MET A O 1
ATOM 2417 N N . ALA A 1 321 ? 32.795 3.275 -38.721 1.00 95.88 321 ALA A N 1
ATOM 2418 C CA . ALA A 1 321 ? 33.685 2.159 -39.031 1.00 95.88 321 ALA A CA 1
ATOM 2419 C C . ALA A 1 321 ? 33.872 2.000 -40.549 1.00 95.88 321 ALA A C 1
ATOM 2421 O O . ALA A 1 321 ? 34.996 1.794 -41.022 1.00 95.88 321 ALA A O 1
ATOM 2422 N N . LEU A 1 322 ? 32.789 2.160 -41.318 1.00 96.50 322 LEU A N 1
ATOM 2423 C CA . LEU A 1 322 ? 32.844 2.191 -42.774 1.00 96.50 322 LEU A CA 1
ATOM 2424 C C . LEU A 1 322 ? 33.707 3.357 -43.272 1.00 96.50 322 LEU A C 1
ATOM 2426 O O . LEU A 1 322 ? 34.612 3.135 -44.076 1.00 96.50 322 LEU A O 1
ATOM 2430 N N . ALA A 1 323 ? 33.483 4.568 -42.757 1.00 96.94 323 ALA A N 1
ATOM 2431 C CA . ALA A 1 323 ? 34.243 5.762 -43.118 1.00 96.94 323 ALA A CA 1
ATOM 2432 C C . ALA A 1 323 ? 35.754 5.571 -42.908 1.00 96.94 323 ALA A C 1
ATOM 2434 O O . ALA A 1 323 ? 36.550 5.753 -43.835 1.00 96.94 323 ALA A O 1
ATOM 2435 N N . GLY A 1 324 ? 36.152 5.098 -41.721 1.00 96.19 324 GLY A N 1
ATOM 2436 C CA . GLY A 1 324 ? 37.552 4.816 -41.396 1.00 96.19 324 GLY A CA 1
ATOM 2437 C C . GLY A 1 324 ? 38.172 3.731 -42.283 1.00 96.19 324 GLY A C 1
ATOM 2438 O O . GLY A 1 324 ? 39.342 3.832 -42.672 1.00 96.19 324 GLY A O 1
ATOM 2439 N N . THR A 1 325 ? 37.389 2.717 -42.660 1.00 96.44 325 THR A N 1
ATOM 2440 C CA . THR A 1 325 ? 37.854 1.646 -43.552 1.00 96.44 325 THR A CA 1
ATOM 2441 C C . THR A 1 325 ? 38.049 2.148 -44.981 1.00 96.44 325 THR A C 1
ATOM 2443 O O . THR A 1 325 ? 39.081 1.861 -45.587 1.00 96.44 325 THR A O 1
ATOM 2446 N N . VAL A 1 326 ? 37.114 2.941 -45.515 1.00 95.81 326 VAL A N 1
ATOM 2447 C CA . VAL A 1 326 ? 37.246 3.530 -46.857 1.00 95.81 326 VAL A CA 1
ATOM 2448 C C . VAL A 1 326 ? 38.445 4.475 -46.919 1.00 95.81 326 VAL A C 1
ATOM 2450 O O . VAL A 1 326 ? 39.237 4.397 -47.860 1.00 95.81 326 VAL A O 1
ATOM 2453 N N . ALA A 1 327 ? 38.636 5.321 -45.903 1.00 94.88 327 ALA A N 1
ATOM 2454 C CA . ALA A 1 327 ? 39.804 6.195 -45.812 1.00 94.88 327 ALA A CA 1
ATOM 2455 C C . ALA A 1 327 ? 41.117 5.390 -45.807 1.00 94.88 327 ALA A C 1
ATOM 2457 O O . ALA A 1 327 ? 42.041 5.690 -46.569 1.00 94.88 327 ALA A O 1
ATOM 2458 N N . SER A 1 328 ? 41.174 4.314 -45.016 1.00 94.62 328 SER A N 1
ATOM 2459 C CA . SER A 1 328 ? 42.334 3.417 -44.953 1.00 94.62 328 SER A CA 1
ATOM 2460 C C . SER A 1 328 ? 42.605 2.723 -46.291 1.00 94.62 328 SER A C 1
ATOM 2462 O O . SER A 1 328 ? 43.755 2.673 -46.732 1.00 94.62 328 SER A O 1
ATOM 2464 N N . TYR A 1 329 ? 41.561 2.242 -46.975 1.00 95.19 329 TYR A N 1
ATOM 2465 C CA . TYR A 1 329 ? 41.671 1.633 -48.303 1.00 95.19 329 TYR A CA 1
ATOM 2466 C C . TYR A 1 329 ? 42.264 2.623 -49.316 1.00 95.19 329 TYR A C 1
ATOM 2468 O O . TYR A 1 329 ? 43.226 2.301 -50.016 1.00 95.19 329 TYR A O 1
ATOM 2476 N N . ARG A 1 330 ? 41.766 3.868 -49.340 1.00 93.88 330 ARG A N 1
ATOM 2477 C CA . ARG A 1 330 ? 42.273 4.923 -50.236 1.00 93.88 330 ARG A CA 1
ATOM 2478 C C . ARG A 1 330 ? 43.743 5.244 -49.991 1.00 93.88 330 ARG A C 1
ATOM 2480 O O . ARG A 1 330 ? 44.477 5.472 -50.946 1.00 93.88 330 ARG A O 1
ATOM 2487 N N . MET A 1 331 ? 44.182 5.258 -48.732 1.00 93.19 331 MET A N 1
ATOM 2488 C CA . MET A 1 331 ? 45.590 5.490 -48.396 1.00 93.19 331 MET A CA 1
ATOM 2489 C C . MET A 1 331 ? 46.508 4.354 -48.867 1.00 93.19 331 MET A C 1
ATOM 2491 O O . MET A 1 331 ? 47.658 4.609 -49.224 1.00 93.19 331 MET A O 1
ATOM 2495 N N . GLN A 1 332 ? 46.021 3.110 -48.864 1.00 93.44 332 GLN A N 1
ATOM 2496 C CA . GLN A 1 332 ? 46.793 1.944 -49.302 1.00 93.44 332 GLN A CA 1
ATOM 2497 C C . GLN A 1 332 ? 46.874 1.836 -50.830 1.00 93.44 332 GLN A C 1
ATOM 2499 O O . GLN A 1 332 ? 47.899 1.402 -51.363 1.00 93.44 332 GLN A O 1
ATOM 2504 N N . GLN A 1 333 ? 45.827 2.252 -51.546 1.00 90.56 333 GLN A N 1
ATOM 2505 C CA . GLN A 1 333 ? 45.807 2.215 -53.004 1.00 90.56 333 GLN A CA 1
ATOM 2506 C C . GLN A 1 333 ? 46.623 3.356 -53.621 1.00 90.56 333 GLN A C 1
ATOM 2508 O O . GLN A 1 333 ? 46.435 4.540 -53.326 1.00 90.56 333 GLN A O 1
ATOM 2513 N N . ARG A 1 334 ? 47.517 3.012 -54.558 1.00 75.19 334 ARG A N 1
ATOM 2514 C CA . ARG A 1 334 ? 48.288 4.004 -55.323 1.00 75.19 334 ARG A CA 1
ATOM 2515 C C . ARG A 1 334 ? 47.329 4.863 -56.153 1.00 75.19 334 ARG A C 1
ATOM 2517 O O . ARG A 1 334 ? 46.823 4.413 -57.172 1.00 75.19 334 ARG A O 1
ATOM 2524 N N . GLY A 1 335 ? 47.110 6.105 -55.723 1.00 83.81 335 GLY A N 1
ATOM 2525 C CA . GLY A 1 335 ? 46.250 7.071 -56.414 1.00 83.81 335 GLY A CA 1
ATOM 2526 C C . GLY A 1 335 ? 44.954 7.432 -55.685 1.00 83.81 335 GLY A C 1
ATOM 2527 O O . GLY A 1 335 ? 44.159 8.178 -56.247 1.00 83.81 335 GLY A O 1
ATOM 2528 N N . GLY A 1 336 ? 44.730 6.949 -54.455 1.00 91.25 336 GLY A N 1
ATOM 2529 C CA . GLY A 1 336 ? 43.606 7.401 -53.623 1.00 91.25 336 GLY A CA 1
ATOM 2530 C C . GLY A 1 336 ? 42.222 6.956 -54.105 1.00 91.25 336 GLY A C 1
ATOM 2531 O O . GLY A 1 336 ? 41.225 7.565 -53.707 1.00 91.25 336 GLY A O 1
ATOM 2532 N N . GLN A 1 337 ? 42.166 5.948 -54.979 1.00 93.06 337 GLN A N 1
ATOM 2533 C CA . GLN A 1 337 ? 40.933 5.436 -55.575 1.00 93.06 337 GLN A CA 1
ATOM 2534 C C . GLN A 1 337 ? 40.052 4.740 -54.529 1.00 93.06 337 GLN A C 1
ATOM 2536 O O . GLN A 1 337 ? 40.553 4.108 -53.597 1.00 93.06 337 GLN A O 1
ATOM 2541 N N . PHE A 1 338 ? 38.736 4.873 -54.697 1.00 95.31 338 PHE A N 1
ATOM 2542 C CA . PHE A 1 338 ? 37.745 4.110 -53.940 1.00 95.31 338 PHE A CA 1
ATOM 2543 C C . PHE A 1 338 ? 37.731 2.638 -54.396 1.00 95.31 338 PHE A C 1
ATOM 2545 O O . PHE A 1 338 ? 38.163 2.359 -55.518 1.00 95.31 338 PHE A O 1
ATOM 2552 N N . PRO A 1 339 ? 37.230 1.704 -53.566 1.00 95.69 339 PRO A N 1
ATOM 2553 C CA . PRO A 1 339 ? 36.994 0.329 -54.000 1.00 95.69 339 PRO A CA 1
ATOM 2554 C C . PRO A 1 339 ? 36.040 0.279 -55.196 1.00 95.69 339 PRO A C 1
ATOM 2556 O O . PRO A 1 339 ? 35.138 1.113 -55.315 1.00 95.69 339 PRO A O 1
ATOM 2559 N N . VAL A 1 340 ? 36.189 -0.722 -56.060 1.00 96.25 340 VAL A N 1
ATOM 2560 C CA . VAL A 1 340 ? 35.249 -0.951 -57.165 1.00 96.25 340 VAL A CA 1
ATOM 2561 C C . VAL A 1 340 ? 33.897 -1.395 -56.607 1.00 96.25 340 VAL A C 1
ATOM 2563 O O . VAL A 1 340 ? 32.860 -0.936 -57.080 1.00 96.25 340 VAL A O 1
ATOM 2566 N N . HIS A 1 341 ? 33.894 -2.210 -55.550 1.00 96.94 341 HIS A N 1
ATOM 2567 C CA . HIS A 1 341 ? 32.679 -2.671 -54.877 1.00 96.94 341 HIS A CA 1
ATOM 2568 C C . HIS A 1 341 ? 32.808 -2.599 -53.351 1.00 96.94 341 HIS A C 1
ATOM 2570 O O . HIS A 1 341 ? 33.864 -2.873 -52.786 1.00 96.94 341 HIS A O 1
ATOM 2576 N N . GLY A 1 342 ? 31.709 -2.308 -52.648 1.00 96.19 342 GLY A N 1
ATOM 2577 C CA . GLY A 1 342 ? 31.659 -2.287 -51.182 1.00 96.19 342 GLY A CA 1
ATOM 2578 C C . GLY A 1 342 ? 32.076 -3.604 -50.505 1.00 96.19 342 GLY A C 1
ATOM 2579 O O . GLY A 1 342 ? 32.618 -3.560 -49.403 1.00 96.19 342 GLY A O 1
ATOM 2580 N N . VAL A 1 343 ? 31.917 -4.767 -51.162 1.00 96.81 343 VAL A N 1
ATOM 2581 C CA . VAL A 1 343 ? 32.339 -6.066 -50.599 1.00 96.81 343 VAL A CA 1
ATOM 2582 C C . VAL A 1 343 ? 33.862 -6.218 -50.526 1.00 96.81 343 VAL A C 1
ATOM 2584 O O . VAL A 1 343 ? 34.357 -7.005 -49.722 1.00 96.81 343 VAL A O 1
ATOM 2587 N N . GLU A 1 344 ? 34.635 -5.431 -51.283 1.00 96.25 344 GLU A N 1
ATOM 2588 C CA . GLU A 1 344 ? 36.101 -5.421 -51.156 1.00 96.25 344 GLU A CA 1
ATOM 2589 C C . GLU A 1 344 ? 36.557 -4.987 -49.763 1.00 96.25 344 GLU A C 1
ATOM 2591 O O . GLU A 1 344 ? 37.582 -5.455 -49.267 1.00 96.25 344 GLU A O 1
ATOM 2596 N N . LEU A 1 345 ? 35.774 -4.126 -49.106 1.00 95.88 345 LEU A N 1
ATOM 2597 C CA . LEU A 1 345 ? 36.054 -3.666 -47.748 1.00 95.88 345 LEU A CA 1
ATOM 2598 C C . LEU A 1 345 ? 35.904 -4.791 -46.709 1.00 95.88 345 LEU A C 1
ATOM 2600 O O . LEU A 1 345 ? 36.428 -4.680 -45.600 1.00 95.88 345 LEU A O 1
ATOM 2604 N N . MET A 1 346 ? 35.222 -5.884 -47.068 1.00 94.69 346 MET A N 1
ATOM 2605 C CA . MET A 1 346 ? 35.046 -7.063 -46.218 1.00 94.69 346 MET A CA 1
ATOM 2606 C C . MET A 1 346 ? 36.169 -8.088 -46.403 1.00 94.69 346 MET A C 1
ATOM 2608 O O . MET A 1 346 ? 36.607 -8.699 -45.430 1.00 94.69 346 MET A O 1
ATOM 2612 N N . GLY A 1 347 ? 36.696 -8.241 -47.623 1.00 86.81 347 GLY A N 1
ATOM 2613 C CA . GLY A 1 347 ? 37.731 -9.237 -47.941 1.00 86.81 347 GLY A CA 1
ATOM 2614 C C . GLY A 1 347 ? 39.069 -9.034 -47.211 1.00 86.81 347 GLY A C 1
ATOM 2615 O O . GLY A 1 347 ? 39.858 -9.967 -47.092 1.00 86.81 347 GLY A O 1
ATOM 2616 N N . GLY A 1 348 ? 39.327 -7.828 -46.689 1.00 80.56 348 GLY A N 1
ATOM 2617 C CA . GLY A 1 348 ? 40.488 -7.519 -45.843 1.00 80.56 348 GLY A CA 1
ATOM 2618 C C . GLY A 1 348 ? 40.264 -7.720 -44.338 1.00 80.56 348 GLY A C 1
ATOM 2619 O O . GLY A 1 348 ? 41.160 -7.418 -43.552 1.00 80.56 348 GLY A O 1
ATOM 2620 N N . GLY A 1 349 ? 39.071 -8.164 -43.922 1.00 83.69 349 GLY A N 1
ATOM 2621 C CA . GLY A 1 349 ? 38.682 -8.319 -42.515 1.00 83.69 349 GLY A CA 1
ATOM 2622 C C . GLY A 1 349 ? 38.439 -7.006 -41.760 1.00 83.69 349 GLY A C 1
ATOM 2623 O O . GLY A 1 349 ? 38.233 -7.033 -40.548 1.00 83.69 349 GLY A O 1
ATOM 2624 N N . ALA A 1 350 ? 38.474 -5.860 -42.448 1.00 86.75 350 ALA A N 1
ATOM 2625 C CA . ALA A 1 350 ? 38.266 -4.548 -41.837 1.00 86.75 350 ALA A CA 1
ATOM 2626 C C . ALA A 1 350 ? 36.786 -4.275 -41.523 1.00 86.75 350 ALA A C 1
ATOM 2628 O O . ALA A 1 350 ? 36.476 -3.643 -40.515 1.00 86.75 350 ALA A O 1
ATOM 2629 N N . LEU A 1 351 ? 35.879 -4.806 -42.347 1.00 94.25 351 LEU A N 1
ATOM 2630 C CA . LEU A 1 351 ? 34.441 -4.834 -42.092 1.00 94.25 351 LEU A CA 1
ATOM 2631 C C . LEU A 1 351 ? 33.939 -6.278 -42.107 1.00 94.25 351 LEU A C 1
ATOM 2633 O O . LEU A 1 351 ? 34.458 -7.125 -42.832 1.00 94.25 351 LEU A O 1
ATOM 2637 N N . ASN A 1 352 ? 32.910 -6.552 -41.312 1.00 94.12 352 ASN A N 1
ATOM 2638 C CA . ASN A 1 352 ? 32.195 -7.825 -41.307 1.00 94.12 352 ASN A CA 1
ATOM 2639 C C . ASN A 1 352 ? 30.718 -7.599 -41.673 1.00 94.12 352 ASN A C 1
ATOM 2641 O O . ASN A 1 352 ? 30.287 -6.463 -41.881 1.00 94.12 352 ASN A O 1
ATOM 2645 N N . ALA A 1 353 ? 29.947 -8.683 -41.777 1.00 93.12 353 ALA A N 1
ATOM 2646 C CA . ALA A 1 353 ? 28.534 -8.606 -42.140 1.00 93.12 353 ALA A CA 1
ATOM 2647 C C . ALA A 1 353 ? 27.715 -7.786 -41.124 1.00 93.12 353 ALA A C 1
ATOM 2649 O O . ALA A 1 353 ? 26.883 -6.982 -41.536 1.00 93.12 353 ALA A O 1
ATOM 2650 N N . ALA A 1 354 ? 28.011 -7.902 -39.824 1.00 91.62 354 ALA A N 1
ATOM 2651 C CA . ALA A 1 354 ? 27.362 -7.111 -38.778 1.00 91.62 354 ALA A CA 1
ATOM 2652 C C . ALA A 1 354 ? 27.561 -5.592 -38.943 1.00 91.62 354 ALA A C 1
ATOM 2654 O O . ALA A 1 354 ? 26.636 -4.836 -38.669 1.00 91.62 354 ALA A O 1
ATOM 2655 N N . THR A 1 355 ? 28.718 -5.127 -39.431 1.00 93.44 355 THR A N 1
ATOM 2656 C CA . THR A 1 355 ? 28.934 -3.693 -39.706 1.00 93.44 355 THR A CA 1
ATOM 2657 C C . THR A 1 355 ? 28.158 -3.207 -40.929 1.00 93.44 355 THR A C 1
ATOM 2659 O O . THR A 1 355 ? 27.911 -2.014 -41.041 1.00 93.44 355 THR A O 1
ATOM 2662 N N . MET A 1 356 ? 27.768 -4.096 -41.846 1.00 94.00 356 MET A N 1
ATOM 2663 C CA . MET A 1 356 ? 27.034 -3.742 -43.069 1.00 94.00 356 MET A CA 1
ATOM 2664 C C . MET A 1 356 ? 25.508 -3.750 -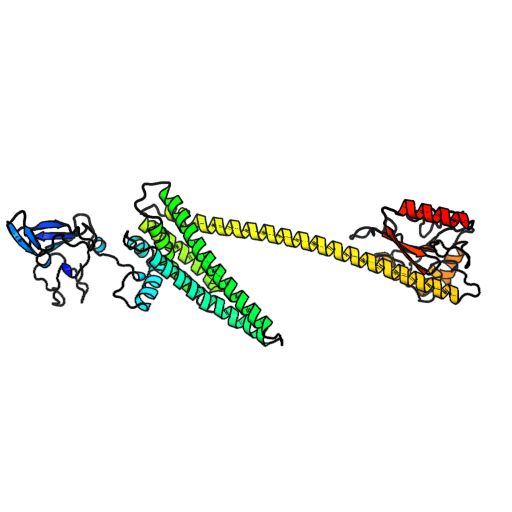42.885 1.00 94.00 356 MET A C 1
ATOM 2666 O O . MET A 1 356 ? 24.785 -3.453 -43.834 1.00 94.00 356 MET A O 1
ATOM 2670 N N . VAL A 1 357 ? 25.004 -4.094 -41.696 1.00 92.31 357 VAL A N 1
ATOM 2671 C CA . VAL A 1 357 ? 23.571 -4.253 -41.413 1.00 92.31 357 VAL A CA 1
ATOM 2672 C C . VAL A 1 357 ? 23.187 -3.472 -40.150 1.00 92.31 357 VAL A C 1
ATOM 2674 O O . VAL A 1 357 ? 23.791 -3.623 -39.092 1.00 92.31 357 VAL A O 1
ATOM 2677 N N . SER A 1 358 ? 22.147 -2.648 -40.247 1.00 87.81 358 SER A N 1
ATOM 2678 C CA . SER A 1 358 ? 21.616 -1.810 -39.171 1.00 87.81 358 SER A CA 1
ATOM 2679 C C . SER A 1 358 ? 21.004 -2.639 -38.041 1.00 87.81 358 SER A C 1
ATOM 2681 O O . SER A 1 358 ? 20.326 -3.654 -38.256 1.00 87.81 358 SER A O 1
ATOM 2683 N N . GLY A 1 359 ? 21.191 -2.156 -36.811 1.00 80.19 359 GLY A N 1
ATOM 2684 C CA . GLY A 1 359 ? 20.520 -2.665 -35.614 1.00 80.19 359 GLY A CA 1
ATOM 2685 C C . GLY A 1 359 ? 21.022 -4.009 -35.074 1.00 80.19 359 GLY A C 1
ATOM 2686 O O . GLY A 1 359 ? 20.423 -4.516 -34.126 1.00 80.19 359 GLY A O 1
ATOM 2687 N N . GLY A 1 360 ? 22.093 -4.585 -35.636 1.00 73.25 360 GLY A N 1
ATOM 2688 C CA . GLY A 1 360 ? 22.755 -5.782 -35.097 1.00 73.25 360 GLY A CA 1
ATOM 2689 C C . GLY A 1 360 ? 21.862 -7.025 -34.985 1.00 73.25 360 GLY A C 1
ATOM 2690 O O . GLY A 1 360 ? 22.107 -7.870 -34.126 1.00 73.25 360 GLY A O 1
ATOM 2691 N N . ASP A 1 361 ? 20.807 -7.123 -35.799 1.00 77.69 361 ASP A N 1
ATOM 2692 C CA . ASP A 1 361 ? 19.912 -8.282 -35.829 1.00 77.69 361 ASP A CA 1
ATOM 2693 C C . ASP A 1 361 ? 20.594 -9.451 -36.567 1.00 77.69 361 ASP A C 1
ATOM 2695 O O . ASP A 1 361 ? 20.785 -9.365 -37.786 1.00 77.69 361 ASP A O 1
ATOM 2699 N N . PRO A 1 362 ? 20.923 -10.566 -35.884 1.00 79.00 362 PRO A N 1
ATOM 2700 C CA . PRO A 1 362 ? 21.590 -11.698 -36.519 1.00 79.00 362 PRO A CA 1
ATOM 2701 C C . PRO A 1 362 ? 20.778 -12.279 -37.678 1.00 79.00 362 PRO A C 1
ATOM 2703 O O . PRO A 1 362 ? 21.348 -12.727 -38.667 1.00 79.00 362 PRO A O 1
ATOM 2706 N N . ALA A 1 363 ? 19.441 -12.254 -37.601 1.00 79.94 363 ALA A N 1
ATOM 2707 C CA . ALA A 1 363 ? 18.603 -12.764 -38.682 1.00 79.94 363 ALA A CA 1
ATOM 2708 C C . ALA A 1 363 ? 18.789 -11.954 -39.973 1.00 79.94 363 ALA A C 1
ATOM 2710 O O . ALA A 1 363 ? 18.726 -12.516 -41.067 1.00 79.94 363 ALA A O 1
ATOM 2711 N N . ARG A 1 364 ? 19.066 -10.650 -39.849 1.00 77.75 364 ARG A N 1
ATOM 2712 C CA . ARG A 1 364 ? 19.388 -9.791 -40.991 1.00 77.75 364 ARG A CA 1
ATOM 2713 C C . ARG A 1 364 ? 20.812 -9.997 -41.483 1.00 77.75 364 ARG A C 1
ATOM 2715 O O . ARG A 1 364 ? 21.016 -10.011 -42.691 1.00 77.75 364 ARG A O 1
ATOM 2722 N N . GLU A 1 365 ? 21.767 -10.211 -40.582 1.00 81.25 365 GLU A N 1
ATOM 2723 C CA . GLU A 1 365 ? 23.161 -10.506 -40.943 1.00 81.25 365 GLU A CA 1
ATOM 2724 C C . GLU A 1 365 ? 23.261 -11.729 -41.873 1.00 81.25 365 GLU A C 1
ATOM 2726 O O . GLU A 1 365 ? 23.961 -11.686 -42.883 1.00 81.25 365 GLU A O 1
ATOM 2731 N N . TYR A 1 366 ? 22.498 -12.791 -41.589 1.00 81.88 366 TYR A N 1
ATOM 2732 C CA . TYR A 1 366 ? 22.423 -13.980 -42.450 1.00 81.88 366 TYR A CA 1
ATOM 2733 C C . TYR A 1 366 ? 21.497 -13.814 -43.666 1.00 81.88 366 TYR A C 1
ATOM 2735 O O . TYR A 1 366 ? 21.581 -14.593 -44.617 1.00 81.88 366 TYR A O 1
ATOM 2743 N N . GLY A 1 367 ? 20.578 -12.847 -43.621 1.00 84.19 367 GLY A N 1
ATOM 2744 C CA . GLY A 1 367 ? 19.580 -12.607 -44.662 1.00 84.19 367 GLY A CA 1
ATOM 2745 C C . GLY A 1 367 ? 20.060 -11.694 -45.791 1.00 84.19 367 GLY A C 1
ATOM 2746 O O . GLY A 1 367 ? 19.605 -11.860 -46.922 1.00 84.19 367 GLY A O 1
ATOM 2747 N N . ALA A 1 368 ? 20.965 -10.756 -45.499 1.00 88.69 368 ALA A N 1
ATOM 2748 C CA . ALA A 1 368 ? 21.523 -9.830 -46.477 1.00 88.69 368 ALA A CA 1
ATOM 2749 C C . ALA A 1 368 ? 22.435 -10.563 -47.469 1.00 88.69 368 ALA A C 1
ATOM 2751 O O . ALA A 1 368 ? 23.310 -11.345 -47.075 1.00 88.69 368 ALA A O 1
ATOM 2752 N N . LYS A 1 369 ? 22.225 -10.311 -48.765 1.00 93.12 369 LYS A N 1
ATOM 2753 C CA . LYS A 1 369 ? 22.920 -11.017 -49.841 1.00 93.12 369 LYS A CA 1
ATOM 2754 C C . LYS A 1 369 ? 23.485 -10.056 -50.869 1.00 93.12 369 LYS A C 1
ATOM 2756 O O . LYS A 1 369 ? 22.896 -9.022 -51.123 1.00 93.12 369 LYS A O 1
ATOM 2761 N N . VAL A 1 370 ? 24.581 -10.442 -51.509 1.00 94.00 370 VAL A N 1
ATOM 2762 C CA . VAL A 1 370 ? 25.093 -9.796 -52.725 1.00 94.00 370 VAL A CA 1
ATOM 2763 C C . VAL A 1 370 ? 25.255 -10.891 -53.768 1.00 94.00 370 VAL A C 1
ATOM 2765 O O . VAL A 1 370 ? 25.886 -11.910 -53.497 1.00 94.00 370 VAL A O 1
ATOM 2768 N N . ASN A 1 371 ? 24.611 -10.733 -54.927 1.00 92.75 371 ASN A N 1
ATOM 2769 C CA . ASN A 1 371 ? 24.563 -11.749 -55.991 1.00 92.75 371 ASN A CA 1
ATOM 2770 C C . ASN A 1 371 ? 24.168 -13.156 -55.504 1.00 92.75 371 ASN A C 1
ATOM 2772 O O . ASN A 1 371 ? 24.686 -14.166 -55.963 1.00 92.75 371 ASN A O 1
ATOM 2776 N N . GLY A 1 372 ? 23.242 -13.231 -54.544 1.00 92.75 372 GLY A N 1
ATOM 2777 C CA . GLY A 1 372 ? 22.748 -14.499 -53.995 1.00 92.75 372 GLY A CA 1
ATOM 2778 C C . GLY A 1 372 ? 23.589 -15.105 -52.862 1.00 92.75 372 GLY A C 1
ATOM 2779 O O . GLY A 1 372 ? 23.080 -16.000 -52.181 1.00 92.75 372 GLY A O 1
ATOM 2780 N N . HIS A 1 373 ? 24.789 -14.582 -52.599 1.00 95.06 373 HIS A N 1
ATOM 2781 C CA . HIS A 1 373 ? 25.681 -15.007 -51.514 1.00 95.06 373 HIS A CA 1
ATOM 2782 C C . HIS A 1 373 ? 25.434 -14.218 -50.235 1.00 95.06 373 HIS A C 1
ATOM 2784 O O . HIS A 1 373 ? 25.222 -13.008 -50.298 1.00 95.06 373 HIS A O 1
ATOM 2790 N N . ALA A 1 374 ? 25.472 -14.876 -49.074 1.00 94.12 374 ALA A N 1
ATOM 2791 C CA . ALA A 1 374 ? 25.334 -14.183 -47.795 1.00 94.12 374 ALA A CA 1
ATOM 2792 C C . ALA A 1 374 ? 26.544 -13.271 -47.532 1.00 94.12 374 ALA A C 1
ATOM 2794 O O . ALA A 1 374 ? 27.680 -13.641 -47.829 1.00 94.12 374 ALA A O 1
ATOM 2795 N N . LEU A 1 375 ? 26.326 -12.102 -46.917 1.00 93.56 375 LEU A N 1
ATOM 2796 C CA . LEU A 1 375 ? 27.405 -11.137 -46.648 1.00 93.56 375 LEU A CA 1
ATOM 2797 C C . LEU A 1 375 ? 28.597 -11.742 -45.889 1.00 93.56 375 LEU A C 1
ATOM 2799 O O . LEU A 1 375 ? 29.745 -11.408 -46.175 1.00 93.56 375 LEU A O 1
ATOM 2803 N N . GLY A 1 376 ? 28.343 -12.657 -44.950 1.00 92.12 376 GLY A N 1
ATOM 2804 C CA . GLY A 1 376 ? 29.395 -13.315 -44.170 1.00 92.12 376 GLY A CA 1
ATOM 2805 C C . GLY A 1 376 ? 30.384 -14.146 -45.001 1.00 92.12 376 GLY A C 1
ATOM 2806 O O . GLY A 1 376 ? 31.510 -14.356 -44.556 1.00 92.12 376 GLY A O 1
ATOM 2807 N N . GLU A 1 377 ? 30.004 -14.585 -46.206 1.00 94.31 377 GLU A N 1
ATOM 2808 C CA . GLU A 1 377 ? 30.848 -15.408 -47.088 1.00 94.31 377 GLU A CA 1
ATOM 2809 C C . GLU A 1 377 ? 31.973 -14.587 -47.748 1.00 94.31 377 GLU A C 1
ATOM 2811 O O . GLU A 1 377 ? 33.071 -15.096 -47.975 1.00 94.31 377 GLU A O 1
ATOM 2816 N N . PHE A 1 378 ? 31.758 -13.288 -47.982 1.00 94.62 378 PHE A N 1
ATOM 2817 C CA . PHE A 1 378 ? 32.734 -12.414 -48.653 1.00 94.62 378 PHE A CA 1
ATOM 2818 C C . PHE A 1 378 ? 33.999 -12.147 -47.829 1.00 94.62 378 PHE A C 1
ATOM 2820 O O . PHE A 1 378 ? 35.036 -11.790 -48.386 1.00 94.62 378 PHE A O 1
ATOM 2827 N N . ALA A 1 379 ? 33.938 -12.322 -46.505 1.00 91.94 379 ALA A N 1
ATOM 2828 C CA . ALA A 1 379 ? 35.096 -12.143 -45.632 1.00 91.94 379 ALA A CA 1
ATOM 2829 C C . ALA A 1 379 ? 36.118 -13.289 -45.754 1.00 91.94 379 ALA A C 1
ATOM 2831 O O . ALA A 1 379 ? 37.289 -13.104 -45.428 1.00 91.94 379 ALA A O 1
ATOM 2832 N N . SER A 1 380 ? 35.686 -14.474 -46.195 1.00 92.56 380 SER A N 1
ATOM 2833 C CA . SER A 1 380 ? 36.521 -15.678 -46.256 1.00 92.56 380 SER A CA 1
ATOM 2834 C C . SER A 1 380 ? 36.849 -16.134 -47.677 1.00 92.56 380 SER A C 1
ATOM 2836 O O . SER A 1 380 ? 37.804 -16.897 -47.841 1.00 92.56 380 SER A O 1
ATOM 2838 N N . ASP A 1 381 ? 36.125 -15.652 -48.693 1.00 95.44 381 ASP A N 1
ATOM 2839 C CA . ASP A 1 381 ? 36.313 -16.074 -50.082 1.00 95.44 381 ASP A CA 1
ATOM 2840 C C . ASP A 1 381 ? 36.586 -14.900 -51.055 1.00 95.44 381 ASP A C 1
ATOM 2842 O O . ASP A 1 381 ? 35.666 -14.243 -51.554 1.00 95.44 381 ASP A O 1
ATOM 2846 N N . PRO A 1 382 ? 37.863 -14.649 -51.407 1.00 95.12 382 PRO A N 1
ATOM 2847 C CA . PRO A 1 382 ? 38.238 -13.642 -52.400 1.00 95.12 382 PRO A CA 1
ATOM 2848 C C . PRO A 1 382 ? 37.729 -13.915 -53.824 1.00 95.12 382 PRO A C 1
ATOM 2850 O O . PRO A 1 382 ? 37.817 -13.019 -54.668 1.00 95.12 382 PRO A O 1
ATOM 2853 N N . ALA A 1 383 ? 37.283 -15.138 -54.141 1.00 96.56 383 ALA A N 1
ATOM 2854 C CA . ALA A 1 383 ? 36.665 -15.434 -55.431 1.00 96.56 383 ALA A CA 1
ATOM 2855 C C . ALA A 1 383 ? 35.263 -14.820 -55.513 1.00 96.56 383 ALA A C 1
ATOM 2857 O O . ALA A 1 383 ? 34.953 -14.203 -56.529 1.00 96.56 383 ALA A O 1
ATOM 2858 N N . LEU A 1 384 ? 34.488 -14.873 -54.421 1.00 95.81 384 LEU A N 1
ATOM 2859 C CA . LEU A 1 384 ? 33.174 -14.225 -54.336 1.00 95.81 384 LEU A CA 1
ATOM 2860 C C . LEU A 1 384 ? 33.282 -12.703 -54.464 1.00 95.81 384 LEU A C 1
ATOM 2862 O O . LEU A 1 384 ? 32.484 -12.080 -55.157 1.00 95.81 384 LEU A O 1
ATOM 2866 N N . VAL A 1 385 ? 34.309 -12.091 -53.862 1.00 96.25 385 VAL A N 1
ATOM 2867 C CA . VAL A 1 385 ? 34.576 -10.648 -54.023 1.00 96.25 385 VAL A CA 1
ATOM 2868 C C . VAL A 1 385 ? 34.798 -10.289 -55.496 1.00 96.25 385 VAL A C 1
ATOM 2870 O O . VAL A 1 385 ? 34.237 -9.308 -55.978 1.00 96.25 385 VAL A O 1
ATOM 2873 N N . ARG A 1 386 ? 35.585 -11.090 -56.229 1.00 96.38 386 ARG A N 1
ATOM 2874 C CA . ARG A 1 386 ? 35.822 -10.880 -57.667 1.00 96.38 386 ARG A CA 1
ATOM 2875 C C . ARG A 1 386 ? 34.556 -11.074 -58.492 1.00 96.38 386 ARG A C 1
ATOM 2877 O O . ARG A 1 386 ? 34.264 -10.235 -59.330 1.00 96.38 386 ARG A O 1
ATOM 2884 N N . GLU A 1 387 ? 33.786 -12.119 -58.208 1.00 96.56 387 GLU A N 1
ATOM 2885 C CA . GLU A 1 387 ? 32.499 -12.364 -58.861 1.00 96.56 387 GLU A CA 1
ATOM 2886 C C . GLU A 1 387 ? 31.523 -11.195 -58.665 1.00 96.56 387 GLU A C 1
ATOM 2888 O O . GLU A 1 387 ? 30.886 -10.755 -59.619 1.00 96.56 387 GLU A O 1
ATOM 2893 N N . ALA A 1 388 ? 31.448 -10.633 -57.454 1.00 96.06 388 ALA A N 1
ATOM 2894 C CA . ALA A 1 388 ? 30.624 -9.459 -57.186 1.00 96.06 388 ALA A CA 1
ATOM 2895 C C . ALA A 1 388 ? 31.076 -8.217 -57.964 1.00 96.06 388 ALA A C 1
ATOM 2897 O O . ALA A 1 388 ? 30.237 -7.489 -58.490 1.00 96.06 388 ALA A O 1
ATOM 2898 N N . ILE A 1 389 ? 32.388 -7.993 -58.079 1.00 96.88 389 ILE A N 1
ATOM 2899 C CA . ILE A 1 389 ? 32.945 -6.903 -58.891 1.00 96.88 389 ILE A CA 1
ATOM 2900 C C . ILE A 1 389 ? 32.617 -7.105 -60.374 1.00 96.88 389 ILE A C 1
ATOM 2902 O O . ILE A 1 389 ? 32.144 -6.172 -61.019 1.00 96.88 389 ILE A O 1
ATOM 2906 N N . ASP A 1 390 ? 32.836 -8.308 -60.907 1.00 96.75 390 ASP A N 1
ATOM 2907 C CA . ASP A 1 390 ? 32.621 -8.629 -62.323 1.00 96.75 390 ASP A CA 1
ATOM 2908 C C . ASP A 1 390 ? 31.136 -8.546 -62.722 1.00 96.75 390 ASP A C 1
ATOM 2910 O O . ASP A 1 390 ? 30.810 -8.284 -63.881 1.00 96.75 390 ASP A O 1
ATOM 2914 N N . ALA A 1 391 ? 30.230 -8.737 -61.761 1.00 96.50 391 ALA A N 1
ATOM 2915 C CA . ALA A 1 391 ? 28.791 -8.601 -61.950 1.00 96.50 391 ALA A CA 1
ATOM 2916 C C . ALA A 1 391 ? 28.293 -7.142 -61.968 1.00 96.50 391 ALA A C 1
ATOM 2918 O O . ALA A 1 391 ? 27.146 -6.905 -62.360 1.00 96.50 391 ALA A O 1
ATOM 2919 N N . LEU A 1 392 ? 29.107 -6.156 -61.562 1.00 96.94 392 LEU A N 1
ATOM 2920 C CA . LEU A 1 392 ? 28.694 -4.753 -61.618 1.00 96.94 392 LEU A CA 1
ATOM 2921 C C . LEU A 1 392 ? 28.559 -4.288 -63.079 1.00 96.94 392 LEU A C 1
ATOM 2923 O O . LEU A 1 392 ? 29.516 -4.374 -63.854 1.00 96.94 392 LEU A O 1
ATOM 2927 N N . PRO A 1 393 ? 27.403 -3.729 -63.480 1.00 96.69 393 PRO A N 1
ATOM 2928 C CA . PRO A 1 393 ? 27.222 -3.230 -64.833 1.00 96.69 393 PRO A CA 1
ATOM 2929 C C . PRO A 1 393 ? 28.093 -1.997 -65.097 1.00 96.69 393 PRO A C 1
ATOM 2931 O O . PRO A 1 393 ? 28.374 -1.180 -64.215 1.00 96.69 393 PRO A O 1
ATOM 2934 N N . SER A 1 394 ? 28.473 -1.808 -66.362 1.00 96.00 394 SER A N 1
ATOM 2935 C CA . SER A 1 394 ? 29.160 -0.591 -66.794 1.00 96.00 394 SER A CA 1
ATOM 2936 C C . SER A 1 394 ? 28.293 0.646 -66.542 1.00 96.00 394 SER A C 1
ATOM 2938 O O . SER A 1 394 ? 27.105 0.641 -66.860 1.00 96.00 394 SER A O 1
ATOM 2940 N N . GLY A 1 395 ? 28.893 1.731 -66.046 1.00 95.81 395 GLY A N 1
ATOM 2941 C CA . GLY A 1 395 ? 28.170 2.982 -65.791 1.00 95.81 395 GLY A CA 1
ATOM 2942 C C . GLY A 1 395 ? 27.358 2.988 -64.493 1.00 95.81 395 GLY A C 1
ATOM 2943 O O . GLY A 1 395 ? 26.420 3.776 -64.379 1.00 95.81 395 GLY A O 1
ATOM 2944 N N . VAL A 1 396 ? 27.706 2.128 -63.530 1.00 97.88 396 VAL A N 1
ATOM 2945 C CA . VAL A 1 396 ? 27.145 2.152 -62.177 1.00 97.88 396 VAL A CA 1
ATOM 2946 C C . VAL A 1 396 ? 27.341 3.523 -61.511 1.00 97.88 396 VAL A C 1
ATOM 2948 O O . VAL A 1 396 ? 28.395 4.147 -61.605 1.00 97.88 396 VAL A O 1
ATOM 2951 N N . ILE A 1 397 ? 26.286 4.004 -60.861 1.00 98.00 397 ILE A N 1
ATOM 2952 C CA . ILE A 1 397 ? 26.219 5.246 -60.084 1.00 98.00 397 ILE A CA 1
ATOM 2953 C C . ILE A 1 397 ? 26.146 4.909 -58.597 1.00 98.00 397 ILE A C 1
ATOM 2955 O O . ILE A 1 397 ? 26.813 5.547 -57.782 1.00 98.00 397 ILE A O 1
ATOM 2959 N N . ALA A 1 398 ? 25.342 3.902 -58.249 1.00 98.06 398 ALA A N 1
ATOM 2960 C CA . ALA A 1 398 ? 25.193 3.426 -56.887 1.00 98.06 398 ALA A CA 1
ATOM 2961 C C . ALA A 1 398 ? 24.951 1.915 -56.850 1.00 98.06 398 ALA A C 1
ATOM 2963 O O . ALA A 1 398 ? 24.336 1.363 -57.758 1.00 98.06 398 ALA A O 1
ATOM 2964 N N . HIS A 1 399 ? 25.410 1.252 -55.795 1.00 97.94 399 HIS A N 1
ATOM 2965 C CA . HIS A 1 399 ? 25.143 -0.168 -55.553 1.00 97.94 399 HIS A CA 1
ATOM 2966 C C . HIS A 1 399 ? 24.959 -0.420 -54.059 1.00 97.94 399 HIS A C 1
ATOM 2968 O O . HIS A 1 399 ? 25.376 0.405 -53.244 1.00 97.94 399 HIS A O 1
ATOM 2974 N N . ARG A 1 400 ? 24.332 -1.537 -53.694 1.00 96.25 400 ARG A N 1
ATOM 2975 C CA . ARG A 1 400 ? 24.019 -1.863 -52.302 1.00 96.25 400 ARG A CA 1
ATOM 2976 C C . ARG A 1 400 ? 24.859 -3.037 -51.796 1.00 96.25 400 ARG A C 1
ATOM 2978 O O . ARG A 1 400 ? 25.127 -3.975 -52.538 1.00 96.25 400 ARG A O 1
ATOM 2985 N N . VAL A 1 401 ? 25.284 -2.959 -50.534 1.00 96.06 401 VAL A N 1
ATOM 2986 C CA . VAL A 1 401 ? 25.805 -4.095 -49.756 1.00 96.06 401 VAL A CA 1
ATOM 2987 C C . VAL A 1 401 ? 25.172 -4.018 -48.373 1.00 96.06 401 VAL A C 1
ATOM 2989 O O . VAL A 1 401 ? 25.501 -3.131 -47.583 1.00 96.06 401 VAL A O 1
ATOM 2992 N N . GLY A 1 402 ? 24.229 -4.920 -48.100 1.00 94.00 402 GLY A N 1
ATOM 2993 C CA . GLY A 1 402 ? 23.440 -4.881 -46.872 1.00 94.00 402 GLY A CA 1
ATOM 2994 C C . GLY A 1 402 ? 22.605 -3.605 -46.777 1.00 94.00 402 GLY A C 1
ATOM 2995 O O . GLY A 1 402 ? 21.875 -3.232 -47.697 1.00 94.00 402 GLY A O 1
ATOM 2996 N N . ASP A 1 403 ? 22.733 -2.897 -45.663 1.00 95.00 403 ASP A N 1
ATOM 2997 C CA . ASP A 1 403 ? 21.997 -1.659 -45.434 1.00 95.00 403 ASP A CA 1
ATOM 2998 C C . ASP A 1 403 ? 22.722 -0.425 -45.987 1.00 95.00 403 ASP A C 1
ATOM 3000 O O . ASP A 1 403 ? 22.168 0.666 -45.921 1.00 95.00 403 ASP A O 1
ATOM 3004 N N . PHE A 1 404 ? 23.910 -0.560 -46.588 1.00 96.88 404 PHE A N 1
ATOM 3005 C CA . PHE A 1 404 ? 24.629 0.563 -47.195 1.00 96.88 404 PHE A CA 1
ATOM 3006 C C . PHE A 1 404 ? 24.428 0.653 -48.705 1.00 96.88 404 PHE A C 1
ATOM 3008 O O . PHE A 1 404 ? 24.622 -0.316 -49.436 1.00 96.88 404 PHE A O 1
ATOM 3015 N N . VAL A 1 405 ? 24.129 1.864 -49.177 1.00 97.56 405 VAL A N 1
ATOM 3016 C CA . VAL A 1 405 ? 24.150 2.240 -50.591 1.00 97.56 405 VAL A CA 1
ATOM 3017 C C . VAL A 1 405 ? 25.408 3.050 -50.869 1.00 97.56 405 VAL A C 1
ATOM 3019 O O . VAL A 1 405 ? 25.565 4.179 -50.409 1.00 97.56 405 VAL A O 1
ATOM 3022 N N . PHE A 1 406 ? 26.308 2.466 -51.641 1.00 98.12 406 PHE A N 1
ATOM 3023 C CA . PHE A 1 406 ? 27.596 3.023 -52.025 1.00 98.12 406 PHE A CA 1
ATOM 3024 C C . PHE A 1 406 ? 27.462 3.877 -53.277 1.00 98.12 406 PHE A C 1
ATOM 3026 O O . PHE A 1 406 ? 26.931 3.414 -54.284 1.00 98.12 406 PHE A O 1
ATOM 3033 N N . THR A 1 407 ? 27.954 5.113 -53.222 1.00 98.31 407 THR A N 1
ATOM 3034 C CA . THR A 1 407 ? 27.676 6.185 -54.199 1.00 98.31 407 THR A CA 1
ATOM 3035 C C . THR A 1 407 ? 28.940 6.865 -54.747 1.00 98.31 407 THR A C 1
ATOM 3037 O O . THR A 1 407 ? 28.862 7.870 -55.465 1.00 98.31 407 THR A O 1
ATOM 3040 N N . TRP A 1 408 ? 30.115 6.295 -54.456 1.00 97.31 408 TRP A N 1
ATOM 3041 C CA . TRP A 1 408 ? 31.430 6.821 -54.841 1.00 97.31 408 TRP A CA 1
ATOM 3042 C C . TRP A 1 408 ? 31.806 6.638 -56.318 1.00 97.31 408 TRP A C 1
ATOM 3044 O O . TRP A 1 408 ? 32.882 7.057 -56.745 1.00 97.31 408 TRP A O 1
ATOM 3054 N N . HIS A 1 409 ? 30.949 6.017 -57.127 1.00 97.06 409 HIS A N 1
ATOM 3055 C CA . HIS A 1 409 ? 31.248 5.762 -58.534 1.00 97.06 409 HIS A CA 1
ATOM 3056 C C . HIS A 1 409 ? 31.410 7.064 -59.326 1.00 97.06 409 HIS A C 1
ATOM 3058 O O . HIS A 1 409 ? 30.533 7.932 -59.326 1.00 97.06 409 HIS A O 1
ATOM 3064 N N . GLY A 1 410 ? 32.561 7.202 -59.989 1.00 94.44 410 GLY A N 1
ATOM 3065 C CA . GLY A 1 410 ? 32.967 8.413 -60.710 1.00 94.44 410 GLY A CA 1
ATOM 3066 C C . GLY A 1 410 ? 33.602 9.505 -59.838 1.00 94.44 410 GLY A C 1
ATOM 3067 O O . GLY A 1 410 ? 34.110 10.481 -60.387 1.00 94.44 410 GLY A O 1
ATOM 3068 N N . ILE A 1 411 ? 33.620 9.351 -58.510 1.00 95.75 411 ILE A N 1
ATOM 3069 C CA . ILE A 1 411 ? 34.249 10.308 -57.593 1.00 95.75 411 ILE A CA 1
ATOM 3070 C C . ILE A 1 411 ? 35.774 10.143 -57.642 1.00 95.75 411 ILE A C 1
ATOM 3072 O O . ILE A 1 411 ? 36.312 9.049 -57.477 1.00 95.75 411 ILE A O 1
ATOM 3076 N N . THR A 1 412 ? 36.489 11.247 -57.859 1.00 93.25 412 THR A N 1
ATOM 3077 C CA . THR A 1 412 ? 37.962 11.296 -57.829 1.00 93.25 412 THR A CA 1
ATOM 3078 C C . THR A 1 412 ? 38.463 11.913 -56.521 1.00 93.25 412 THR A C 1
ATOM 3080 O O . THR A 1 412 ? 37.735 12.697 -55.926 1.00 93.25 412 THR A O 1
ATOM 3083 N N . PRO A 1 413 ? 39.717 11.683 -56.090 1.00 84.19 413 PRO A N 1
ATOM 3084 C CA . PRO A 1 413 ? 40.233 12.239 -54.834 1.00 84.19 413 PRO A CA 1
ATOM 3085 C C . PRO A 1 413 ? 40.163 13.767 -54.674 1.00 84.19 413 PRO A C 1
ATOM 3087 O O . PRO A 1 413 ? 40.269 14.246 -53.552 1.00 84.19 413 PRO A O 1
ATOM 3090 N N . SER A 1 414 ? 40.025 14.520 -55.769 1.00 82.31 414 SER A N 1
ATOM 3091 C CA . SER A 1 414 ? 39.953 15.987 -55.796 1.00 82.31 414 SER A CA 1
ATOM 3092 C C . SER A 1 414 ? 38.527 16.559 -55.841 1.00 82.31 414 SER A C 1
ATOM 3094 O O . SER A 1 414 ? 38.369 17.743 -56.132 1.00 82.31 414 SER A O 1
ATOM 3096 N N . THR A 1 415 ? 37.487 15.741 -55.663 1.00 89.69 415 THR A N 1
ATOM 3097 C CA . THR A 1 415 ? 36.095 16.224 -55.608 1.00 89.69 415 THR A CA 1
ATOM 3098 C C . THR A 1 415 ? 35.767 16.892 -54.271 1.00 89.69 415 THR A C 1
ATOM 3100 O O . THR A 1 415 ? 36.591 16.902 -53.360 1.00 89.69 415 THR A O 1
ATOM 3103 N N . ASP A 1 416 ? 34.545 17.421 -54.147 1.00 95.44 416 ASP A N 1
ATOM 3104 C CA . ASP A 1 416 ? 34.046 17.990 -52.893 1.00 95.44 416 ASP A CA 1
ATOM 3105 C C . ASP A 1 416 ? 34.167 17.003 -51.723 1.00 95.44 416 ASP A C 1
ATOM 3107 O O . ASP A 1 416 ? 33.763 15.844 -51.890 1.00 95.44 416 ASP A O 1
ATOM 3111 N N . PRO A 1 417 ? 34.651 17.446 -50.549 1.00 96.19 417 PRO A N 1
ATOM 3112 C CA . PRO A 1 417 ? 34.661 16.618 -49.347 1.00 96.19 417 PRO A CA 1
ATOM 3113 C C . PRO A 1 417 ? 33.247 16.225 -48.896 1.00 96.19 417 PRO A C 1
ATOM 3115 O O . PRO A 1 417 ? 33.067 15.102 -48.443 1.00 96.19 417 PRO A O 1
ATOM 3118 N N . ASN A 1 418 ? 32.233 17.067 -49.139 1.00 97.00 418 ASN A N 1
ATOM 3119 C CA . ASN A 1 418 ? 30.864 16.828 -48.661 1.00 97.00 418 ASN A CA 1
ATOM 3120 C C . ASN A 1 418 ? 30.061 15.851 -49.545 1.00 97.00 418 ASN A C 1
ATOM 3122 O O . ASN A 1 418 ? 28.856 15.671 -49.365 1.00 97.00 418 ASN A O 1
ATOM 3126 N N . LEU A 1 419 ? 30.675 15.247 -50.571 1.00 98.06 419 LEU A N 1
ATOM 3127 C CA . LEU A 1 419 ? 29.976 14.256 -51.382 1.00 98.06 419 LEU A CA 1
ATOM 3128 C C . LEU A 1 419 ? 29.797 12.962 -50.584 1.00 98.06 419 LEU A C 1
ATOM 3130 O O . LEU A 1 419 ? 30.771 12.310 -50.232 1.00 98.06 419 LEU A O 1
ATOM 3134 N N . TRP A 1 420 ? 28.553 12.524 -50.409 1.00 98.31 420 TRP A N 1
ATOM 3135 C CA . TRP A 1 420 ? 28.231 11.174 -49.953 1.00 98.31 420 TRP A CA 1
ATOM 3136 C C . TRP A 1 420 ? 28.932 10.117 -50.812 1.00 98.31 420 TRP A C 1
ATOM 3138 O O . TRP A 1 420 ? 28.811 10.124 -52.043 1.00 98.31 420 TRP A O 1
ATOM 3148 N N . ILE A 1 421 ? 29.646 9.218 -50.136 1.00 98.00 421 ILE A N 1
ATOM 3149 C CA . ILE A 1 421 ? 30.323 8.048 -50.703 1.00 98.00 421 ILE A CA 1
ATOM 3150 C C . ILE A 1 421 ? 29.622 6.745 -50.312 1.00 98.00 421 ILE A C 1
ATOM 3152 O O . ILE A 1 421 ? 29.683 5.765 -51.056 1.00 98.00 421 ILE A O 1
ATOM 3156 N N . ALA A 1 422 ? 28.903 6.740 -49.189 1.00 98.00 422 ALA A N 1
ATOM 3157 C CA . ALA A 1 422 ? 28.014 5.666 -48.771 1.00 98.00 422 ALA A CA 1
ATOM 3158 C C . ALA A 1 422 ? 26.885 6.234 -47.906 1.00 98.00 422 ALA A C 1
ATOM 3160 O O . ALA A 1 422 ? 27.088 7.218 -47.205 1.00 98.00 422 ALA A O 1
ATOM 3161 N N . VAL A 1 423 ? 25.703 5.627 -47.934 1.00 97.75 423 VAL A N 1
ATOM 3162 C CA . VAL A 1 423 ? 24.589 6.009 -47.056 1.00 97.75 423 VAL A CA 1
ATOM 3163 C C . VAL A 1 423 ? 23.954 4.752 -46.489 1.00 97.75 423 VAL A C 1
ATOM 3165 O O . VAL A 1 423 ? 23.591 3.854 -47.249 1.00 97.75 423 VAL A O 1
ATOM 3168 N N . MET A 1 424 ? 23.806 4.682 -45.169 1.00 96.06 424 MET A N 1
ATOM 3169 C CA . MET A 1 424 ? 23.041 3.622 -44.527 1.00 96.06 424 MET A CA 1
ATOM 3170 C C . MET A 1 424 ? 21.544 3.881 -44.728 1.00 96.06 424 MET A C 1
ATOM 3172 O O . MET A 1 424 ? 20.972 4.806 -44.151 1.00 96.06 424 MET A O 1
ATOM 3176 N N . VAL A 1 425 ? 20.922 3.046 -45.552 1.00 93.75 425 VAL A N 1
ATOM 3177 C CA . VAL A 1 425 ? 19.511 3.074 -45.934 1.00 93.75 425 VAL A CA 1
ATOM 3178 C C . VAL A 1 425 ? 18.952 1.660 -45.763 1.00 93.75 425 VAL A C 1
ATOM 3180 O O . VAL A 1 425 ? 18.935 0.903 -46.737 1.00 93.75 425 VAL A O 1
ATOM 3183 N N . PRO A 1 426 ? 18.507 1.260 -44.558 1.00 87.75 426 PRO A N 1
ATOM 3184 C CA . PRO A 1 426 ? 17.907 -0.057 -44.356 1.00 87.75 426 PRO A CA 1
ATOM 3185 C C . PRO A 1 426 ? 16.687 -0.214 -45.278 1.00 87.75 426 PRO A C 1
ATOM 3187 O O . PRO A 1 426 ? 15.841 0.686 -45.301 1.00 87.75 426 PRO A O 1
ATOM 3190 N N . PRO A 1 427 ? 16.564 -1.298 -46.065 1.00 79.44 427 PRO A N 1
ATOM 3191 C CA . PRO A 1 427 ? 15.470 -1.415 -47.015 1.00 79.44 427 PRO A CA 1
ATOM 3192 C C . PRO A 1 427 ? 14.124 -1.553 -46.278 1.00 79.44 427 PRO A C 1
ATOM 3194 O O . PRO A 1 427 ? 14.075 -2.110 -45.177 1.00 79.44 427 PRO A O 1
ATOM 3197 N N . PRO A 1 428 ? 13.001 -1.097 -46.868 1.00 72.19 428 PRO A N 1
ATOM 3198 C CA . PRO A 1 428 ? 11.693 -1.107 -46.203 1.00 72.19 428 PRO A CA 1
ATOM 3199 C C . PRO A 1 428 ? 11.239 -2.504 -45.760 1.00 72.19 428 PRO A C 1
ATOM 3201 O O . PRO A 1 428 ? 10.596 -2.656 -44.721 1.00 72.19 428 PRO A O 1
ATOM 3204 N N . SER A 1 429 ? 11.613 -3.536 -46.525 1.00 70.81 429 SER A N 1
ATOM 3205 C CA . SER A 1 429 ? 11.363 -4.948 -46.209 1.00 70.81 429 SER A CA 1
ATOM 3206 C C . SER A 1 429 ? 12.071 -5.421 -44.939 1.00 70.81 429 SER A C 1
ATOM 3208 O O . SER A 1 429 ? 11.668 -6.426 -44.359 1.00 70.81 429 SER A O 1
ATOM 3210 N N . ASN A 1 430 ? 13.096 -4.692 -44.494 1.00 67.38 430 ASN A N 1
ATOM 3211 C CA . ASN A 1 430 ? 13.908 -5.016 -43.332 1.00 67.38 430 ASN A CA 1
ATOM 3212 C C . ASN A 1 430 ? 13.491 -4.221 -42.089 1.00 67.38 430 ASN A C 1
ATOM 3214 O O . ASN A 1 430 ? 14.223 -4.243 -41.107 1.00 67.38 430 ASN A O 1
ATOM 3218 N N . ALA A 1 431 ? 12.339 -3.537 -42.053 1.00 65.88 431 ALA A N 1
ATOM 3219 C CA . ALA A 1 431 ? 11.859 -2.896 -40.824 1.00 65.88 431 ALA A CA 1
ATOM 3220 C C . ALA A 1 431 ? 11.644 -3.954 -39.720 1.00 65.88 431 ALA A C 1
ATOM 3222 O O . ALA A 1 431 ? 10.755 -4.797 -39.791 1.00 65.88 431 ALA A O 1
ATOM 3223 N N . GLY A 1 432 ? 12.508 -3.943 -38.706 1.00 66.81 432 GLY A N 1
ATOM 3224 C CA . GLY A 1 432 ? 12.470 -4.911 -37.612 1.00 66.81 432 GLY A CA 1
ATOM 3225 C C . GLY A 1 432 ? 11.304 -4.622 -36.666 1.00 66.81 432 GLY A C 1
ATOM 3226 O O . GLY A 1 432 ? 10.656 -3.579 -36.783 1.00 66.81 432 GLY A O 1
ATOM 3227 N N . PRO A 1 433 ? 11.062 -5.480 -35.658 1.00 62.38 433 PRO A N 1
ATOM 3228 C CA . PRO A 1 433 ? 9.995 -5.267 -34.673 1.00 62.38 433 PRO A CA 1
ATOM 3229 C C . PRO A 1 433 ? 10.148 -3.958 -33.878 1.00 62.38 433 PRO A C 1
ATOM 3231 O O . PRO A 1 433 ? 9.192 -3.496 -33.261 1.00 62.38 433 PRO A O 1
ATOM 3234 N N . PHE A 1 434 ? 11.336 -3.346 -33.911 1.00 59.69 434 PHE A N 1
ATOM 3235 C CA . PHE A 1 434 ? 11.659 -2.085 -33.245 1.00 59.69 434 PHE A CA 1
ATOM 3236 C C . PHE A 1 434 ? 11.511 -0.843 -34.145 1.00 59.69 434 PHE A C 1
ATOM 3238 O O . PHE A 1 434 ? 11.897 0.248 -33.734 1.00 59.69 434 PHE A O 1
ATOM 3245 N N . GLY A 1 435 ? 10.909 -0.993 -35.331 1.00 60.56 435 GLY A N 1
ATOM 3246 C CA . GLY A 1 435 ? 10.688 0.085 -36.295 1.00 60.56 435 GLY A CA 1
ATOM 3247 C C . GLY A 1 435 ? 11.858 0.282 -37.262 1.00 60.56 435 GLY A C 1
ATOM 3248 O O . GLY A 1 435 ? 12.976 -0.176 -37.025 1.00 60.56 435 GLY A O 1
ATOM 3249 N N . SER A 1 436 ? 11.589 0.940 -38.390 1.00 64.94 436 SER A N 1
ATOM 3250 C CA . SER A 1 436 ? 12.631 1.479 -39.267 1.00 64.94 436 SER A CA 1
ATOM 3251 C C . SER A 1 436 ? 13.393 2.573 -38.518 1.00 64.94 436 SER A C 1
ATOM 3253 O O . SER A 1 436 ? 12.760 3.381 -37.832 1.00 64.94 436 SER A O 1
ATOM 3255 N N . SER A 1 437 ? 14.722 2.624 -38.659 1.00 75.94 437 SER A N 1
ATOM 3256 C CA . SER A 1 437 ? 15.501 3.785 -38.207 1.00 75.94 437 SER A CA 1
ATOM 3257 C C . SER A 1 437 ? 14.824 5.069 -38.698 1.00 75.94 437 SER A C 1
ATOM 3259 O O . SER A 1 437 ? 14.370 5.128 -39.838 1.00 75.94 437 SER A O 1
ATOM 3261 N N . THR A 1 438 ? 14.722 6.090 -37.847 1.00 84.56 438 THR A N 1
ATOM 3262 C CA . THR A 1 438 ? 14.169 7.402 -38.230 1.00 84.56 438 THR A CA 1
ATOM 3263 C C . THR A 1 438 ? 15.161 8.253 -39.019 1.00 84.56 438 THR A C 1
ATOM 3265 O O . THR A 1 438 ? 14.847 9.391 -39.379 1.00 84.56 438 THR A O 1
ATOM 3268 N N . THR A 1 439 ? 16.346 7.709 -39.280 1.00 91.25 439 THR A N 1
ATOM 3269 C CA . THR A 1 439 ? 17.505 8.454 -39.742 1.00 91.25 439 THR A CA 1
ATOM 3270 C C . THR A 1 439 ? 18.353 7.606 -40.696 1.00 91.25 439 THR A C 1
ATOM 3272 O O . THR A 1 439 ? 18.549 6.410 -40.470 1.00 91.25 439 THR A O 1
ATOM 3275 N N . TRP A 1 440 ? 18.869 8.226 -41.755 1.00 94.56 440 TRP A N 1
ATOM 3276 C CA . TRP A 1 440 ? 19.989 7.716 -42.544 1.00 94.56 440 TRP A CA 1
ATOM 3277 C C . TRP A 1 440 ? 21.313 8.244 -41.987 1.00 94.56 440 TRP A C 1
ATOM 3279 O O . TRP A 1 440 ? 21.379 9.358 -41.473 1.00 94.56 440 TRP A O 1
ATOM 3289 N N . TRP A 1 441 ? 22.378 7.463 -42.140 1.00 96.75 441 TRP A N 1
ATOM 3290 C CA . TRP A 1 441 ? 23.741 7.902 -41.837 1.00 96.75 441 TRP A CA 1
ATOM 3291 C C . TRP A 1 441 ? 24.530 7.978 -43.136 1.00 96.75 441 TRP A C 1
ATOM 3293 O O . TRP A 1 441 ? 24.761 6.950 -43.775 1.00 96.75 441 TRP A O 1
ATOM 3303 N N . ALA A 1 442 ? 24.894 9.187 -43.554 1.00 97.62 442 ALA A N 1
ATOM 3304 C CA . ALA A 1 442 ? 25.680 9.413 -44.757 1.00 97.62 442 ALA A CA 1
ATOM 3305 C C . ALA A 1 442 ? 27.164 9.518 -44.395 1.00 97.62 442 ALA A C 1
ATOM 3307 O O . ALA A 1 442 ? 27.539 10.247 -43.486 1.00 97.62 442 ALA A O 1
ATOM 3308 N N . VAL A 1 443 ? 28.002 8.769 -45.101 1.00 97.81 443 VAL A N 1
ATOM 3309 C CA . VAL A 1 443 ? 29.459 8.877 -45.045 1.00 97.81 443 VAL A CA 1
ATOM 3310 C C . VAL A 1 443 ? 29.899 9.783 -46.186 1.00 97.81 443 VAL A C 1
ATOM 3312 O O . VAL A 1 443 ? 29.566 9.512 -47.344 1.00 97.81 443 VAL A O 1
ATOM 3315 N N . GLU A 1 444 ? 30.645 10.832 -45.871 1.00 97.81 444 GLU A N 1
ATOM 3316 C CA . GLU A 1 444 ? 31.127 11.844 -46.812 1.00 97.81 444 GLU A CA 1
ATOM 3317 C C . GLU A 1 444 ? 32.548 11.524 -47.310 1.00 97.81 444 GLU A C 1
ATOM 3319 O O . GLU A 1 444 ? 33.233 10.629 -46.805 1.00 97.81 444 GLU A O 1
ATOM 3324 N N . ALA A 1 445 ? 32.988 12.186 -48.380 1.00 96.25 445 ALA A N 1
ATOM 3325 C CA . ALA A 1 445 ? 34.222 11.850 -49.090 1.00 96.25 445 ALA A CA 1
ATOM 3326 C C . ALA A 1 445 ? 35.500 12.192 -48.305 1.00 96.25 445 ALA A C 1
ATOM 3328 O O . ALA A 1 445 ? 36.570 11.644 -48.611 1.00 96.25 445 ALA A O 1
ATOM 3329 N N . ASP A 1 446 ? 35.402 13.077 -47.315 1.00 94.69 446 ASP A N 1
ATOM 3330 C CA . ASP A 1 446 ? 36.450 13.370 -46.333 1.00 94.69 446 ASP A CA 1
ATOM 3331 C C . ASP A 1 446 ? 36.489 12.385 -45.151 1.00 94.69 446 ASP A C 1
ATOM 3333 O O . ASP A 1 446 ? 37.486 12.347 -44.429 1.00 94.69 446 ASP A O 1
ATOM 3337 N N . GLY A 1 447 ? 35.472 11.530 -45.018 1.00 94.19 447 GLY A N 1
ATOM 3338 C CA . GLY A 1 447 ? 35.336 10.552 -43.945 1.00 94.19 447 GLY A CA 1
ATOM 3339 C C . GLY A 1 447 ? 34.441 11.000 -42.789 1.00 94.19 447 GLY A C 1
ATOM 3340 O O . GLY A 1 447 ? 34.289 10.224 -41.842 1.00 94.19 447 GLY A O 1
ATOM 3341 N N . ASP A 1 448 ? 33.837 12.189 -42.856 1.00 96.81 448 ASP A N 1
ATOM 3342 C CA . ASP A 1 448 ? 32.830 12.601 -41.882 1.00 96.81 448 ASP A CA 1
ATOM 3343 C C . ASP A 1 448 ? 31.536 11.790 -42.051 1.00 96.81 448 ASP A C 1
ATOM 3345 O O . ASP A 1 448 ? 31.227 11.240 -43.114 1.00 96.81 448 ASP A O 1
ATOM 3349 N N . VAL A 1 449 ? 30.787 11.668 -40.954 1.00 97.25 449 VAL A N 1
ATOM 3350 C CA . VAL A 1 449 ? 29.509 10.954 -40.909 1.00 97.25 449 VAL A CA 1
ATOM 3351 C C . VAL A 1 449 ? 28.422 11.935 -40.506 1.00 97.25 449 VAL A C 1
ATOM 3353 O O . VAL A 1 449 ? 28.462 12.496 -39.410 1.00 97.25 449 VAL A O 1
ATOM 3356 N N . THR A 1 450 ? 27.440 12.130 -41.382 1.00 97.06 450 THR A N 1
ATOM 3357 C CA . THR A 1 450 ? 26.341 13.069 -41.173 1.00 97.06 450 THR A CA 1
ATOM 3358 C C . THR A 1 450 ? 25.013 12.356 -40.952 1.00 97.06 450 THR A C 1
ATOM 3360 O O . THR A 1 450 ? 24.653 11.378 -41.616 1.00 97.06 450 THR A O 1
ATOM 3363 N N . GLU A 1 451 ? 24.280 12.856 -39.958 1.00 95.94 451 GLU A N 1
ATOM 3364 C CA . GLU A 1 451 ? 22.933 12.406 -39.635 1.00 95.94 451 GLU A CA 1
ATOM 3365 C C . GLU A 1 451 ? 21.938 13.018 -40.637 1.00 95.94 451 GLU A C 1
ATOM 3367 O O . GLU A 1 451 ? 21.842 14.240 -40.752 1.00 95.94 451 GLU A O 1
ATOM 3372 N N . VAL A 1 452 ? 21.172 12.181 -41.343 1.00 96.38 452 VAL A N 1
ATOM 3373 C CA . VAL A 1 452 ? 20.167 12.602 -42.333 1.00 96.38 452 VAL A CA 1
ATOM 3374 C C . VAL A 1 452 ? 18.778 12.139 -41.875 1.00 96.38 452 VAL A C 1
ATOM 3376 O O . VAL A 1 452 ? 18.388 10.991 -42.115 1.00 96.38 452 VAL A O 1
ATOM 3379 N N . PRO A 1 453 ? 17.996 12.999 -41.197 1.00 94.69 453 PRO A N 1
ATOM 3380 C CA . PRO A 1 453 ? 16.651 12.651 -40.753 1.00 94.69 453 PRO A CA 1
ATOM 3381 C C . PRO A 1 453 ? 15.760 12.201 -41.917 1.00 94.69 453 PRO A C 1
ATOM 3383 O O . PRO A 1 453 ? 15.701 12.850 -42.964 1.00 94.69 453 PRO A O 1
ATOM 3386 N N . LEU A 1 454 ? 14.966 11.141 -41.730 1.00 90.81 454 LEU A N 1
ATOM 3387 C CA . LEU A 1 454 ? 14.045 10.675 -42.778 1.00 90.81 454 LEU A CA 1
ATOM 3388 C C . LEU A 1 454 ? 13.054 11.761 -43.230 1.00 90.81 454 LEU A C 1
ATOM 3390 O O . LEU A 1 454 ? 12.609 11.750 -44.376 1.00 90.81 454 LEU A O 1
ATOM 3394 N N . SER A 1 455 ? 12.729 12.721 -42.359 1.00 94.31 455 SER A N 1
ATOM 3395 C CA . SER A 1 455 ? 11.876 13.866 -42.690 1.00 94.31 455 SER A CA 1
ATOM 3396 C C . SER A 1 455 ? 12.503 14.846 -43.688 1.00 94.31 455 SER A C 1
ATOM 3398 O O . SER A 1 455 ? 11.762 15.562 -44.358 1.00 94.31 455 SER A O 1
ATOM 3400 N N . THR A 1 456 ? 13.835 14.901 -43.791 1.00 95.75 456 THR A N 1
ATOM 3401 C CA . THR A 1 456 ? 14.577 15.801 -44.698 1.00 95.75 456 THR A CA 1
ATOM 3402 C C . THR A 1 456 ? 15.276 15.060 -45.838 1.00 95.75 456 THR A C 1
ATOM 3404 O O . THR A 1 456 ? 15.781 15.693 -46.762 1.00 95.75 456 THR A O 1
ATOM 3407 N N . ARG A 1 457 ? 15.214 13.721 -45.866 1.00 94.88 457 ARG A N 1
ATOM 3408 C CA . ARG A 1 457 ? 15.903 12.873 -46.855 1.00 94.88 457 ARG A CA 1
ATOM 3409 C C . ARG A 1 457 ? 15.762 13.333 -48.310 1.00 94.88 457 ARG A C 1
ATOM 3411 O O . ARG A 1 457 ? 16.733 13.326 -49.057 1.00 94.88 457 ARG A O 1
ATOM 3418 N N . ALA A 1 458 ? 14.567 13.766 -48.725 1.00 96.31 458 ALA A N 1
ATOM 3419 C CA . ALA A 1 458 ? 14.316 14.195 -50.101 1.00 96.31 458 ALA A CA 1
ATOM 3420 C C . ALA A 1 458 ? 15.011 15.526 -50.432 1.00 96.31 458 ALA A C 1
ATOM 3422 O O . ALA A 1 458 ? 15.539 15.691 -51.533 1.00 96.31 458 ALA A O 1
ATOM 3423 N N . SER A 1 459 ? 15.035 16.476 -49.489 1.00 97.44 459 SER A N 1
ATOM 3424 C CA . SER A 1 459 ? 15.757 17.738 -49.669 1.00 97.44 459 SER A CA 1
ATOM 3425 C C . SER A 1 459 ? 17.269 17.542 -49.620 1.00 97.44 459 SER A C 1
ATOM 3427 O O . SER A 1 459 ? 17.969 18.170 -50.417 1.00 97.44 459 SER A O 1
ATOM 3429 N N . ASP A 1 460 ? 17.752 16.647 -48.757 1.00 97.62 460 ASP A N 1
ATOM 3430 C CA . ASP A 1 460 ? 19.179 16.350 -48.597 1.00 97.62 460 ASP A CA 1
ATOM 3431 C C . ASP A 1 460 ? 19.718 15.600 -49.823 1.00 97.62 460 ASP A C 1
ATOM 3433 O O . ASP A 1 460 ? 20.717 16.012 -50.411 1.00 97.62 460 ASP A O 1
ATOM 3437 N N . LEU A 1 461 ? 18.978 14.609 -50.336 1.00 97.94 461 LEU A N 1
ATOM 3438 C CA . LEU A 1 461 ? 19.294 13.939 -51.602 1.00 97.94 461 LEU A CA 1
ATOM 3439 C C . LEU A 1 461 ? 19.299 14.920 -52.787 1.00 97.94 461 LEU A C 1
ATOM 3441 O O . LEU A 1 461 ? 20.178 14.866 -53.648 1.00 97.94 461 LEU A O 1
ATOM 3445 N N . ALA A 1 462 ? 18.350 15.860 -52.839 1.00 97.94 462 ALA A N 1
ATOM 3446 C CA . ALA A 1 462 ? 18.335 16.893 -53.873 1.00 97.94 462 ALA A CA 1
ATOM 3447 C C . ALA A 1 462 ? 19.530 17.858 -53.755 1.00 97.94 462 ALA A C 1
ATOM 3449 O O . ALA A 1 462 ? 20.052 18.306 -54.778 1.00 97.94 462 ALA A O 1
ATOM 3450 N N . ALA A 1 463 ? 19.967 18.192 -52.535 1.00 97.88 463 ALA A N 1
ATOM 3451 C CA . ALA A 1 463 ? 21.178 18.978 -52.302 1.00 97.88 463 ALA A CA 1
ATOM 3452 C C . ALA A 1 463 ? 22.424 18.225 -52.771 1.00 97.88 463 ALA A C 1
ATOM 3454 O O . ALA A 1 463 ? 23.222 18.782 -53.527 1.00 97.88 463 ALA A O 1
ATOM 3455 N N . GLN A 1 464 ? 22.508 16.940 -52.439 1.00 98.25 464 GLN A N 1
ATOM 3456 C CA . GLN A 1 464 ? 23.591 16.074 -52.867 1.00 98.25 464 GLN A CA 1
ATOM 3457 C C . GLN A 1 464 ? 23.647 15.930 -54.394 1.00 98.25 464 GLN A C 1
ATOM 3459 O O . GLN A 1 464 ? 24.715 16.002 -54.998 1.00 98.25 464 GLN A O 1
ATOM 3464 N N . ASN A 1 465 ? 22.497 15.836 -55.063 1.00 98.31 465 ASN A N 1
ATOM 3465 C CA . ASN A 1 465 ? 22.431 15.798 -56.524 1.00 98.31 465 ASN A CA 1
ATOM 3466 C C . ASN A 1 465 ? 22.839 17.119 -57.190 1.00 98.31 465 ASN A C 1
ATOM 3468 O O . ASN A 1 465 ? 23.469 17.092 -58.250 1.00 98.31 465 ASN A O 1
ATOM 3472 N N . ARG A 1 466 ? 22.547 18.272 -56.572 1.00 98.19 466 ARG A N 1
ATOM 3473 C CA . ARG A 1 466 ? 23.078 19.567 -57.037 1.00 98.19 466 ARG A CA 1
ATOM 3474 C C . ARG A 1 466 ? 24.598 19.627 -56.901 1.00 98.19 466 ARG A C 1
ATOM 3476 O O . ARG A 1 466 ? 25.256 20.093 -57.828 1.00 98.19 466 ARG A O 1
ATOM 3483 N N . LEU A 1 467 ? 25.142 19.128 -55.789 1.00 97.56 467 LEU A N 1
ATOM 3484 C CA . LEU A 1 467 ? 26.586 19.064 -55.569 1.00 97.56 467 LEU A CA 1
ATOM 3485 C C . LEU A 1 467 ? 27.258 18.167 -56.617 1.00 97.56 467 LEU A C 1
ATOM 3487 O O . LEU A 1 467 ? 28.167 18.608 -57.313 1.00 97.56 467 LEU A O 1
ATOM 3491 N N . ARG A 1 468 ? 26.735 16.952 -56.821 1.00 97.81 468 ARG A N 1
ATOM 3492 C CA . ARG A 1 468 ? 27.204 15.993 -57.839 1.00 97.81 468 ARG A CA 1
ATOM 3493 C C . ARG A 1 468 ? 27.223 16.578 -59.251 1.00 97.81 468 ARG A C 1
ATOM 3495 O O . ARG A 1 468 ? 28.213 16.408 -59.963 1.00 97.81 468 ARG A O 1
ATOM 3502 N N . ALA A 1 469 ? 26.181 17.317 -59.638 1.00 97.75 469 ALA A N 1
ATOM 3503 C CA . ALA A 1 469 ? 26.115 17.967 -60.946 1.00 97.75 469 ALA A CA 1
ATOM 3504 C C . ALA A 1 469 ? 27.264 18.969 -61.172 1.00 97.75 469 ALA A C 1
ATOM 3506 O O . ALA A 1 469 ? 27.790 19.045 -62.283 1.00 97.75 469 ALA A O 1
ATOM 3507 N N . GLY A 1 470 ? 27.706 19.680 -60.126 1.00 97.50 470 GLY A N 1
ATOM 3508 C CA . GLY A 1 470 ? 28.845 20.606 -60.188 1.00 97.50 470 GLY A CA 1
ATOM 3509 C C . GLY A 1 470 ? 30.179 19.939 -60.547 1.00 97.50 470 GLY A C 1
ATOM 3510 O O . GLY A 1 470 ? 31.044 20.584 -61.134 1.00 97.50 470 GLY A O 1
ATOM 3511 N N . TYR A 1 471 ? 30.314 18.639 -60.271 1.00 97.06 471 TYR A N 1
ATOM 3512 C CA . TYR A 1 471 ? 31.496 17.828 -60.588 1.00 97.06 471 TYR A CA 1
ATOM 3513 C C . TYR A 1 471 ? 31.283 16.902 -61.799 1.00 97.06 471 TYR A C 1
ATOM 3515 O O . TYR A 1 471 ? 32.092 16.012 -62.049 1.00 97.06 471 TYR A O 1
ATOM 3523 N N . GLY A 1 472 ? 30.195 17.084 -62.559 1.00 96.69 472 GLY A N 1
ATOM 3524 C CA . GLY A 1 472 ? 29.884 16.255 -63.731 1.00 96.69 472 GLY A CA 1
ATOM 3525 C C . GLY A 1 472 ? 29.477 14.814 -63.398 1.00 96.69 472 GLY A C 1
ATOM 3526 O O . GLY A 1 472 ? 29.489 13.955 -64.282 1.00 96.69 472 GLY A O 1
ATOM 3527 N N . LEU A 1 473 ? 29.115 14.540 -62.142 1.00 97.50 473 LEU A N 1
ATOM 3528 C CA . LEU A 1 473 ? 28.655 13.231 -61.685 1.00 97.50 473 LEU A CA 1
ATOM 3529 C C . LEU A 1 473 ? 27.164 13.053 -61.990 1.00 97.50 473 LEU A C 1
ATOM 3531 O O . LEU A 1 473 ? 26.379 14.002 -61.932 1.00 97.50 473 LEU A O 1
ATOM 3535 N N . ALA A 1 474 ? 26.755 11.819 -62.287 1.00 97.81 474 ALA A N 1
ATOM 3536 C CA . ALA A 1 474 ? 25.343 11.498 -62.473 1.00 97.81 474 ALA A CA 1
ATOM 3537 C C . ALA A 1 474 ? 24.562 11.645 -61.147 1.00 97.81 474 ALA A C 1
ATOM 3539 O O . ALA A 1 474 ? 25.128 11.355 -60.081 1.00 97.81 474 ALA A O 1
ATOM 3540 N N . PRO A 1 475 ? 23.291 12.091 -61.184 1.00 98.19 475 PRO A N 1
ATOM 3541 C CA . PRO A 1 475 ? 22.471 12.220 -59.983 1.00 98.19 475 PRO A CA 1
ATOM 3542 C C . PRO A 1 475 ? 22.207 10.844 -59.358 1.00 98.19 475 PRO A C 1
ATOM 3544 O O . PRO A 1 475 ? 22.031 9.853 -60.062 1.00 98.19 475 PRO A O 1
ATOM 3547 N N . LEU A 1 476 ? 22.172 10.791 -58.030 1.00 98.25 476 LEU A N 1
ATOM 3548 C CA . LEU A 1 476 ? 21.735 9.630 -57.267 1.00 98.25 476 LEU A CA 1
ATOM 3549 C C . LEU A 1 476 ? 20.219 9.438 -57.427 1.00 98.25 476 LEU A C 1
ATOM 3551 O O . LEU A 1 476 ? 19.479 10.431 -57.354 1.00 98.25 476 LEU A O 1
ATOM 3555 N N . PRO A 1 477 ? 19.746 8.193 -57.619 1.00 97.50 477 PRO A N 1
ATOM 3556 C CA . PRO A 1 477 ? 18.323 7.881 -57.548 1.00 97.50 477 PRO A CA 1
ATOM 3557 C C . PRO A 1 477 ? 17.830 7.978 -56.098 1.00 97.50 477 PRO A C 1
ATOM 3559 O O . PRO A 1 477 ? 18.604 8.247 -55.176 1.00 97.50 477 PRO A O 1
ATOM 3562 N N . ASP A 1 478 ? 16.545 7.704 -55.882 1.00 96.38 478 ASP A N 1
ATOM 3563 C CA . ASP A 1 478 ? 16.071 7.377 -54.539 1.00 96.38 478 ASP A CA 1
ATOM 3564 C C . ASP A 1 478 ? 16.841 6.150 -54.021 1.00 96.38 478 ASP A C 1
ATOM 3566 O O . ASP A 1 478 ? 16.795 5.072 -54.617 1.00 96.38 478 ASP A O 1
ATOM 3570 N N . LEU A 1 479 ? 17.584 6.322 -52.928 1.00 96.19 479 LEU A N 1
ATOM 3571 C CA . LEU A 1 479 ? 18.487 5.301 -52.398 1.00 96.19 479 LEU A CA 1
ATOM 3572 C C . LEU A 1 479 ? 17.735 4.058 -51.888 1.00 96.19 479 LEU A C 1
ATOM 3574 O O . LEU A 1 479 ? 18.317 2.977 -51.818 1.00 96.19 479 LEU A O 1
ATOM 3578 N N . GLU A 1 480 ? 16.436 4.173 -51.592 1.00 94.12 480 GLU A N 1
ATOM 3579 C CA . GLU A 1 480 ? 15.587 3.021 -51.246 1.00 94.12 480 GLU A CA 1
ATOM 3580 C C . GLU A 1 480 ? 15.288 2.124 -52.456 1.00 94.12 480 GLU A C 1
ATOM 3582 O O . GLU A 1 480 ? 14.947 0.957 -52.281 1.00 94.12 480 GLU A O 1
ATOM 3587 N N . THR A 1 481 ? 15.434 2.647 -53.679 1.00 94.81 481 THR A N 1
ATOM 3588 C CA . THR A 1 481 ? 15.200 1.895 -54.925 1.00 94.81 481 THR A CA 1
ATOM 3589 C C . THR A 1 481 ? 16.433 1.147 -55.425 1.00 94.81 481 THR A C 1
ATOM 3591 O O . THR A 1 481 ? 16.319 0.324 -56.328 1.00 94.81 481 THR A O 1
ATOM 3594 N N . VAL A 1 482 ? 17.606 1.404 -54.837 1.00 95.00 482 VAL A N 1
ATOM 3595 C CA . VAL A 1 482 ? 18.830 0.647 -55.125 1.00 95.00 482 VAL A CA 1
ATOM 3596 C C . VAL A 1 482 ? 18.755 -0.663 -54.351 1.00 95.00 482 VAL A C 1
ATOM 3598 O O . VAL A 1 482 ? 18.726 -0.630 -53.122 1.00 95.00 482 VAL A O 1
ATOM 3601 N N . LEU A 1 483 ? 18.715 -1.798 -55.047 1.00 92.25 483 LEU A N 1
ATOM 3602 C CA . LEU A 1 483 ? 18.648 -3.133 -54.439 1.00 92.25 483 LEU A CA 1
ATOM 3603 C C . LEU A 1 483 ? 19.993 -3.857 -54.570 1.00 92.25 483 LEU A C 1
ATOM 3605 O O . LEU A 1 483 ? 20.853 -3.442 -55.348 1.00 92.25 483 LEU A O 1
ATOM 3609 N N . ASP A 1 484 ? 20.163 -4.942 -53.815 1.00 88.88 484 ASP A N 1
ATOM 3610 C CA . ASP A 1 484 ? 21.399 -5.739 -53.790 1.00 88.88 484 ASP A CA 1
ATOM 3611 C C . ASP A 1 484 ? 21.768 -6.329 -55.164 1.00 88.88 484 ASP A C 1
ATOM 3613 O O . ASP A 1 484 ? 22.944 -6.481 -55.480 1.00 88.88 484 ASP A O 1
ATOM 3617 N N . ASP A 1 485 ? 20.770 -6.643 -55.993 1.00 89.88 485 ASP A N 1
ATOM 3618 C CA . ASP A 1 485 ? 20.907 -7.221 -57.337 1.00 89.88 485 ASP A CA 1
ATOM 3619 C C . ASP A 1 485 ? 20.565 -6.228 -58.467 1.00 89.88 485 ASP A C 1
ATOM 3621 O O . ASP A 1 485 ? 20.625 -6.575 -59.647 1.00 89.88 485 ASP A O 1
ATOM 3625 N N . GLN A 1 486 ? 20.204 -4.987 -58.121 1.00 94.19 486 GLN A N 1
ATOM 3626 C CA . GLN A 1 486 ? 19.813 -3.937 -59.068 1.00 94.19 486 GLN A CA 1
ATOM 3627 C C . GLN A 1 486 ? 20.558 -2.635 -58.749 1.00 94.19 486 GLN A C 1
ATOM 3629 O O . GLN A 1 486 ? 19.969 -1.686 -58.215 1.00 94.19 486 GLN A O 1
ATOM 3634 N N . PRO A 1 487 ? 21.868 -2.570 -59.058 1.00 96.44 487 PRO A N 1
ATOM 3635 C CA . PRO A 1 487 ? 22.625 -1.334 -58.940 1.00 96.44 487 PRO A CA 1
ATOM 3636 C C . PRO A 1 487 ? 22.062 -0.270 -59.888 1.00 96.44 487 PRO A C 1
ATOM 3638 O O . PRO A 1 487 ? 21.618 -0.557 -61.000 1.00 96.44 487 PRO A O 1
ATOM 3641 N N . ALA A 1 488 ? 22.110 0.987 -59.463 1.00 97.38 488 ALA A N 1
ATOM 3642 C CA . ALA A 1 488 ? 21.683 2.107 -60.286 1.00 97.38 488 ALA A CA 1
ATOM 3643 C C . ALA A 1 488 ? 22.756 2.444 -61.323 1.00 97.38 488 ALA A C 1
ATOM 3645 O O . ALA A 1 488 ? 23.916 2.635 -60.961 1.00 97.38 488 ALA A O 1
ATOM 3646 N N . THR A 1 489 ? 22.372 2.577 -62.591 1.00 96.94 489 THR A N 1
ATOM 3647 C CA . THR A 1 489 ? 23.262 2.919 -63.715 1.00 96.94 489 THR A CA 1
ATOM 3648 C C . THR A 1 489 ? 22.831 4.215 -64.407 1.00 96.94 489 THR A C 1
ATOM 3650 O O . THR A 1 489 ? 21.707 4.676 -64.214 1.00 96.94 489 THR A O 1
ATOM 3653 N N . ARG A 1 490 ? 23.739 4.811 -65.191 1.00 90.38 490 ARG A N 1
ATOM 3654 C CA . ARG A 1 490 ? 23.531 6.069 -65.934 1.00 90.38 490 ARG A CA 1
ATOM 3655 C C . ARG A 1 490 ? 22.524 5.996 -67.075 1.00 90.38 490 ARG A C 1
ATOM 3657 O O . ARG A 1 490 ? 22.493 4.954 -67.764 1.00 90.38 490 ARG A O 1
#

pLDDT: mean 91.89, std 7.96, range [52.22, 98.56]

Foldseek 3Di:
DADPVPRHDCAQDQPQADPPPRDGHFPVVAFWDWQFKWFADPPHGDTDWQHPPRGADVVQWDQDPPPRDIDGSRNTGIDTDPPHDPVNTHQLAQLLRDPVDDNVSSLVSLLCCLQPPLLSLLQNQDPPPFLVSLVVSLLVLQVLLCCQQVVLVLCVPQVCVLVVPPDPPVSVVVSVVVSVVVSVCSSVVVVVLLLQLLVQLCCLLPVVDPDPDDSSSSSSSLSSSLSLLNQSSHYPCNVPPSVVVSVVSSLVSSLSSQCNNRVDDSVSSNCSNPVSVVVVVVVVVVVVVVVVVVVVVVVVVVVLVVLLVVQVVLLVVLLLLLLVLQQVVLVPDDFSDGDLDPLVSLCVVSDALQSQEGRSDVVLQQVWDAPNHRRRVSNPDVVVVVVSSVLDDPQFQWAGGYQKIAGCVPPHLPADQAAFGIKRHHAPVPQDPSGDRQWIWTQGNVSDIDTGGPVCVVVVLVVNQVSCVVVVGHRDDDSNPHDSNRGDGD

Radius of gyration: 46.3 Å; chains: 1; bounding box: 93×37×127 Å